Protein 6F2F (pdb70)

Secondary structure (DSSP, 8-state):
-EEEEE--TTB-HHHHHHHHHHHHHTT-EEEEEESSSEEEE-TTS-EEEE-EEGGG--GGG-SEEEE--BSHHHHHTT-HHHHHHHHHHHHTT--EEEETTTTHHHHHHT--TT-EE---GGGHHHHHHTT-EE--SS-EEETTEEEE-SGGGHHHHHHHHHHHT-/-EEEEE--TTB-HHHHHHHHHHHHHTT-EEEEEESSSEEEE-TTS-EEEE-EEGGG--GGG-SEEEE--BSHHHHHTT-HHHHHHHHHHHHTT--EEEETTTTHHHHHHT--TT-EE---GGGHHHHHHTT-EE--SS-EEETTEEEE-SGGGHHHHHHHHHHHT-/-EEEEE--TTB-HHHHHHHHHHHHHTT-EEEEEESSSEEEE-TTS-EEEE-EEGGG--GGG-SEEEE--BSHHHHHTT-HHHHHHHHHHHHTT--EEEETTTTHHHHHHT--TT-EE---GGGHHHHHHTT-EE--SS-EEETTEEEE-SGGGHHHHHHHHHHHH-

Foldseek 3Di:
DEEEEEWAAAFAVCQVVVVCVVVVVVVYHYAYEYQDFDWHAHVVGDIDGHRYYLVPDDLVVHQEYEFTHGCGLVVQLVDVSSLCSVLVCVVVQGAYFYEACRCVSVLSNLNAAPFEWEHAVVCQVVSVVSHYPYDDDQWDDTRRYIYGYDPVSSVVRVVVSVVRVD/DEEEEEWAAAFAVCQVVVVCVVVVVVVYHYAYEYQDFDWHAHVVGDIDGHRYYLVPDDLVVHQEYEFTHGCGLVVQLVDPSSLVSVLVCVVVQGAYFYEACRCVSVLSNLNAAPFEWEHAVVCQVVSVVSHYPYDQDQWDDTRRYIYGYDPVSSVVRVVVSVVRVD/DEEEEEWAAAFAVCQVVVVCVVVVVVVYHYAYEYQDFDWHAHVVGDIDGHRYYLVPDDLVVHQEYEFTHGCGLVVQLVDPSSLCSVLVCVVVQGAYFYEACRCVSVLSNLNAACWEWEHAVVCVVVSVVSHYNYDPDQWDDTRRYIYGYDPVSSVVRVVVSVVRVD

Structure (mmCIF, N/CA/C/O backbone):
data_6F2F
#
_entry.id   6F2F
#
_cell.length_a   124.588
_cell.length_b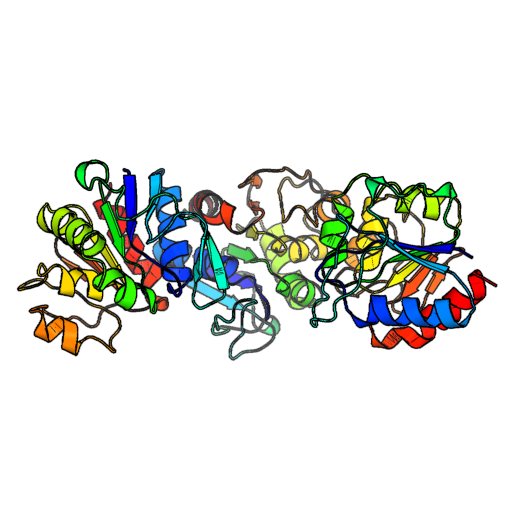   124.588
_cell.length_c   128.866
_cell.angle_alpha   90.00
_cell.angle_beta   90.00
_cell.angle_gamma   90.00
#
_symmetry.space_group_name_H-M   'P 41 21 2'
#
loop_
_entity.id
_entity.type
_entity.pdbx_description
1 polymer 'Deglycase PH1704'
2 non-polymer Tb-Xo4
3 non-polymer 'SULFATE ION'
4 non-polymer 'TERBIUM(III) ION'
5 non-polymer Dihydroxyacetone
6 water water
#
loop_
_atom_site.group_PDB
_atom_site.id
_atom_site.type_symbol
_atom_site.label_atom_id
_atom_site.label_alt_id
_atom_site.label_comp_id
_atom_site.label_asym_id
_atom_site.label_entity_id
_atom_site.label_seq_id
_atom_site.pdbx_PDB_ins_code
_atom_site.Cartn_x
_atom_site.Cartn_y
_atom_site.Cartn_z
_atom_site.occupancy
_atom_site.B_iso_or_equiv
_atom_site.auth_seq_id
_atom_site.auth_comp_id
_atom_site.auth_asym_id
_atom_site.auth_atom_id
_atom_site.pdbx_PDB_model_num
ATOM 1 N N . MET A 1 1 ? 37.827 23.307 -30.578 1.00 41.28 1 MET A N 1
ATOM 2 C CA . MET A 1 1 ? 36.772 23.491 -29.567 1.00 36.78 1 MET A CA 1
ATOM 3 C C . MET A 1 1 ? 36.701 24.947 -29.080 1.00 34.23 1 MET A C 1
ATOM 4 O O . MET A 1 1 ? 37.719 25.619 -28.999 1.00 32.67 1 MET A O 1
ATOM 17 N N . LYS A 1 2 ? 35.489 25.435 -28.771 1.00 27.00 2 LYS A N 1
ATOM 18 C CA . LYS A 1 2 ? 35.290 26.765 -28.212 1.00 25.36 2 LYS A CA 1
ATOM 19 C C . LYS A 1 2 ? 34.902 26.550 -26.761 1.00 25.65 2 LYS A C 1
ATOM 20 O O . LYS A 1 2 ? 33.894 25.908 -26.489 1.00 24.92 2 LYS A O 1
ATOM 40 N N . VAL A 1 3 ? 35.718 27.046 -25.837 1.00 22.35 3 VAL A N 1
ATOM 41 C CA . VAL A 1 3 ? 35.532 26.826 -24.413 1.00 21.05 3 VAL A CA 1
ATOM 42 C C . VAL A 1 3 ? 35.087 28.119 -23.762 1.00 23.55 3 VAL A C 1
ATOM 43 O O . VAL A 1 3 ? 35.760 29.137 -23.901 1.00 23.97 3 VAL A O 1
ATOM 56 N N . LEU A 1 4 ? 33.944 28.070 -23.065 1.00 20.99 4 LEU A N 1
ATOM 57 C CA . LEU A 1 4 ? 33.400 29.220 -22.376 1.00 18.53 4 LEU A CA 1
ATOM 58 C C . LEU A 1 4 ? 33.763 29.176 -20.922 1.00 21.53 4 LEU A C 1
ATOM 59 O O . LEU A 1 4 ? 33.708 28.107 -20.319 1.00 20.27 4 LEU A O 1
ATOM 75 N N . PHE A 1 5 ? 34.083 30.338 -20.347 1.00 19.06 5 PHE A N 1
ATOM 76 C CA . PHE A 1 5 ? 34.307 30.496 -18.923 1.00 18.84 5 PHE A CA 1
ATOM 77 C C . PHE A 1 5 ? 33.200 31.408 -18.393 1.00 20.55 5 PHE A C 1
ATOM 78 O O . PHE A 1 5 ? 32.951 32.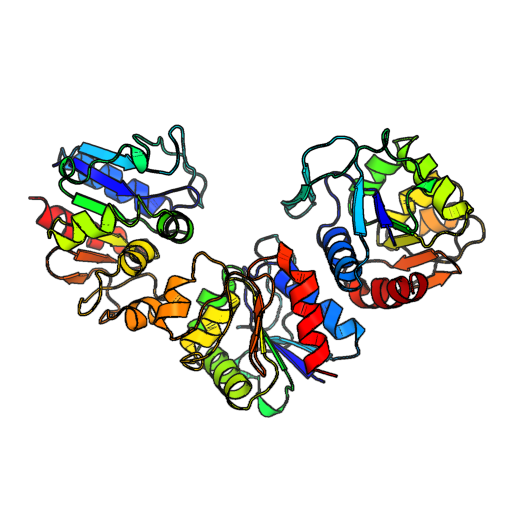468 -18.979 1.00 22.04 5 PHE A O 1
ATOM 95 N N . LEU A 1 6 ? 32.557 31.024 -17.282 1.00 19.23 6 LEU A N 1
ATOM 96 C CA . LEU A 1 6 ? 31.593 31.875 -16.631 1.00 18.65 6 LEU A CA 1
ATOM 97 C C . LEU A 1 6 ? 32.249 32.331 -15.342 1.00 19.10 6 LEU A C 1
ATOM 98 O O . LEU A 1 6 ? 32.591 31.498 -14.488 1.00 18.99 6 LEU A O 1
ATOM 114 N N . THR A 1 7 ? 32.450 33.653 -15.195 1.00 17.26 7 THR A N 1
ATOM 115 C CA . THR A 1 7 ? 33.193 34.179 -14.035 1.00 16.63 7 THR A CA 1
ATOM 116 C C . THR A 1 7 ? 32.819 35.651 -13.821 1.00 22.27 7 THR A C 1
ATOM 117 O O . THR A 1 7 ? 31.884 36.171 -14.441 1.00 21.51 7 THR A O 1
ATOM 128 N N . ALA A 1 8 ? 33.488 36.278 -12.892 1.00 19.08 8 ALA A N 1
ATOM 129 C CA . ALA A 1 8 ? 33.175 37.647 -12.459 1.00 19.13 8 ALA A CA 1
ATOM 130 C C . ALA A 1 8 ? 34.332 38.166 -11.624 1.00 20.94 8 ALA A C 1
ATOM 131 O O . ALA A 1 8 ? 35.358 37.490 -11.427 1.00 20.46 8 ALA A O 1
ATOM 138 N N . ASN A 1 9 ? 34.227 39.410 -11.171 1.00 21.13 9 ASN A N 1
ATOM 139 C CA . ASN A 1 9 ? 35.219 39.927 -10.248 1.00 20.85 9 ASN A CA 1
ATOM 140 C C . ASN A 1 9 ? 35.381 39.020 -9.031 1.00 21.19 9 ASN A C 1
ATOM 141 O O . ASN A 1 9 ? 34.457 38.338 -8.587 1.00 21.36 9 ASN A O 1
ATOM 152 N N . GLU A 1 10 ? 36.617 39.006 -8.486 1.00 20.18 10 GLU A N 1
ATOM 153 C CA . GLU A 1 10 ? 36.988 38.204 -7.315 1.00 19.05 10 GLU A CA 1
ATOM 154 C C . GLU A 1 10 ? 37.057 36.726 -7.642 1.00 19.80 10 GLU A C 1
ATOM 155 O O . GLU A 1 10 ? 36.999 35.880 -6.768 1.00 20.45 10 GLU A O 1
ATOM 167 N N . PHE A 1 11 ? 37.306 36.410 -8.913 1.00 18.12 11 PHE A N 1
ATOM 168 C CA . PHE A 1 11 ? 37.633 35.055 -9.280 1.00 17.37 11 PHE A CA 1
ATOM 169 C C . PHE A 1 11 ? 39.008 34.685 -8.661 1.00 20.17 11 PHE A C 1
ATOM 170 O O . PHE A 1 11 ? 39.810 35.562 -8.374 1.00 18.98 11 PHE A O 1
ATOM 188 N N A GLU A 1 12 ? 39.227 33.389 -8.391 0.50 16.80 12 GLU A N 1
ATOM 189 N N B GLU A 1 12 ? 39.222 33.395 -8.395 0.50 18.51 12 GLU A N 1
ATOM 190 C CA A GLU A 1 12 ? 40.518 32.929 -7.873 0.50 15.05 12 GLU A CA 1
ATOM 191 C CA B GLU A 1 12 ? 40.502 32.921 -7.872 0.50 17.78 12 GLU A CA 1
ATOM 192 C C A GLU A 1 12 ? 41.437 32.962 -9.096 0.50 18.31 12 GLU A C 1
ATOM 193 C C B GLU A 1 12 ? 41.414 32.981 -9.109 0.50 20.44 12 GLU A C 1
ATOM 194 O O A GLU A 1 12 ? 41.257 32.177 -10.036 0.50 16.26 12 GLU A O 1
ATOM 195 O O B GLU A 1 12 ? 41.182 32.265 -10.092 0.50 19.72 12 GLU A O 1
ATOM 218 N N . ASP A 1 13 ? 42.454 33.820 -9.055 1.00 18.36 13 ASP A N 1
ATOM 219 C CA . ASP A 1 13 ? 43.251 34.162 -10.240 1.00 18.19 13 ASP A CA 1
ATOM 220 C C . ASP A 1 13 ? 43.813 32.976 -11.007 1.00 21.41 13 ASP A C 1
ATOM 221 O O . ASP A 1 13 ? 43.562 32.852 -12.222 1.00 19.61 13 ASP A O 1
ATOM 231 N N . VAL A 1 14 ? 44.532 32.113 -10.321 1.00 19.64 14 VAL A N 1
ATOM 232 C CA . VAL A 1 14 ? 45.144 30.969 -11.005 1.00 19.96 14 VAL A CA 1
ATOM 233 C C . VAL A 1 14 ? 44.126 29.957 -11.497 1.00 20.30 14 VAL A C 1
ATOM 234 O O . VAL A 1 14 ? 44.370 29.261 -12.481 1.00 18.33 14 VAL A O 1
ATOM 247 N N . GLU A 1 15 ? 42.926 29.898 -10.880 1.00 18.54 15 GLU A N 1
ATOM 248 C CA . GLU A 1 15 ? 41.895 28.976 -11.334 1.00 17.72 15 GLU A CA 1
ATOM 249 C C . GLU A 1 15 ? 41.261 29.373 -12.659 1.00 19.93 15 GLU A C 1
ATOM 250 O O . GLU A 1 15 ? 40.621 28.552 -13.301 1.00 19.90 15 GLU A O 1
ATOM 262 N N . LEU A 1 16 ? 41.358 30.643 -13.041 1.00 17.89 16 LEU A N 1
ATOM 263 C CA . LEU A 1 16 ? 40.965 31.123 -14.357 1.00 17.64 16 LEU A CA 1
ATOM 264 C C . LEU A 1 16 ? 42.159 31.092 -15.305 1.00 20.09 16 LEU A C 1
ATOM 265 O O . LEU A 1 16 ? 42.061 30.553 -16.413 1.00 19.04 16 LEU A O 1
ATOM 281 N N . ILE A 1 17 ? 43.296 31.663 -14.873 1.00 16.70 17 ILE A N 1
ATOM 282 C CA . ILE A 1 17 ? 44.451 31.804 -15.765 1.00 17.64 17 ILE A CA 1
ATOM 283 C C . ILE A 1 17 ? 45.044 30.442 -16.183 1.00 19.58 17 ILE A C 1
ATOM 284 O O . ILE A 1 17 ? 45.397 30.271 -17.365 1.00 20.36 17 ILE A O 1
ATOM 300 N N . TYR A 1 18 ? 45.154 29.502 -15.261 1.00 17.72 18 TYR A N 1
ATOM 301 C CA . TYR A 1 18 ? 45.694 28.188 -15.567 1.00 18.51 18 TYR A CA 1
ATOM 302 C C . TYR A 1 18 ? 44.918 27.445 -16.650 1.00 20.44 18 TYR A C 1
ATOM 303 O O . TYR A 1 18 ? 45.488 27.145 -17.698 1.00 20.93 18 TYR A O 1
ATOM 321 N N . PRO A 1 19 ? 43.594 27.199 -16.509 1.00 17.90 19 PRO A N 1
ATOM 322 C CA . PRO A 1 19 ? 42.885 26.500 -17.590 1.00 16.67 19 PRO A CA 1
ATOM 323 C C . PRO A 1 19 ? 42.827 27.320 -18.872 1.00 18.55 19 PRO A C 1
ATOM 324 O O . PRO A 1 19 ? 42.821 26.753 -19.972 1.00 20.69 19 PRO A O 1
ATOM 335 N N . TYR A 1 20 ? 42.815 28.648 -18.765 1.00 17.83 20 TYR A N 1
ATOM 336 C CA . TYR A 1 20 ? 42.792 29.498 -19.962 1.00 18.29 20 TYR A CA 1
ATOM 337 C C . TYR A 1 20 ? 43.998 29.184 -20.831 1.00 21.09 20 TYR A C 1
ATOM 338 O O . TYR A 1 20 ? 43.857 28.877 -22.018 1.00 21.30 20 TYR A O 1
ATOM 356 N N . HIS A 1 21 ? 45.193 29.225 -20.246 1.00 19.26 21 HIS A N 1
ATOM 357 C CA . HIS A 1 21 ? 46.392 28.940 -21.012 1.00 17.80 21 HIS A CA 1
ATOM 358 C C . HIS A 1 21 ? 46.538 27.467 -21.359 1.00 20.80 21 HIS A C 1
ATOM 359 O O . HIS A 1 21 ? 46.980 27.129 -22.460 1.00 22.37 21 HIS A O 1
ATOM 372 N N . ARG A 1 22 ? 46.179 26.582 -20.443 1.00 20.09 22 ARG A N 1
ATOM 373 C CA . ARG A 1 22 ? 46.305 25.153 -20.717 1.00 20.65 22 ARG A CA 1
ATOM 374 C C . ARG A 1 22 ? 45.480 24.728 -21.915 1.00 22.19 22 ARG A C 1
ATOM 375 O O . ARG A 1 22 ? 45.923 23.896 -22.729 1.00 22.52 22 ARG A O 1
ATOM 396 N N . LEU A 1 23 ? 44.251 25.255 -22.013 1.00 20.57 23 LEU A N 1
ATOM 397 C CA . LEU A 1 23 ? 43.400 24.932 -23.142 1.00 21.31 23 LEU A CA 1
ATOM 398 C C . LEU A 1 23 ? 43.847 25.627 -24.414 1.00 22.78 23 LEU A C 1
ATOM 399 O O . LEU A 1 23 ? 43.799 24.998 -25.490 1.00 23.21 23 LEU A O 1
ATOM 415 N N . LYS A 1 24 ? 44.373 26.865 -24.336 1.00 22.94 24 LYS A N 1
ATOM 416 C CA . LYS A 1 24 ? 44.955 27.504 -25.530 1.00 23.85 24 LYS A CA 1
ATOM 417 C C . LYS A 1 24 ? 46.153 26.688 -26.068 1.00 27.58 24 LYS A C 1
ATOM 418 O O . LYS A 1 24 ? 46.363 26.644 -27.286 1.00 26.92 24 LYS A O 1
ATOM 437 N N . GLU A 1 25 ? 46.940 26.038 -25.184 1.00 24.55 25 GLU A N 1
ATOM 438 C CA . GLU A 1 25 ? 48.057 25.204 -25.627 1.00 25.15 25 GLU A CA 1
ATOM 439 C C . GLU A 1 25 ? 47.589 24.145 -26.628 1.00 28.18 25 GLU A C 1
ATOM 440 O O . GLU A 1 25 ? 48.285 23.853 -27.603 1.00 28.38 25 GLU A O 1
ATOM 452 N N . GLU A 1 26 ? 46.404 23.584 -26.375 1.00 24.55 26 GLU A N 1
ATOM 453 C CA . GLU A 1 26 ? 45.805 22.555 -27.256 1.00 26.72 26 GLU A CA 1
ATOM 454 C C . GLU A 1 26 ? 45.281 23.097 -28.577 1.00 30.55 26 GLU A C 1
ATOM 455 O O . GLU A 1 26 ? 44.928 22.302 -29.452 1.00 32.35 26 GLU A O 1
ATOM 467 N N . GLY A 1 27 ? 45.172 24.411 -28.705 1.00 26.94 27 GLY A N 1
ATOM 468 C CA . GLY A 1 27 ? 44.638 25.064 -29.893 1.00 27.76 27 GLY A CA 1
ATOM 469 C C . GLY A 1 27 ? 43.166 25.395 -29.736 1.00 30.22 27 GLY A C 1
ATOM 470 O O . GLY A 1 27 ? 42.539 25.865 -30.685 1.00 31.00 27 GLY A O 1
ATOM 474 N N . HIS A 1 28 ? 42.590 25.169 -28.550 1.00 24.76 28 HIS A N 1
ATOM 475 C CA . HIS A 1 28 ? 41.175 25.494 -28.326 1.00 23.10 28 HIS A CA 1
ATOM 476 C C . HIS A 1 28 ? 41.030 27.015 -28.226 1.00 27.74 28 HIS A C 1
ATOM 477 O O . HIS A 1 28 ? 41.961 27.699 -27.801 1.00 27.14 28 HIS A O 1
ATOM 490 N N . GLU A 1 29 ? 39.856 27.527 -28.613 1.00 26.07 29 GLU A N 1
ATOM 491 C CA . GLU A 1 29 ? 39.539 28.940 -28.455 1.00 25.35 29 GLU A CA 1
ATOM 492 C C . GLU A 1 29 ? 38.915 29.077 -27.086 1.00 27.27 29 GLU A C 1
ATOM 493 O O . GLU A 1 29 ? 38.112 28.239 -26.687 1.00 26.76 29 GLU A O 1
ATOM 505 N N . VAL A 1 30 ? 39.277 30.139 -26.368 1.00 24.47 30 VAL A N 1
ATOM 506 C CA . VAL A 1 30 ? 38.810 30.360 -24.999 1.00 21.87 30 VAL A CA 1
ATOM 507 C C . VAL A 1 30 ? 38.129 31.707 -24.914 1.00 24.76 30 VAL A C 1
ATOM 508 O O . VAL A 1 30 ? 38.607 32.684 -25.498 1.00 26.01 30 VAL A O 1
ATOM 521 N N . TYR A 1 31 ? 36.968 31.753 -24.237 1.00 22.05 31 TYR A N 1
ATOM 522 C CA . TYR A 1 31 ? 36.129 32.940 -24.149 1.00 22.54 31 TYR A CA 1
ATOM 523 C C . TYR A 1 31 ? 35.727 33.202 -22.716 1.00 25.02 31 TYR A C 1
ATOM 524 O O . TYR A 1 31 ? 35.228 32.302 -22.062 1.00 24.16 31 TYR A O 1
ATOM 542 N N . ILE A 1 32 ? 35.896 34.436 -22.250 1.00 21.84 32 ILE A N 1
ATOM 543 C CA . ILE A 1 32 ? 35.538 34.821 -20.889 1.00 20.96 32 ILE A CA 1
ATOM 544 C C . ILE A 1 32 ? 34.207 35.532 -20.959 1.00 24.85 32 ILE A C 1
ATOM 545 O O . ILE A 1 32 ? 34.109 36.590 -21.612 1.00 24.85 32 ILE A O 1
ATOM 561 N N . ALA A 1 33 ? 33.193 35.008 -20.259 1.00 21.59 33 ALA A N 1
ATOM 562 C CA . ALA A 1 33 ? 31.904 35.662 -20.165 1.00 21.16 33 ALA A CA 1
ATOM 563 C C . ALA A 1 33 ? 31.685 36.179 -18.730 1.00 22.12 33 ALA A C 1
ATOM 564 O O . ALA A 1 33 ? 31.991 35.492 -17.761 1.00 20.78 33 ALA A O 1
ATOM 571 N N . SER A 1 34 ? 31.172 37.390 -18.615 1.00 20.46 34 SER A N 1
ATOM 572 C CA . SER A 1 34 ? 30.860 37.959 -17.313 1.00 21.18 34 SER A CA 1
ATOM 573 C C . SER A 1 34 ? 29.685 38.940 -17.417 1.00 24.14 34 SER A C 1
ATOM 574 O O . SER A 1 34 ? 28.979 38.987 -18.435 1.00 23.46 34 SER A O 1
ATOM 582 N N . PHE A 1 35 ? 29.455 39.719 -16.371 1.00 22.70 35 PHE A N 1
ATOM 583 C CA . PHE A 1 35 ? 28.290 40.616 -16.338 1.00 23.09 35 PHE A CA 1
ATOM 584 C C . PHE A 1 35 ? 28.336 41.703 -17.401 1.00 28.84 35 PHE A C 1
ATOM 585 O O . PHE A 1 35 ? 27.288 42.064 -17.961 1.00 29.64 35 PHE A O 1
ATOM 602 N N . GLU A 1 36 ? 29.520 42.253 -17.628 1.00 27.05 36 GLU A N 1
ATOM 603 C CA . GLU A 1 36 ? 29.736 43.355 -18.558 1.00 28.03 36 GLU A CA 1
ATOM 604 C C . GLU A 1 36 ? 31.013 43.205 -19.297 1.00 31.14 36 GLU A C 1
ATOM 605 O O . GLU A 1 36 ? 31.981 42.636 -18.779 1.00 27.66 36 GLU A O 1
ATOM 617 N N . ARG A 1 37 ? 31.094 43.881 -20.456 1.00 31.47 37 ARG A N 1
ATOM 618 C CA . ARG A 1 37 ? 32.344 43.914 -21.191 1.00 32.42 37 ARG A CA 1
ATOM 619 C C . ARG A 1 37 ? 33.305 44.870 -20.459 1.00 34.74 37 ARG A C 1
ATOM 620 O O . ARG A 1 37 ? 32.898 45.616 -19.568 1.00 34.49 37 ARG A O 1
ATOM 641 N N . GLY A 1 38 ? 34.559 44.792 -20.821 1.00 31.72 38 GLY A N 1
ATOM 642 C CA . GLY A 1 38 ? 35.629 45.514 -20.157 1.00 30.85 38 GLY A CA 1
ATOM 643 C C . GLY A 1 38 ? 36.546 44.494 -19.512 1.00 34.36 38 GLY A C 1
ATOM 644 O O . GLY A 1 38 ? 36.901 43.507 -20.151 1.00 33.48 38 GLY A O 1
ATOM 648 N N . THR A 1 39 ? 36.910 44.702 -18.246 1.00 29.48 39 THR A N 1
ATOM 649 C CA . THR A 1 39 ? 37.807 43.806 -17.540 1.00 27.36 39 THR A CA 1
ATOM 650 C C . THR A 1 39 ? 37.170 43.383 -16.227 1.00 29.74 39 THR A C 1
ATOM 651 O O . THR A 1 39 ? 36.233 44.016 -15.736 1.00 29.73 39 THR A O 1
ATOM 662 N N . ILE A 1 40 ? 37.659 42.261 -15.716 1.00 24.19 40 ILE A N 1
ATOM 663 C CA . ILE A 1 40 ? 37.357 41.744 -14.400 1.00 21.56 40 ILE A CA 1
ATOM 664 C C . ILE A 1 40 ? 38.704 41.548 -13.707 1.00 23.56 40 ILE A C 1
ATOM 665 O O . ILE A 1 40 ? 39.719 41.348 -14.373 1.00 24.52 40 ILE A O 1
ATOM 681 N N . THR A 1 41 ? 38.698 41.600 -12.370 1.00 21.97 41 THR A N 1
ATOM 682 C CA . THR A 1 41 ? 39.914 41.535 -11.564 1.00 21.50 41 THR A CA 1
ATOM 683 C C . THR A 1 41 ? 39.777 40.434 -10.543 1.00 22.47 41 THR A C 1
ATOM 684 O O . THR A 1 41 ? 38.765 40.349 -9.850 1.00 22.04 41 THR A O 1
ATOM 695 N N . GLY A 1 42 ? 40.815 39.616 -10.419 1.00 20.63 42 GLY A N 1
ATOM 696 C CA . GLY A 1 42 ? 40.818 38.496 -9.483 1.00 18.79 42 GLY A CA 1
ATOM 697 C C . GLY A 1 42 ? 41.041 38.927 -8.059 1.00 20.11 42 GLY A C 1
ATOM 698 O O . GLY A 1 42 ? 41.396 40.072 -7.790 1.00 22.31 42 GLY A O 1
ATOM 702 N N . LYS A 1 43 ? 40.879 37.980 -7.138 1.00 19.65 43 LYS A N 1
ATOM 703 C CA . LYS A 1 43 ? 41.137 38.178 -5.714 1.00 20.04 43 LYS A CA 1
ATOM 704 C C . LYS A 1 43 ? 42.544 38.720 -5.478 1.00 24.88 43 LYS A C 1
ATOM 705 O O . LYS A 1 43 ? 42.768 39.556 -4.586 1.00 24.39 43 LYS A O 1
ATOM 724 N N . HIS A 1 44 ? 43.495 38.245 -6.279 1.00 20.54 44 HIS A N 1
ATOM 725 C CA . HIS A 1 44 ? 44.911 38.625 -6.164 1.00 20.94 44 HIS A CA 1
ATOM 726 C C . HIS A 1 44 ? 45.352 39.747 -7.107 1.00 25.03 44 HIS A C 1
ATOM 727 O O . HIS A 1 44 ? 46.537 40.062 -7.165 1.00 25.04 44 HIS A O 1
ATOM 740 N N . GLY A 1 45 ? 44.417 40.378 -7.800 1.00 21.76 45 GLY A N 1
ATOM 741 C CA . GLY A 1 45 ? 44.696 41.556 -8.594 1.00 22.64 45 GLY A CA 1
ATOM 742 C C . GLY A 1 45 ? 45.031 41.362 -10.054 1.00 24.22 45 GLY A C 1
ATOM 743 O O . GLY A 1 45 ? 45.275 42.348 -10.742 1.00 26.34 45 GLY A O 1
ATOM 747 N N . TYR A 1 46 ? 45.028 40.127 -10.575 1.00 21.42 46 TYR A N 1
ATOM 748 C CA . TYR A 1 46 ? 45.243 39.959 -12.012 1.00 20.94 46 TYR A CA 1
ATOM 749 C C . TYR A 1 46 ? 43.984 40.419 -12.739 1.00 24.29 46 TYR A C 1
ATOM 750 O O . TYR A 1 46 ? 42.883 40.096 -12.307 1.00 25.33 46 TYR A O 1
ATOM 768 N N . SER A 1 47 ? 44.147 41.150 -13.850 1.00 24.51 47 SER A N 1
ATOM 769 C CA . SER A 1 47 ? 43.008 41.620 -14.639 1.00 25.37 47 SER A CA 1
ATOM 770 C C . SER A 1 47 ? 42.923 40.848 -15.926 1.00 26.60 47 SER A C 1
ATOM 771 O O . SER A 1 47 ? 43.950 40.566 -16.564 1.00 26.80 47 SER A O 1
ATOM 779 N N . VAL A 1 48 ? 41.704 40.520 -16.342 1.00 24.68 48 VAL A N 1
ATOM 780 C CA . VAL A 1 48 ? 41.482 39.817 -17.604 1.00 25.56 48 VAL A CA 1
ATOM 781 C C . VAL A 1 48 ? 40.363 40.499 -18.340 1.00 28.43 48 VAL A C 1
ATOM 782 O O . VAL A 1 48 ? 39.444 41.033 -17.725 1.00 25.99 48 VAL A O 1
ATOM 795 N N . LYS A 1 49 ? 40.433 40.441 -19.656 1.00 26.44 49 LYS A N 1
ATOM 796 C CA . LYS A 1 49 ? 39.433 41.028 -20.532 1.00 26.32 49 LYS A CA 1
ATOM 797 C C . LYS A 1 49 ? 38.221 40.111 -20.630 1.00 28.84 49 LYS A C 1
ATOM 798 O O . LYS A 1 49 ? 38.360 38.893 -20.785 1.00 28.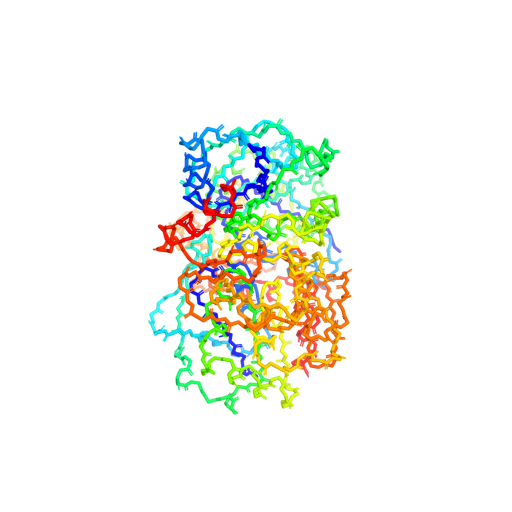07 49 LYS A O 1
ATOM 817 N N . VAL A 1 50 ? 37.028 40.694 -20.563 1.00 26.05 50 VAL A N 1
ATOM 818 C CA . VAL A 1 50 ? 35.775 39.986 -20.762 1.00 24.86 50 VAL A CA 1
ATOM 819 C C . VAL A 1 50 ? 35.501 39.978 -22.275 1.00 27.38 50 VAL A C 1
ATOM 820 O O . VAL A 1 50 ? 35.478 41.042 -22.901 1.00 27.43 50 VAL A O 1
ATOM 833 N N . ASP A 1 51 ? 35.257 38.806 -22.851 1.00 22.90 51 ASP A N 1
ATOM 834 C CA . ASP A 1 51 ? 34.973 38.682 -24.282 1.00 24.16 51 ASP A CA 1
ATOM 835 C C . ASP A 1 51 ? 33.521 38.952 -24.614 1.00 27.37 51 ASP A C 1
ATOM 836 O O . ASP A 1 51 ? 33.245 39.551 -25.658 1.00 28.09 51 ASP A O 1
ATOM 845 N N . LEU A 1 52 ? 32.603 38.504 -23.759 1.00 25.30 52 LEU A N 1
ATOM 846 C CA . LEU A 1 52 ? 31.175 38.708 -23.982 1.00 25.84 52 LEU A CA 1
ATOM 847 C C . LEU A 1 52 ? 30.400 38.689 -22.708 1.00 27.99 52 LEU A C 1
ATOM 848 O O . LEU A 1 52 ? 30.890 38.197 -21.692 1.00 25.47 52 LEU A O 1
ATOM 864 N N . THR A 1 53 ? 29.216 39.278 -22.719 1.00 25.49 53 THR A N 1
ATOM 865 C CA . THR A 1 53 ? 28.385 39.293 -21.514 1.00 24.99 53 THR A CA 1
ATOM 866 C C . THR A 1 53 ? 27.553 38.017 -21.435 1.00 26.72 53 THR A C 1
ATOM 867 O O . THR A 1 53 ? 27.295 37.382 -22.457 1.00 25.03 53 THR A O 1
ATOM 878 N N . PHE A 1 54 ? 27.044 37.688 -20.247 1.00 24.61 54 PHE A N 1
ATOM 879 C CA . PHE A 1 54 ? 26.161 36.525 -20.114 1.00 23.02 54 PHE A CA 1
ATOM 880 C C . PHE A 1 54 ? 24.956 36.627 -21.070 1.00 26.37 54 PHE A C 1
ATOM 881 O O . PHE A 1 54 ? 24.568 35.630 -21.691 1.00 23.84 54 PHE A O 1
ATOM 898 N N A ASP A 1 55 ? 24.391 37.838 -21.212 0.50 24.75 55 ASP A N 1
ATOM 899 N N B ASP A 1 55 ? 24.392 37.840 -21.210 0.50 23.97 55 ASP A N 1
ATOM 900 C CA A ASP A 1 55 ? 23.228 38.071 -22.078 0.50 26.42 55 ASP A CA 1
ATOM 901 C CA B ASP A 1 55 ? 23.222 38.082 -22.064 0.50 25.30 55 ASP A CA 1
ATOM 902 C C A ASP A 1 55 ? 23.506 37.700 -23.523 0.50 29.90 55 ASP A C 1
ATOM 903 C C B ASP A 1 55 ? 23.488 37.776 -23.529 0.50 29.38 55 ASP A C 1
ATOM 904 O O A ASP A 1 55 ? 22.612 37.175 -24.183 0.50 30.60 55 ASP A O 1
ATOM 905 O O B ASP A 1 55 ? 22.553 37.385 -24.220 0.50 30.16 55 ASP A O 1
ATOM 922 N N . LYS A 1 56 ? 24.748 37.924 -23.991 1.00 26.80 56 LYS A N 1
ATOM 923 C CA . LYS A 1 56 ? 25.146 37.650 -25.379 1.00 27.92 56 LYS A CA 1
ATOM 924 C C . LYS A 1 56 ? 25.560 36.220 -25.623 1.00 30.41 56 LYS A C 1
ATOM 925 O O . LYS A 1 56 ? 25.712 35.844 -26.772 1.00 32.85 56 LYS A O 1
ATOM 944 N N . VAL A 1 57 ? 25.689 35.391 -24.585 1.00 26.02 57 VAL A N 1
ATOM 945 C CA . VAL A 1 57 ? 26.067 33.990 -24.791 1.00 24.66 57 VAL A CA 1
ATOM 946 C C . VAL A 1 57 ? 24.913 33.164 -25.359 1.00 28.61 57 VAL A C 1
ATOM 947 O O . VAL A 1 57 ? 23.839 33.110 -24.754 1.00 28.65 57 VAL A O 1
ATOM 960 N N . ASN A 1 58 ? 25.158 32.461 -26.471 1.00 26.49 58 ASN A N 1
ATOM 961 C CA . ASN A 1 58 ? 24.268 31.445 -27.004 1.00 27.62 58 ASN A CA 1
ATOM 962 C C . ASN A 1 58 ? 24.988 30.137 -26.676 1.00 28.76 58 ASN A C 1
ATOM 963 O O . ASN A 1 58 ? 26.039 29.872 -27.279 1.00 27.58 58 ASN A O 1
ATOM 974 N N . PRO A 1 59 ? 24.506 29.340 -25.701 1.00 27.54 59 PRO A N 1
ATOM 975 C CA . PRO A 1 59 ? 25.226 28.104 -25.332 1.00 27.11 59 PRO A CA 1
ATOM 976 C C . PRO A 1 59 ? 25.505 27.124 -26.471 1.00 30.01 59 PRO A C 1
ATOM 977 O O . PRO A 1 59 ? 26.503 26.412 -26.431 1.00 28.54 59 PRO A O 1
ATOM 988 N N . GLU A 1 60 ? 24.679 27.130 -27.508 1.00 29.52 60 GLU A N 1
ATOM 989 C CA . GLU A 1 60 ? 24.906 26.251 -28.652 1.00 31.01 60 GLU A CA 1
ATOM 990 C C . GLU A 1 60 ? 26.181 26.567 -29.423 1.00 33.59 60 GLU A C 1
ATOM 991 O O . GLU A 1 60 ? 26.622 25.714 -30.188 1.00 34.03 60 GLU A O 1
ATOM 1003 N N . GLU A 1 61 ? 26.742 27.793 -29.276 1.00 27.58 61 GLU A N 1
ATOM 1004 C CA . GLU A 1 61 ? 27.969 28.182 -29.942 1.00 27.59 61 GLU A CA 1
ATOM 1005 C C . GLU A 1 61 ? 29.224 27.705 -29.220 1.00 28.82 61 GLU A C 1
ATOM 1006 O O . GLU A 1 61 ? 30.321 27.918 -29.747 1.00 30.87 61 GLU A O 1
ATOM 1018 N N . PHE A 1 62 ? 29.103 27.112 -28.003 1.00 25.48 62 PHE A N 1
ATOM 1019 C CA . PHE A 1 62 ? 30.285 26.692 -27.218 1.00 23.99 62 PHE A CA 1
ATOM 1020 C C . PHE A 1 62 ? 30.266 25.182 -26.996 1.00 27.53 62 PHE A C 1
ATOM 1021 O O . PHE A 1 62 ? 29.204 24.592 -26.842 1.00 27.25 62 PHE A O 1
ATOM 1038 N N . ASP A 1 63 ? 31.442 24.575 -26.966 1.00 23.40 63 ASP A N 1
ATOM 1039 C CA . ASP A 1 63 ? 31.595 23.128 -26.874 1.00 23.22 63 ASP A CA 1
ATOM 1040 C C . ASP A 1 63 ? 31.847 22.651 -25.468 1.00 23.62 63 ASP A C 1
ATOM 1041 O O . ASP A 1 63 ? 31.661 21.467 -25.213 1.00 24.90 63 ASP A O 1
ATOM 1050 N N . ALA A 1 64 ? 32.326 23.511 -24.588 1.00 22.54 64 ALA A N 1
ATOM 1051 C CA . ALA A 1 64 ? 32.765 23.103 -23.249 1.00 20.57 64 ALA A CA 1
ATOM 1052 C C . ALA A 1 64 ? 32.714 24.302 -22.337 1.00 20.66 64 ALA A C 1
ATOM 1053 O O . ALA A 1 64 ? 32.701 25.443 -22.810 1.00 20.99 64 ALA A O 1
ATOM 1060 N N . LEU A 1 65 ? 32.664 24.056 -21.041 1.00 18.91 65 LEU A N 1
ATOM 1061 C CA . LEU A 1 65 ? 32.507 25.097 -20.050 1.00 16.85 65 LEU A CA 1
ATOM 1062 C C . LEU A 1 65 ? 33.487 24.945 -18.916 1.00 19.55 65 LEU A C 1
ATOM 1063 O O . LEU A 1 65 ? 33.689 23.827 -18.450 1.00 19.21 65 LEU A O 1
ATOM 1079 N N . VAL A 1 66 ? 34.037 26.054 -18.436 1.00 18.27 66 VAL A N 1
ATOM 1080 C CA . VAL A 1 66 ? 34.942 26.054 -17.279 1.00 17.11 66 VAL A CA 1
ATOM 1081 C C . VAL A 1 66 ? 34.377 27.006 -16.257 1.00 19.11 66 VAL A C 1
ATOM 1082 O O . VAL A 1 66 ? 34.064 28.169 -16.559 1.00 17.91 66 VAL A O 1
ATOM 1095 N N . LEU A 1 67 ? 34.379 26.551 -14.994 1.00 18.25 67 LEU A N 1
ATOM 1096 C CA . LEU A 1 67 ? 33.890 27.279 -13.859 1.00 17.39 67 LEU A CA 1
ATOM 1097 C C . LEU A 1 67 ? 35.005 27.419 -12.827 1.00 19.38 67 LEU A C 1
ATOM 1098 O O . LEU A 1 67 ? 35.151 26.580 -11.947 1.00 17.79 67 LEU A O 1
ATOM 1114 N N . PRO A 1 68 ? 35.764 28.518 -12.906 1.00 17.08 68 PRO A N 1
ATOM 1115 C CA . PRO A 1 68 ? 36.790 28.794 -11.881 1.00 17.02 68 PRO A CA 1
ATOM 1116 C C . PRO A 1 68 ? 36.112 29.123 -10.554 1.00 17.44 68 PRO A C 1
ATOM 1117 O O . PRO A 1 68 ? 34.900 29.411 -10.491 1.00 18.25 68 PRO A O 1
ATOM 1128 N N . GLY A 1 69 ? 36.909 29.151 -9.512 1.00 16.57 69 GLY A N 1
ATOM 1129 C CA . GLY A 1 69 ? 36.422 29.482 -8.186 1.00 15.81 69 GLY A CA 1
ATOM 1130 C C . GLY A 1 69 ? 36.649 30.908 -7.755 1.00 19.50 69 GLY A C 1
ATOM 1131 O O . GLY A 1 69 ? 36.617 31.823 -8.565 1.00 18.86 69 GLY A O 1
ATOM 1135 N N . GLY A 1 70 ? 36.920 31.067 -6.464 1.00 18.41 70 GLY A N 1
ATOM 1136 C CA . GLY A 1 70 ? 37.024 32.356 -5.784 1.00 19.12 70 GLY A CA 1
ATOM 1137 C C . GLY A 1 70 ? 35.673 32.758 -5.218 1.00 20.77 70 GLY A C 1
ATOM 1138 O O . GLY A 1 70 ? 34.822 31.890 -4.973 1.00 20.72 70 GLY A O 1
ATOM 1142 N N . ARG A 1 71 ? 35.442 34.097 -5.055 1.00 18.88 71 ARG A N 1
ATOM 1143 C CA . ARG A 1 71 ? 34.143 34.593 -4.610 1.00 20.42 71 ARG A CA 1
ATOM 1144 C C . ARG A 1 71 ? 33.214 34.855 -5.789 1.00 20.75 71 ARG A C 1
ATOM 1145 O O . ARG A 1 71 ? 32.027 35.082 -5.581 1.00 22.28 71 ARG A O 1
ATOM 1166 N N . ALA A 1 72 ? 33.734 34.826 -7.024 1.00 18.99 72 ALA A N 1
ATOM 1167 C CA . ALA A 1 72 ? 32.945 35.097 -8.225 1.00 19.70 72 ALA A CA 1
ATOM 1168 C C . ALA A 1 72 ? 31.735 34.177 -8.369 1.00 19.33 72 ALA A C 1
ATOM 1169 O O . ALA A 1 72 ? 30.658 34.648 -8.735 1.00 19.43 72 ALA A O 1
ATOM 1176 N N . PRO A 1 73 ? 31.819 32.850 -8.081 1.00 17.35 73 PRO A N 1
ATOM 1177 C CA . PRO A 1 73 ? 30.633 32.017 -8.281 1.00 16.59 73 PRO A CA 1
ATOM 1178 C C . PRO A 1 73 ? 29.414 32.425 -7.479 1.00 17.66 73 PRO A C 1
ATOM 1179 O O . PRO A 1 73 ? 28.297 32.226 -7.957 1.00 17.48 73 PRO A O 1
ATOM 1190 N N . GLU A 1 74 ? 29.589 32.994 -6.277 1.00 17.46 74 GLU A N 1
ATOM 1191 C CA . GLU A 1 74 ? 28.415 33.439 -5.519 1.00 18.39 74 GLU A CA 1
ATOM 1192 C C . GLU A 1 74 ? 27.742 34.648 -6.179 1.00 22.53 74 GLU A C 1
ATOM 1193 O O . GLU A 1 74 ? 26.554 34.857 -5.958 1.00 23.53 74 GLU A O 1
ATOM 1205 N N . ARG A 1 75 ? 28.442 35.388 -7.020 1.00 19.80 75 ARG A N 1
ATOM 1206 C CA . ARG A 1 75 ? 27.847 36.469 -7.812 1.00 21.67 75 ARG A CA 1
ATOM 1207 C C . ARG A 1 75 ? 27.188 35.861 -9.079 1.00 22.98 75 ARG A C 1
ATOM 1208 O O . ARG A 1 75 ? 26.027 36.143 -9.410 1.00 21.30 75 ARG A O 1
ATOM 1229 N N . VAL A 1 76 ? 27.948 35.022 -9.786 1.00 19.56 76 VAL A N 1
ATOM 1230 C CA . VAL A 1 76 ? 27.489 34.402 -11.033 1.00 18.56 76 VAL A CA 1
ATOM 1231 C C . VAL A 1 76 ? 26.192 33.615 -10.801 1.00 18.95 76 VAL A C 1
ATOM 1232 O O . VAL A 1 76 ? 25.279 33.649 -11.630 1.00 18.80 76 VAL A O 1
ATOM 1245 N N . ARG A 1 77 ? 26.112 32.860 -9.679 1.00 16.74 77 ARG A N 1
ATOM 1246 C CA . ARG A 1 77 ? 24.962 31.998 -9.428 1.00 17.52 77 ARG A CA 1
ATOM 1247 C C . ARG A 1 77 ? 23.667 32.742 -9.152 1.00 20.41 77 ARG A C 1
ATOM 1248 O O . ARG A 1 77 ? 22.592 32.121 -9.110 1.00 18.93 77 ARG A O 1
ATOM 1269 N N . LEU A 1 78 ? 23.725 34.086 -8.962 1.00 19.33 78 LEU A N 1
ATOM 1270 C CA . LEU A 1 78 ? 22.511 34.878 -8.818 1.00 20.82 78 LEU A CA 1
ATOM 1271 C C . LEU A 1 78 ? 22.066 35.491 -10.154 1.00 24.05 78 LEU A C 1
ATOM 1272 O O . LEU A 1 78 ? 21.014 36.118 -10.207 1.00 24.50 78 LEU A O 1
ATOM 1288 N N . ASN A 1 79 ? 22.837 35.281 -11.230 1.00 19.33 79 ASN A N 1
ATOM 1289 C CA . ASN A 1 79 ? 22.473 35.760 -12.563 1.00 18.56 79 ASN A CA 1
ATOM 1290 C C . ASN A 1 79 ? 21.760 34.630 -13.248 1.00 20.38 79 ASN A C 1
ATOM 1291 O O . ASN A 1 79 ? 22.349 33.596 -13.568 1.00 19.56 79 ASN A O 1
ATOM 1302 N N . GLU A 1 80 ? 20.452 34.791 -13.460 1.00 19.40 80 GLU A N 1
ATOM 1303 C CA A GLU A 1 80 ? 19.728 33.664 -14.011 0.50 19.30 80 GLU A CA 1
ATOM 1304 C CA B GLU A 1 80 ? 19.652 33.744 -14.032 0.50 19.91 80 GLU A CA 1
ATOM 1305 C C . GLU A 1 80 ? 20.158 33.310 -15.396 1.00 21.25 80 GLU A C 1
ATOM 1306 O O . GLU A 1 80 ? 20.111 32.128 -15.718 1.00 20.94 80 GLU A O 1
ATOM 1329 N N . LYS A 1 81 ? 20.596 34.260 -16.209 1.00 20.28 81 LYS A N 1
ATOM 1330 C CA . LYS A 1 81 ? 21.089 33.882 -17.541 1.00 21.11 81 LYS A CA 1
ATOM 1331 C C . LYS A 1 81 ? 22.369 33.008 -17.416 1.00 22.27 81 LYS A C 1
ATOM 1332 O O . LYS A 1 81 ? 22.444 31.942 -18.043 1.00 21.33 81 LYS A O 1
ATOM 1351 N N . ALA A 1 82 ? 23.343 33.409 -16.574 1.00 21.03 82 ALA A N 1
ATOM 1352 C CA . ALA A 1 82 ? 24.570 32.615 -16.397 1.00 18.70 82 ALA A CA 1
ATOM 1353 C C . ALA A 1 82 ? 24.230 31.202 -15.914 1.00 20.09 82 ALA A C 1
ATOM 1354 O O . ALA A 1 82 ? 24.751 30.218 -16.413 1.00 18.84 82 ALA A O 1
ATOM 1361 N N . VAL A 1 83 ? 23.310 31.104 -14.938 1.00 18.59 83 VAL A N 1
ATOM 1362 C CA . VAL A 1 83 ? 22.899 29.785 -14.423 1.00 18.03 83 VAL A CA 1
ATOM 1363 C C . VAL A 1 83 ? 22.259 28.951 -15.527 1.00 19.93 83 VAL A C 1
ATOM 1364 O O . VAL A 1 83 ? 22.514 27.736 -15.595 1.00 19.31 83 VAL A O 1
ATOM 1377 N N . SER A 1 84 ? 21.436 29.576 -16.382 1.00 20.67 84 SER A N 1
ATOM 1378 C CA . SER A 1 84 ? 20.779 28.861 -17.474 1.00 22.77 84 SER A CA 1
ATOM 1379 C C . SER A 1 84 ? 21.784 28.373 -18.501 1.00 24.16 84 SER A C 1
ATOM 1380 O O . SER A 1 84 ? 21.585 27.282 -19.036 1.00 23.18 84 SER A O 1
ATOM 1388 N N . ILE A 1 85 ? 22.895 29.119 -18.726 1.00 21.25 85 ILE A N 1
ATOM 1389 C CA . ILE A 1 85 ? 23.972 28.670 -19.658 1.00 20.19 85 ILE A CA 1
ATOM 1390 C C . ILE A 1 85 ? 24.575 27.392 -19.090 1.00 20.08 85 ILE A C 1
ATOM 1391 O O . ILE A 1 85 ? 24.713 26.411 -19.801 1.00 20.70 85 ILE A O 1
ATOM 1407 N N . ALA A 1 86 ? 24.938 27.411 -17.813 1.00 18.72 86 ALA A N 1
ATOM 1408 C CA . ALA A 1 86 ? 25.542 26.253 -17.158 1.00 18.48 86 ALA A CA 1
ATOM 1409 C C . ALA A 1 86 ? 24.598 25.073 -17.164 1.00 21.12 86 ALA A C 1
ATOM 1410 O O . ALA A 1 86 ? 25.015 23.950 -17.452 1.00 21.51 86 ALA A O 1
ATOM 1417 N N . ARG A 1 87 ? 23.313 25.315 -16.877 1.00 19.55 87 ARG A N 1
ATOM 1418 C CA . ARG A 1 87 ? 22.324 24.229 -16.876 1.00 18.25 87 ARG A CA 1
ATOM 1419 C C . ARG A 1 87 ? 22.261 23.606 -18.236 1.00 21.07 87 ARG A C 1
ATOM 1420 O O . ARG A 1 87 ? 22.285 22.380 -18.348 1.00 21.05 87 ARG A O 1
ATOM 1441 N N . LYS A 1 88 ? 22.170 24.419 -19.278 1.00 19.61 88 LYS A N 1
ATOM 1442 C CA . LYS A 1 88 ? 22.020 23.917 -20.632 1.00 21.24 88 LYS A CA 1
ATOM 1443 C C . LYS A 1 88 ? 23.240 23.119 -21.075 1.00 23.90 88 LYS A C 1
ATOM 1444 O O . LYS A 1 88 ? 23.122 21.954 -21.508 1.00 23.71 88 LYS A O 1
ATOM 1463 N N . MET A 1 89 ? 24.421 23.689 -20.915 1.00 21.39 89 MET A N 1
ATOM 1464 C CA . MET A 1 89 ? 25.635 23.016 -21.345 1.00 19.26 89 MET A CA 1
ATOM 1465 C C . MET A 1 89 ? 25.887 21.712 -20.569 1.00 22.37 89 MET A C 1
ATOM 1466 O O . MET A 1 89 ? 26.208 20.681 -21.172 1.00 22.37 89 MET A O 1
ATOM 1480 N N . PHE A 1 90 ? 25.728 21.745 -19.266 1.00 20.08 90 PHE A N 1
ATOM 1481 C CA . PHE A 1 90 ? 25.952 20.570 -18.445 1.00 19.74 90 PHE A CA 1
ATOM 1482 C C . PHE A 1 90 ? 24.947 19.490 -18.758 1.00 22.17 90 PHE A C 1
ATOM 1483 O O . PHE A 1 90 ? 25.328 18.336 -18.923 1.00 22.89 90 PHE A O 1
ATOM 1500 N N . SER A 1 91 ? 23.655 19.839 -18.831 1.00 21.41 91 SER A N 1
ATOM 1501 C CA . SER A 1 91 ? 22.616 18.837 -19.076 1.00 20.83 91 SER A CA 1
ATOM 1502 C C . SER A 1 91 ? 22.644 18.238 -20.473 1.00 25.01 91 SER A C 1
ATOM 1503 O O . SER A 1 91 ? 22.193 17.110 -20.668 1.00 26.18 91 SER A O 1
ATOM 1511 N N . GLU A 1 92 ? 23.205 18.958 -21.449 1.00 22.54 92 GLU A N 1
ATOM 1512 C CA . GLU A 1 92 ? 23.429 18.430 -22.775 1.00 23.74 92 GLU A CA 1
ATOM 1513 C C . GLU A 1 92 ? 24.659 17.493 -22.875 1.00 27.31 92 GLU A C 1
ATOM 1514 O O . GLU A 1 92 ? 24.893 16.928 -23.930 1.00 27.81 92 GLU A O 1
ATOM 1526 N N . GLY A 1 93 ? 25.400 17.321 -21.797 1.00 24.11 93 GLY A N 1
ATOM 1527 C CA . GLY A 1 93 ? 26.545 16.430 -21.757 1.00 23.48 93 GLY A CA 1
ATOM 1528 C C . GLY A 1 93 ? 27.833 17.028 -22.278 1.00 24.86 93 GLY A C 1
ATOM 1529 O O . GLY A 1 93 ? 28.785 16.299 -22.548 1.00 25.20 93 GLY A O 1
ATOM 1533 N N . LYS A 1 94 ? 27.900 18.373 -22.428 1.00 22.41 94 LYS A N 1
ATOM 1534 C CA . LYS A 1 94 ? 29.122 18.992 -22.883 1.00 21.92 94 LYS A CA 1
ATOM 1535 C C . LYS A 1 94 ? 30.148 18.929 -21.743 1.00 21.78 94 LYS A C 1
ATOM 1536 O O . LYS A 1 94 ? 29.766 19.008 -20.579 1.00 21.20 94 LYS A O 1
ATOM 1555 N N . PRO A 1 95 ? 31.445 18.842 -22.036 1.00 21.25 95 PRO A N 1
ATOM 1556 C CA . PRO A 1 95 ? 32.417 18.846 -20.945 1.00 19.14 95 PRO A CA 1
ATOM 1557 C C . PRO A 1 95 ? 32.319 20.095 -20.079 1.00 20.75 95 PRO A C 1
ATOM 1558 O O . PRO A 1 95 ? 32.296 21.207 -20.588 1.00 21.18 95 PRO A O 1
ATOM 1569 N N . VAL A 1 96 ? 32.286 19.898 -18.754 1.00 18.32 96 VAL A N 1
ATOM 1570 C CA . VAL A 1 96 ? 32.238 20.986 -17.793 1.00 17.10 96 VAL A CA 1
ATOM 1571 C C . VAL A 1 96 ? 33.301 20.745 -16.740 1.00 21.12 96 VAL A C 1
ATOM 1572 O O . VAL A 1 96 ? 33.294 19.694 -16.108 1.00 20.52 96 VAL A O 1
ATOM 1585 N N . ALA A 1 97 ? 34.214 21.707 -16.559 1.00 18.56 97 ALA A N 1
ATOM 1586 C CA . ALA A 1 97 ? 35.251 21.631 -15.540 1.00 17.24 97 ALA A CA 1
ATOM 1587 C C . ALA A 1 97 ? 34.917 22.625 -14.452 1.00 18.30 97 ALA A C 1
ATOM 1588 O O . ALA A 1 97 ? 34.698 23.810 -14.730 1.00 18.65 97 ALA A O 1
ATOM 1595 N N . SER A 1 98 ? 34.916 22.173 -13.199 1.00 16.52 98 SER A N 1
ATOM 1596 C CA . SER A 1 98 ? 34.736 23.069 -12.063 1.00 15.48 98 SER A CA 1
ATOM 1597 C C . SER A 1 98 ? 35.854 22.905 -11.059 1.00 17.23 98 SER A C 1
ATOM 1598 O O . SER A 1 98 ? 36.354 21.820 -10.860 1.00 18.51 98 SER A O 1
ATOM 1606 N N . ILE A 1 99 ? 36.148 23.967 -10.341 1.00 16.04 99 ILE A N 1
ATOM 1607 C CA . ILE A 1 99 ? 37.120 23.909 -9.255 1.00 15.46 99 ILE A CA 1
ATOM 1608 C C . ILE A 1 99 ? 36.700 24.798 -8.123 1.00 19.16 99 ILE A C 1
ATOM 1609 O O . ILE A 1 99 ? 36.149 25.875 -8.339 1.00 18.52 99 ILE A O 1
ATOM 1625 N N . CYS A 1 100 ? 36.992 24.360 -6.901 1.00 17.73 100 CYS A N 1
ATOM 1626 C CA . CYS A 1 100 ? 36.851 25.169 -5.708 1.00 16.51 100 CYS A CA 1
ATOM 1627 C C . CYS A 1 100 ? 35.401 25.630 -5.506 1.00 18.85 100 CYS A C 1
ATOM 1628 O O . CYS A 1 100 ? 34.581 24.754 -5.287 1.00 17.36 100 CYS A O 1
ATOM 1636 N N . HIS A 1 101 ? 35.059 26.942 -5.558 1.00 14.92 101 HIS A N 1
ATOM 1637 C CA . HIS A 1 101 ? 33.641 27.358 -5.442 1.00 14.37 101 HIS A CA 1
ATOM 1638 C C . HIS A 1 101 ? 32.904 27.305 -6.758 1.00 16.23 101 HIS A C 1
ATOM 1639 O O . HIS A 1 101 ? 31.667 27.468 -6.795 1.00 16.29 101 HIS A O 1
ATOM 1652 N N . GLY A 1 102 ? 33.609 27.035 -7.861 1.00 17.07 102 GLY A N 1
ATOM 1653 C CA . GLY A 1 102 ? 32.991 26.950 -9.184 1.00 17.19 102 GLY A CA 1
ATOM 1654 C C . GLY A 1 102 ? 31.666 26.193 -9.243 1.00 17.65 102 GLY A C 1
ATOM 1655 O O . GLY A 1 102 ? 30.707 26.635 -9.893 1.00 18.00 102 GLY A O 1
ATOM 1659 N N . PRO A 1 103 ? 31.550 24.968 -8.614 1.00 16.77 103 PRO A N 1
ATOM 1660 C CA . PRO A 1 103 ? 30.303 24.223 -8.744 1.00 16.09 103 PRO A CA 1
ATOM 1661 C C . PRO A 1 103 ? 29.103 24.782 -7.999 1.00 17.49 103 PRO A C 1
ATOM 1662 O O . PRO A 1 103 ? 27.996 24.256 -8.189 1.00 16.98 103 PRO A O 1
ATOM 1673 N N . GLN A 1 104 ? 29.257 25.930 -7.277 1.00 15.93 104 GLN A N 1
ATOM 1674 C CA . GLN A 1 104 ? 28.078 26.597 -6.739 1.00 15.97 104 GLN A CA 1
ATOM 1675 C C . GLN A 1 104 ? 27.142 26.969 -7.888 1.00 16.23 104 GLN A C 1
ATOM 1676 O O . GLN A 1 104 ? 25.914 26.990 -7.727 1.00 16.65 104 GLN A O 1
ATOM 1690 N N . ILE A 1 105 ? 27.703 27.286 -9.057 1.00 16.43 105 ILE A N 1
ATOM 1691 C CA . ILE A 1 105 ? 26.895 27.634 -10.227 1.00 17.27 105 ILE A CA 1
ATOM 1692 C C . ILE A 1 105 ? 26.085 26.412 -10.700 1.00 18.27 105 ILE A C 1
ATOM 1693 O O . ILE A 1 105 ? 24.905 26.547 -11.074 1.00 17.53 105 ILE A O 1
ATOM 1709 N N . LEU A 1 106 ? 26.682 25.232 -10.633 1.00 17.26 106 LEU A N 1
ATOM 1710 C CA . LEU A 1 106 ? 26.022 23.977 -10.997 1.00 18.23 106 LEU A CA 1
ATOM 1711 C C . LEU A 1 106 ? 24.958 23.589 -9.963 1.00 17.63 106 LEU A C 1
ATOM 1712 O O . LEU A 1 106 ? 23.869 23.106 -10.329 1.00 19.44 106 LEU A O 1
ATOM 1728 N N . ILE A 1 107 ? 25.229 23.855 -8.682 1.00 15.83 107 ILE A N 1
ATOM 1729 C CA . ILE A 1 107 ? 24.185 23.668 -7.675 1.00 17.35 107 ILE A CA 1
ATOM 1730 C C . ILE A 1 107 ? 22.949 24.474 -8.079 1.00 19.75 107 ILE A C 1
ATOM 1731 O O . ILE A 1 107 ? 21.818 23.943 -8.106 1.00 19.05 107 ILE A O 1
ATOM 1747 N N . SER A 1 108 ? 23.143 25.781 -8.372 1.00 17.27 108 SER A N 1
ATOM 1748 C CA . SER A 1 108 ? 22.042 26.654 -8.697 1.00 17.59 108 SER A CA 1
ATOM 1749 C C . SER A 1 108 ? 21.334 26.271 -10.006 1.00 19.44 108 SER A C 1
ATOM 1750 O O . SER A 1 108 ? 20.121 26.499 -10.178 1.00 19.27 108 SER A O 1
ATOM 1758 N N . ALA A 1 109 ? 22.070 25.660 -10.897 1.00 17.82 109 ALA A N 1
ATOM 1759 C CA . ALA A 1 109 ? 21.525 25.147 -12.168 1.00 19.15 109 ALA A CA 1
ATOM 1760 C C . ALA A 1 109 ? 20.626 23.925 -11.987 1.00 22.00 109 ALA A C 1
ATOM 1761 O O . ALA A 1 109 ? 19.875 23.589 -12.923 1.00 21.17 109 ALA A O 1
ATOM 1768 N N . GLY A 1 110 ? 20.702 23.267 -10.835 1.00 21.24 110 GLY A N 1
ATOM 1769 C CA . GLY A 1 110 ? 19.869 22.127 -10.487 1.00 21.05 110 GLY A CA 1
ATOM 1770 C C . GLY A 1 110 ? 20.208 20.849 -11.211 1.00 24.99 110 GLY A C 1
ATOM 1771 O O . GLY A 1 110 ? 19.343 19.991 -11.376 1.00 26.42 110 GLY A O 1
ATOM 1775 N N . VAL A 1 111 ? 21.480 20.689 -11.607 1.00 19.85 111 VAL A N 1
ATOM 1776 C CA . VAL A 1 111 ? 21.920 19.569 -12.437 1.00 19.10 111 VAL A CA 1
ATOM 1777 C C . VAL A 1 111 ? 22.788 18.545 -11.734 1.00 22.02 111 VAL A C 1
ATOM 1778 O O . VAL A 1 111 ? 23.237 17.600 -12.389 1.00 22.61 111 VAL A O 1
ATOM 1791 N N . LEU A 1 112 ? 23.040 18.696 -10.429 1.00 21.20 112 LEU A N 1
ATOM 1792 C CA . LEU A 1 112 ? 23.989 17.795 -9.763 1.00 20.76 112 LEU A CA 1
ATOM 1793 C C . LEU A 1 112 ? 23.390 16.638 -9.007 1.00 24.17 112 LEU A C 1
ATOM 1794 O O . LEU A 1 112 ? 24.136 15.847 -8.464 1.00 20.30 112 LEU A O 1
ATOM 1810 N N . ARG A 1 113 ? 22.053 16.461 -8.999 1.00 21.37 113 ARG A N 1
ATOM 1811 C CA . ARG A 1 113 ? 21.482 15.373 -8.207 1.00 19.74 113 ARG A CA 1
ATOM 1812 C C . ARG A 1 113 ? 21.895 14.034 -8.765 1.00 24.20 113 ARG A C 1
ATOM 1813 O O . ARG A 1 113 ? 21.626 13.739 -9.937 1.00 25.43 113 ARG A O 1
ATOM 1834 N N . GLY A 1 114 ? 22.498 13.200 -7.932 1.00 22.37 114 GLY A N 1
ATOM 1835 C CA . GLY A 1 114 ? 22.921 11.879 -8.347 1.00 22.91 114 GLY A CA 1
ATOM 1836 C C . GLY A 1 114 ? 24.291 11.858 -9.010 1.00 24.13 114 GLY A C 1
ATOM 1837 O O . GLY A 1 114 ? 24.699 10.819 -9.523 1.00 25.54 114 GLY A O 1
ATOM 1841 N N . ARG A 1 115 ? 24.975 12.999 -9.097 1.00 19.20 115 ARG A N 1
ATOM 1842 C CA . ARG A 1 115 ? 26.295 13.088 -9.712 1.00 18.46 115 ARG A CA 1
ATOM 1843 C C . ARG A 1 115 ? 27.383 12.960 -8.666 1.00 22.55 115 ARG A C 1
ATOM 1844 O O . ARG A 1 115 ? 27.113 13.001 -7.481 1.00 24.50 115 ARG A O 1
ATOM 1865 N N . LYS A 1 116 ? 28.580 12.742 -9.123 1.00 20.43 116 LYS A N 1
ATOM 1866 C CA . LYS A 1 116 ? 29.745 12.491 -8.267 1.00 19.50 116 LYS A CA 1
ATOM 1867 C C . LYS A 1 116 ? 30.846 13.475 -8.581 1.00 22.60 116 LYS A C 1
ATOM 1868 O O . LYS A 1 116 ? 31.208 13.673 -9.737 1.00 21.06 116 LYS A O 1
ATOM 1887 N N . GLY A 1 117 ? 31.378 14.132 -7.550 1.00 20.20 117 GLY A N 1
ATOM 1888 C CA . GLY A 1 117 ? 32.412 15.131 -7.771 1.00 18.94 117 GLY A CA 1
ATOM 1889 C C . GLY A 1 117 ? 32.929 15.744 -6.487 1.00 20.86 117 GLY A C 1
ATOM 1890 O O . GLY A 1 117 ? 32.680 15.208 -5.404 1.00 19.19 117 GLY A O 1
ATOM 1894 N N . THR A 1 118 ? 33.651 16.862 -6.622 1.00 19.05 118 THR A N 1
ATOM 1895 C CA . THR A 1 118 ? 34.262 17.512 -5.489 1.00 17.28 118 THR A CA 1
ATOM 1896 C C . THR A 1 118 ? 34.173 19.012 -5.655 1.00 18.09 118 THR A C 1
ATOM 1897 O O . THR A 1 118 ? 33.591 19.529 -6.609 1.00 17.99 118 THR A O 1
ATOM 1908 N N . SER A 1 119 ? 34.717 19.701 -4.671 1.00 17.19 119 SER A N 1
ATOM 1909 C CA . SER A 1 119 ? 34.673 21.162 -4.582 1.00 14.91 119 SER A CA 1
ATOM 1910 C C . SER A 1 119 ? 35.639 21.604 -3.503 1.00 18.14 119 SER A C 1
ATOM 1911 O O . SER A 1 119 ? 36.226 20.789 -2.802 1.00 18.78 119 SER A O 1
ATOM 1919 N N . TYR A 1 120 ? 35.699 22.905 -3.274 1.00 16.45 120 TYR A N 1
ATOM 1920 C CA . TYR A 1 120 ? 36.375 23.432 -2.105 1.00 16.41 120 TYR A CA 1
ATOM 1921 C C . TYR A 1 120 ? 35.731 22.712 -0.908 1.00 18.58 120 TYR A C 1
ATOM 1922 O O . TYR A 1 120 ? 34.489 22.639 -0.819 1.00 16.46 120 TYR A O 1
ATOM 1940 N N . PRO A 1 121 ? 36.502 22.173 0.041 1.00 17.71 121 PRO A N 1
ATOM 1941 C CA . PRO A 1 121 ? 35.880 21.431 1.153 1.00 18.18 121 PRO A CA 1
ATOM 1942 C C . PRO A 1 121 ? 34.930 22.262 1.994 1.00 19.03 121 PRO A C 1
ATOM 1943 O O . PRO A 1 121 ? 33.979 21.715 2.549 1.00 18.25 121 PRO A O 1
ATOM 1954 N N . GLY A 1 122 ? 35.137 23.583 2.061 1.00 17.17 122 GLY A N 1
ATOM 1955 C CA . GLY A 1 122 ? 34.268 24.443 2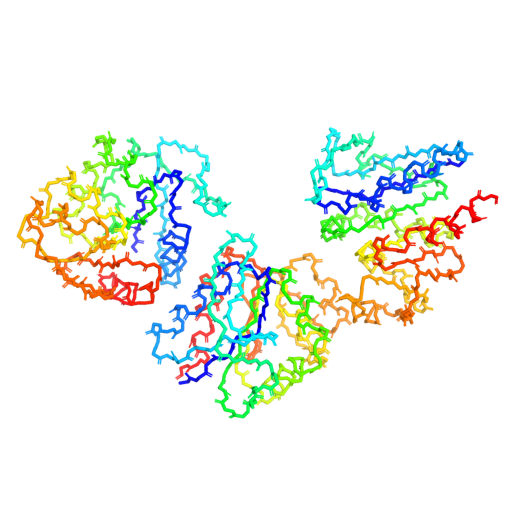.838 1.00 17.06 122 GLY A CA 1
ATOM 1956 C C . GLY A 1 122 ? 32.834 24.433 2.373 1.00 18.87 122 GLY A C 1
ATOM 1957 O O . GLY A 1 122 ? 31.967 24.837 3.116 1.00 21.33 122 GLY A O 1
ATOM 1961 N N . ILE A 1 123 ? 32.561 24.047 1.115 1.00 14.67 123 ILE A N 1
ATOM 1962 C CA . ILE A 1 123 ? 31.165 23.950 0.642 1.00 13.65 123 ILE A CA 1
ATOM 1963 C C . ILE A 1 123 ? 30.754 22.493 0.378 1.00 15.57 123 ILE A C 1
ATOM 1964 O O . ILE A 1 123 ? 29.697 22.266 -0.241 1.00 16.73 123 ILE A O 1
ATOM 1980 N N . LYS A 1 124 ? 31.477 21.534 0.925 1.00 17.09 124 LYS A N 1
ATOM 1981 C CA . LYS A 1 124 ? 31.091 20.128 0.740 1.00 16.76 124 LYS A CA 1
ATOM 1982 C C . LYS A 1 124 ? 29.644 19.881 1.163 1.00 16.49 124 LYS A C 1
ATOM 1983 O O . LYS A 1 124 ? 28.910 19.133 0.501 1.00 17.44 124 LYS A O 1
ATOM 2002 N N . ASP A 1 125 ? 29.235 20.442 2.307 1.00 16.96 125 ASP A N 1
ATOM 2003 C CA . ASP A 1 125 ? 27.878 20.200 2.795 1.00 16.31 125 ASP A CA 1
ATOM 2004 C C . ASP A 1 125 ? 26.819 20.671 1.839 1.00 17.13 125 ASP A C 1
ATOM 2005 O O . ASP A 1 125 ? 25.732 20.114 1.765 1.00 18.30 125 ASP A O 1
ATOM 2014 N N . ASP A 1 126 ? 27.107 21.801 1.144 1.00 16.32 126 ASP A N 1
ATOM 2015 C CA . ASP A 1 126 ? 26.176 22.355 0.180 1.00 16.37 126 ASP A CA 1
ATOM 2016 C C . ASP A 1 126 ? 26.116 21.490 -1.076 1.00 15.83 126 ASP A C 1
ATOM 2017 O O . ASP A 1 126 ? 25.052 21.301 -1.641 1.00 16.37 126 ASP A O 1
ATOM 2026 N N . MET A 1 127 ? 27.257 20.938 -1.479 1.00 15.06 127 MET A N 1
ATOM 2027 C CA . MET A 1 127 ? 27.289 19.974 -2.588 1.00 15.43 127 MET A CA 1
ATOM 2028 C C . MET A 1 127 ? 26.476 18.709 -2.220 1.00 20.03 127 MET A C 1
ATOM 2029 O O . MET A 1 127 ? 25.633 18.259 -3.002 1.00 18.20 127 MET A O 1
ATOM 2043 N N . ILE A 1 128 ? 26.657 18.200 -0.997 1.00 17.59 128 ILE A N 1
ATOM 2044 C CA . ILE A 1 128 ? 25.939 17.021 -0.521 1.00 17.46 128 ILE A CA 1
ATOM 2045 C C . ILE A 1 128 ? 24.440 17.293 -0.509 1.00 20.06 128 ILE A C 1
ATOM 2046 O O . ILE A 1 128 ? 23.653 16.461 -0.967 1.00 20.88 128 ILE A O 1
ATOM 2062 N N . ASN A 1 129 ? 24.038 18.483 -0.010 1.00 17.70 129 ASN A N 1
ATOM 2063 C CA . ASN A 1 129 ? 22.608 18.823 0.053 1.00 18.40 129 ASN A CA 1
ATOM 2064 C C . ASN A 1 129 ? 21.995 19.039 -1.320 1.00 20.93 129 ASN A C 1
ATOM 2065 O O . ASN A 1 129 ? 20.778 18.914 -1.444 1.00 21.39 129 ASN A O 1
ATOM 2076 N N . ALA A 1 130 ? 22.808 19.283 -2.344 1.00 17.74 130 ALA A N 1
ATOM 2077 C CA . ALA A 1 130 ? 22.372 19.375 -3.734 1.00 18.49 130 ALA A CA 1
ATOM 2078 C C . ALA A 1 130 ? 22.307 17.996 -4.393 1.00 21.72 130 ALA A C 1
ATOM 2079 O O . ALA A 1 130 ? 21.946 17.914 -5.552 1.00 23.61 130 ALA A O 1
ATOM 2086 N N . GLY A 1 131 ? 22.614 16.942 -3.663 1.00 18.74 131 GLY A N 1
ATOM 2087 C CA . GLY A 1 131 ? 22.567 15.577 -4.185 1.00 19.68 131 GLY A CA 1
ATOM 2088 C C . GLY A 1 131 ? 23.837 15.016 -4.778 1.00 21.98 131 GLY A C 1
ATOM 2089 O O . GLY A 1 131 ? 23.796 13.945 -5.410 1.00 23.21 131 GLY A O 1
ATOM 2093 N N . VAL A 1 132 ? 24.961 15.651 -4.524 1.00 19.46 132 VAL A N 1
ATOM 2094 C CA . VAL A 1 132 ? 26.261 15.179 -5.016 1.00 18.86 132 VAL A CA 1
ATOM 2095 C C . VAL A 1 132 ? 26.817 14.092 -4.103 1.00 22.42 132 VAL A C 1
ATOM 2096 O O . VAL A 1 132 ? 26.732 14.227 -2.883 1.00 21.69 132 VAL A O 1
ATOM 2109 N N . GLU A 1 133 ? 27.432 13.043 -4.700 1.00 21.66 133 GLU A N 1
ATOM 2110 C CA . GLU A 1 133 ? 28.244 12.106 -3.965 1.00 20.43 133 GLU A CA 1
ATOM 2111 C C . GLU A 1 133 ? 29.614 12.781 -3.894 1.00 23.24 133 GLU A C 1
ATOM 2112 O O . GLU A 1 133 ? 30.339 12.811 -4.887 1.00 20.70 133 GLU A O 1
ATOM 2124 N N . TRP A 1 134 ? 29.941 13.424 -2.747 1.00 22.56 134 TRP A N 1
ATOM 2125 C CA . TRP A 1 134 ? 31.135 14.253 -2.607 1.00 22.36 134 TRP A CA 1
ATOM 2126 C C . TRP A 1 134 ? 32.347 13.435 -2.262 1.00 25.40 134 TRP A C 1
ATOM 2127 O O . TRP A 1 134 ? 32.296 12.601 -1.353 1.00 24.15 134 TRP A O 1
ATOM 2148 N N . VAL A 1 135 ? 33.420 13.614 -3.014 1.00 22.20 135 VAL A N 1
ATOM 2149 C CA . VAL A 1 135 ? 34.665 12.839 -2.888 1.00 25.07 135 VAL A CA 1
ATOM 2150 C C . VAL A 1 135 ? 35.794 13.787 -2.538 1.00 28.58 135 VAL A C 1
ATOM 2151 O O . VAL A 1 135 ? 35.936 14.841 -3.154 1.00 24.78 135 VAL A O 1
ATOM 2164 N N . ASP A 1 136 ? 36.616 13.417 -1.567 1.00 25.09 136 ASP A N 1
ATOM 2165 C CA . ASP A 1 136 ? 37.770 14.235 -1.207 1.00 24.70 136 ASP A CA 1
ATOM 2166 C C . ASP A 1 136 ? 38.966 13.766 -2.031 1.00 27.22 136 ASP A C 1
ATOM 2167 O O . ASP A 1 136 ? 39.742 12.927 -1.593 1.00 28.83 136 ASP A O 1
ATOM 2176 N N . ALA A 1 137 ? 39.044 14.251 -3.269 1.00 23.52 137 ALA A N 1
ATOM 2177 C CA . ALA A 1 137 ? 40.115 13.887 -4.194 1.00 23.13 137 ALA A CA 1
ATOM 2178 C C . ALA A 1 137 ? 40.525 15.082 -5.019 1.00 23.03 137 ALA A C 1
ATOM 2179 O O . ALA A 1 137 ? 39.721 15.961 -5.266 1.00 21.69 137 ALA A O 1
ATOM 2186 N N . GLU A 1 138 ? 41.788 15.078 -5.482 1.00 21.48 138 GLU A N 1
ATOM 2187 C CA . GLU A 1 138 ? 42.310 16.193 -6.291 1.00 20.33 138 GLU A CA 1
ATOM 2188 C C . GLU A 1 138 ? 41.570 16.382 -7.606 1.00 22.61 138 GLU A C 1
ATOM 2189 O O . GLU A 1 138 ? 41.484 17.501 -8.098 1.00 21.25 138 GLU A O 1
ATOM 2201 N N . VAL A 1 139 ? 41.073 15.310 -8.183 1.00 20.28 139 VAL A N 1
ATOM 2202 C CA . VAL A 1 139 ? 40.216 15.390 -9.362 1.00 19.65 139 VAL A CA 1
ATOM 2203 C C . VAL A 1 139 ? 39.258 14.237 -9.365 1.00 21.59 139 VAL A C 1
ATOM 2204 O O . VAL A 1 139 ? 39.610 13.099 -8.982 1.00 21.71 139 VAL A O 1
ATOM 2217 N N . VAL A 1 140 ? 38.018 14.512 -9.807 1.00 21.29 140 VAL A N 1
ATOM 2218 C CA . VAL A 1 140 ? 36.997 13.513 -9.983 1.00 20.45 140 VAL A CA 1
ATOM 2219 C C . VAL A 1 140 ? 36.466 13.665 -11.406 1.00 21.68 140 VAL A C 1
ATOM 2220 O O . VAL A 1 140 ? 36.281 14.789 -11.876 1.00 21.08 140 VAL A O 1
ATOM 2233 N N . VAL A 1 141 ? 36.250 12.551 -12.085 1.00 20.96 141 VAL A N 1
ATOM 2234 C CA . VAL A 1 141 ? 35.714 12.529 -13.443 1.00 21.90 141 VAL A CA 1
ATOM 2235 C C . VAL A 1 141 ? 34.412 11.756 -13.385 1.00 23.91 141 VAL A C 1
ATOM 2236 O O . VAL A 1 141 ? 34.441 10.551 -13.092 1.00 24.76 141 VAL A O 1
ATOM 2249 N N . ASP A 1 142 ? 33.305 12.403 -13.668 1.00 21.25 142 ASP A N 1
ATOM 2250 C CA . ASP A 1 142 ? 31.999 11.772 -13.677 1.00 21.11 142 ASP A CA 1
ATOM 2251 C C . ASP A 1 142 ? 31.361 12.096 -15.014 1.00 23.26 142 ASP A C 1
ATOM 2252 O O . ASP A 1 142 ? 30.698 13.102 -15.129 1.00 22.65 142 ASP A O 1
ATOM 2261 N N . GLY A 1 143 ? 31.643 11.271 -16.017 1.00 23.01 143 GLY A N 1
ATOM 2262 C CA . GLY A 1 143 ? 31.174 11.514 -17.366 1.00 22.65 143 GLY A CA 1
ATOM 2263 C C . GLY A 1 143 ? 31.730 12.826 -17.894 1.00 25.38 143 GLY A C 1
ATOM 2264 O O . GLY A 1 143 ? 32.942 13.012 -17.967 1.00 24.67 143 GLY A O 1
ATOM 2268 N N . ASN A 1 144 ? 30.847 13.774 -18.170 1.00 22.48 144 ASN A N 1
ATOM 2269 C CA . ASN A 1 144 ? 31.234 15.084 -18.700 1.00 21.62 144 ASN A CA 1
ATOM 2270 C C . ASN A 1 144 ? 31.757 16.061 -17.631 1.00 24.19 144 ASN A C 1
ATOM 2271 O O . ASN A 1 144 ? 32.230 17.130 -17.990 1.00 22.73 144 ASN A O 1
ATOM 2282 N N . TRP A 1 145 ? 31.630 15.722 -16.347 1.00 19.42 145 TRP A N 1
ATOM 2283 C CA . TRP A 1 145 ? 31.938 16.640 -15.270 1.00 17.88 145 TRP A CA 1
ATOM 2284 C C . TRP A 1 145 ? 33.270 16.317 -14.614 1.00 21.22 145 TRP A C 1
ATOM 2285 O O . TRP A 1 145 ? 33.425 15.259 -13.985 1.00 22.05 145 TRP A O 1
ATOM 2306 N N . VAL A 1 146 ? 34.211 17.223 -14.778 1.00 19.09 146 VAL A N 1
ATOM 2307 C CA . VAL A 1 146 ? 35.561 17.108 -14.193 1.00 17.04 146 VAL A CA 1
ATOM 2308 C C . VAL A 1 146 ? 35.685 18.116 -13.092 1.00 17.69 146 VAL A C 1
ATOM 2309 O O . VAL A 1 146 ? 35.608 19.330 -13.341 1.00 18.23 146 VAL A O 1
ATOM 2322 N N . SER A 1 147 ? 35.849 17.662 -11.851 1.00 17.75 147 SER A N 1
ATOM 2323 C CA . SER A 1 147 ? 35.854 18.562 -10.724 1.00 15.83 147 SER A CA 1
ATOM 2324 C C . SER A 1 147 ? 37.098 18.437 -9.857 1.00 18.24 147 SER A C 1
ATOM 2325 O O . SER A 1 147 ? 37.601 17.341 -9.648 1.00 18.51 147 SER A O 1
ATOM 2333 N N . SER A 1 148 ? 37.547 19.570 -9.306 1.00 17.69 148 SER A N 1
ATOM 2334 C CA . SER A 1 148 ? 38.691 19.642 -8.403 1.00 17.39 148 SER A CA 1
ATOM 2335 C C . SER A 1 148 ? 38.390 20.601 -7.235 1.00 18.73 148 SER A C 1
ATOM 2336 O O . SER A 1 148 ? 37.359 21.267 -7.219 1.00 18.97 148 SER A O 1
ATOM 2344 N N . ARG A 1 149 ? 39.273 20.632 -6.237 1.00 17.18 149 ARG A N 1
ATOM 2345 C CA . ARG A 1 149 ? 39.014 21.325 -4.984 1.00 17.27 149 ARG A CA 1
ATOM 2346 C C . ARG A 1 149 ? 39.654 22.679 -4.811 1.00 21.14 149 ARG A C 1
ATOM 2347 O O . ARG A 1 149 ? 38.999 23.609 -4.376 1.00 19.55 149 ARG A O 1
ATOM 2368 N N . VAL A 1 150 ? 40.980 22.753 -5.000 1.00 18.58 150 VAL A N 1
ATOM 2369 C CA . VAL A 1 150 ? 41.783 23.912 -4.640 1.00 18.76 150 VAL A CA 1
ATOM 2370 C C . VAL A 1 150 ? 42.904 24.141 -5.656 1.00 20.50 150 VAL A C 1
ATOM 2371 O O . VAL A 1 150 ? 43.170 23.269 -6.473 1.00 19.48 150 VAL A O 1
ATOM 2384 N N . PRO A 1 151 ? 43.576 25.295 -5.612 1.00 19.18 151 PRO A N 1
ATOM 2385 C CA . PRO A 1 151 ? 44.689 25.538 -6.561 1.00 20.17 151 PRO A CA 1
ATOM 2386 C C . PRO A 1 151 ? 45.772 24.462 -6.600 1.00 22.32 151 PRO A C 1
ATOM 2387 O O . PRO A 1 151 ? 46.327 24.205 -7.666 1.00 21.26 151 PRO A O 1
ATOM 2398 N N . ALA A 1 152 ? 46.060 23.777 -5.478 1.00 20.63 152 ALA A N 1
ATOM 2399 C CA . ALA A 1 152 ? 47.026 22.685 -5.491 1.00 21.75 152 ALA A CA 1
ATOM 2400 C C . ALA A 1 152 ? 46.658 21.544 -6.451 1.00 20.65 152 ALA A C 1
ATOM 2401 O O . ALA A 1 152 ? 47.512 20.758 -6.835 1.00 22.06 152 ALA A O 1
ATOM 2408 N N . ASP A 1 153 ? 45.369 21.463 -6.839 1.00 18.68 153 ASP A N 1
ATOM 2409 C CA . ASP A 1 153 ? 44.845 20.414 -7.721 1.00 17.57 153 ASP A CA 1
ATOM 2410 C C . ASP A 1 153 ? 44.911 20.766 -9.195 1.00 20.35 153 ASP A C 1
ATOM 2411 O O . ASP A 1 153 ? 44.536 19.929 -10.003 1.00 19.92 153 ASP A O 1
ATOM 2420 N N . LEU A 1 154 ? 45.336 21.984 -9.563 1.00 19.08 154 LEU A N 1
ATOM 2421 C CA . LEU A 1 154 ? 45.306 22.398 -10.968 1.00 18.68 154 LEU A CA 1
ATOM 2422 C C . LEU A 1 154 ? 45.874 21.390 -11.933 1.00 21.15 154 LEU A C 1
ATOM 2423 O O . LEU A 1 154 ? 45.273 21.142 -12.975 1.00 20.17 154 LEU A O 1
ATOM 2439 N N . TYR A 1 155 ? 47.063 20.866 -11.646 1.00 20.14 155 TYR A N 1
ATOM 2440 C CA . TYR A 1 155 ? 47.712 19.921 -12.570 1.00 20.69 155 TYR A CA 1
ATOM 2441 C C . TYR A 1 155 ? 46.802 18.760 -12.936 1.00 23.22 155 TYR A C 1
ATOM 2442 O O . TYR A 1 155 ? 46.689 18.394 -14.109 1.00 22.00 155 TYR A O 1
ATOM 2460 N N . ALA A 1 156 ? 46.140 18.188 -11.939 1.00 21.16 156 ALA A N 1
ATOM 2461 C CA . ALA A 1 156 ? 45.291 16.995 -12.149 1.00 21.29 156 ALA A CA 1
ATOM 2462 C C . ALA A 1 156 ? 43.955 17.355 -12.788 1.00 21.06 156 ALA A C 1
ATOM 2463 O O . ALA A 1 156 ? 43.434 16.609 -13.616 1.00 21.55 156 ALA A O 1
ATOM 2470 N N . TRP A 1 157 ? 43.431 18.547 -12.430 1.00 20.03 157 TRP A N 1
ATOM 2471 C CA . TRP A 1 157 ? 42.155 19.054 -12.946 1.00 19.43 157 TRP A CA 1
ATOM 2472 C C . TRP A 1 157 ? 42.205 19.137 -14.479 1.00 21.94 157 TRP A C 1
ATOM 2473 O O . TRP A 1 157 ? 41.378 18.533 -15.159 1.00 21.25 157 TRP A O 1
ATOM 2494 N N . MET A 1 158 ? 43.202 19.856 -15.022 1.00 19.76 158 MET A N 1
ATOM 2495 C CA . MET A 1 158 ? 43.277 19.980 -16.480 1.00 18.87 158 MET A CA 1
ATOM 2496 C C . MET A 1 158 ? 43.862 18.752 -17.141 1.00 23.72 158 MET A C 1
ATOM 2497 O O . MET A 1 158 ? 43.558 18.508 -18.311 1.00 22.63 158 MET A O 1
ATOM 2511 N N . ARG A 1 159 ? 44.667 17.949 -16.440 1.00 20.73 159 ARG A N 1
ATOM 2512 C CA . ARG A 1 159 ? 45.124 16.670 -17.027 1.00 22.01 159 ARG A CA 1
ATOM 2513 C C . ARG A 1 159 ? 43.906 15.869 -17.476 1.00 24.63 159 ARG A C 1
ATOM 2514 O O . ARG A 1 159 ? 43.867 15.356 -18.580 1.00 24.82 159 ARG A O 1
ATOM 2535 N N . GLU A 1 160 ? 42.900 15.782 -16.621 1.00 22.43 160 GLU A N 1
ATOM 2536 C CA . GLU A 1 160 ? 41.681 15.062 -16.946 1.00 22.43 160 GLU A CA 1
ATOM 2537 C C . GLU A 1 160 ? 40.778 15.806 -17.889 1.00 24.69 160 GLU A C 1
ATOM 2538 O O . GLU A 1 160 ? 40.191 15.187 -18.772 1.00 24.78 160 GLU A O 1
ATOM 2550 N N .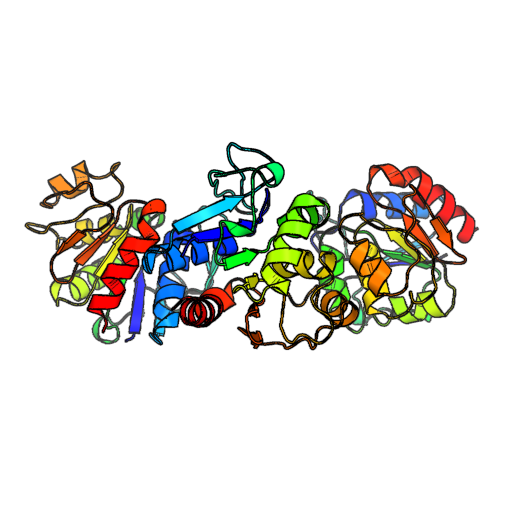 PHE A 1 161 ? 40.650 17.126 -17.748 1.00 20.97 161 PHE A N 1
ATOM 2551 C CA . PHE A 1 161 ? 39.738 17.856 -18.637 1.00 20.42 161 PHE A CA 1
ATOM 2552 C C . PHE A 1 161 ? 40.203 17.853 -20.080 1.00 22.10 161 PHE A C 1
ATOM 2553 O O . PHE A 1 161 ? 39.377 17.694 -20.981 1.00 22.67 161 PHE A O 1
ATOM 2570 N N . VAL A 1 162 ? 41.507 18.009 -20.309 1.00 21.69 162 VAL A N 1
ATOM 2571 C CA . VAL A 1 162 ? 42.041 17.991 -21.666 1.00 21.95 162 VAL A CA 1
ATOM 2572 C C . VAL A 1 162 ? 41.675 16.706 -22.386 1.00 26.90 162 VAL A C 1
ATOM 2573 O O . VAL A 1 162 ? 41.371 16.761 -23.578 1.00 27.31 162 VAL A O 1
ATOM 2586 N N . LYS A 1 163 ? 41.657 15.584 -21.674 1.00 26.37 163 LYS A N 1
ATOM 2587 C CA . LYS A 1 163 ? 41.266 14.287 -22.281 1.00 29.32 163 LYS A CA 1
ATOM 2588 C C . LYS A 1 163 ? 39.849 14.283 -22.836 1.00 33.07 163 LYS A C 1
ATOM 2589 O O . LYS A 1 163 ? 39.597 13.613 -23.828 1.00 33.74 163 LYS A O 1
ATOM 2608 N N . LEU A 1 164 ? 38.904 14.994 -22.195 1.00 30.10 164 LEU A N 1
ATOM 2609 C CA . LEU A 1 164 ? 37.514 15.046 -22.658 1.00 30.12 164 LEU A CA 1
ATOM 2610 C C . LEU A 1 164 ? 37.341 15.832 -23.902 1.00 35.12 164 LEU A C 1
ATOM 2611 O O . LEU A 1 164 ? 36.345 15.665 -24.597 1.00 36.14 164 LEU A O 1
ATOM 2627 N N . LEU A 1 165 ? 38.213 16.780 -24.147 1.00 31.64 165 LEU A N 1
ATOM 2628 C CA . LEU A 1 165 ? 38.069 17.635 -25.305 1.00 31.11 165 LEU A CA 1
ATOM 2629 C C . LEU A 1 165 ? 38.734 17.065 -26.533 1.00 40.00 165 LEU A C 1
ATOM 2630 O O . LEU A 1 165 ? 38.621 17.672 -27.585 1.00 41.69 165 LEU A O 1
ATOM 2646 N N . LYS A 1 166 ? 39.514 15.980 -26.400 1.00 38.55 166 LYS A N 1
ATOM 2647 C CA . LYS A 1 166 ? 40.209 15.373 -27.543 1.00 43.40 166 LYS A CA 1
ATOM 2648 C C . LYS A 1 166 ? 39.335 14.318 -28.152 1.00 47.46 166 LYS A C 1
ATOM 2649 O O . LYS A 1 166 ? 39.703 13.854 -29.252 1.00 55.26 166 LYS A O 1
ATOM 2669 N N . MET B 1 1 ? 61.445 12.943 -14.776 1.00 40.09 1 MET B N 1
ATOM 2670 C CA . MET B 1 1 ? 62.299 14.139 -14.739 1.00 36.55 1 MET B CA 1
ATOM 2671 C C . MET B 1 1 ? 62.083 14.951 -13.467 1.00 35.23 1 MET B C 1
ATOM 2672 O O . MET B 1 1 ? 60.945 15.061 -12.983 1.00 33.59 1 MET B O 1
ATOM 2685 N N . LYS B 1 2 ? 63.174 15.497 -12.928 1.00 29.75 2 LYS B N 1
ATOM 2686 C CA . LYS B 1 2 ? 63.154 16.345 -11.752 1.00 27.46 2 LYS B CA 1
ATOM 2687 C C . LYS B 1 2 ? 63.444 17.754 -12.250 1.00 28.90 2 LYS B C 1
ATOM 2688 O O . LYS B 1 2 ? 64.512 18.004 -12.807 1.00 28.21 2 LYS B O 1
ATOM 2708 N N . VAL B 1 3 ? 62.500 18.654 -12.061 1.00 23.40 3 VAL B N 1
ATOM 2709 C CA . VAL B 1 3 ? 62.589 20.023 -12.561 1.00 21.13 3 VAL B CA 1
ATOM 2710 C C . VAL B 1 3 ? 62.805 20.965 -11.406 1.00 22.92 3 VAL B C 1
ATOM 2711 O O . VAL B 1 3 ? 62.034 20.955 -10.451 1.00 24.07 3 VAL B O 1
ATOM 2724 N N . LEU B 1 4 ? 63.863 21.783 -11.483 1.00 21.25 4 LEU B N 1
ATOM 2725 C CA . LEU B 1 4 ? 64.194 22.748 -10.460 1.00 19.87 4 LEU B CA 1
ATOM 2726 C C . LEU B 1 4 ? 63.722 24.122 -10.863 1.00 23.95 4 LEU B C 1
ATOM 2727 O O . LEU B 1 4 ? 63.878 24.503 -12.013 1.00 22.06 4 LEU B O 1
ATOM 2743 N N . PHE B 1 5 ? 63.237 24.888 -9.897 1.00 20.51 5 PHE B N 1
ATOM 2744 C CA . PHE B 1 5 ? 62.864 26.304 -10.095 1.00 19.31 5 PHE B CA 1
ATOM 2745 C C . PHE B 1 5 ? 63.752 27.143 -9.221 1.00 24.16 5 PHE B C 1
ATOM 2746 O O . PHE B 1 5 ? 63.891 26.822 -8.059 1.00 24.63 5 PHE B O 1
ATOM 2763 N N . LEU B 1 6 ? 64.363 28.211 -9.760 1.00 22.83 6 LEU B N 1
ATOM 2764 C CA . LEU B 1 6 ? 65.194 29.141 -8.971 1.00 21.16 6 LEU B CA 1
ATOM 2765 C C . LEU B 1 6 ? 64.374 30.414 -8.889 1.00 23.32 6 LEU B C 1
ATOM 2766 O O . LEU B 1 6 ? 64.037 31.013 -9.915 1.00 22.10 6 LEU B O 1
ATOM 2782 N N . THR B 1 7 ? 63.968 30.791 -7.679 1.00 21.37 7 THR B N 1
ATOM 2783 C CA . THR B 1 7 ? 63.116 31.943 -7.495 1.00 20.19 7 THR B CA 1
ATOM 2784 C C . THR B 1 7 ? 63.266 32.498 -6.079 1.00 23.19 7 THR B C 1
ATOM 2785 O O . THR B 1 7 ? 64.171 32.109 -5.333 1.00 23.02 7 THR B O 1
ATOM 2796 N N . ALA B 1 8 ? 62.445 33.474 -5.748 1.00 20.46 8 ALA B N 1
ATOM 2797 C CA . ALA B 1 8 ? 62.540 34.190 -4.488 1.00 20.91 8 ALA B CA 1
ATOM 2798 C C . ALA B 1 8 ? 61.299 35.025 -4.281 1.00 22.58 8 ALA B C 1
ATOM 2799 O O . ALA B 1 8 ? 60.386 34.993 -5.100 1.00 20.81 8 ALA B O 1
ATOM 2806 N N . ASN B 1 9 ? 61.213 35.741 -3.164 1.00 21.29 9 ASN B N 1
ATOM 2807 C CA . ASN B 1 9 ? 60.079 36.630 -2.954 1.00 21.10 9 ASN B CA 1
ATOM 2808 C C . ASN B 1 9 ? 59.930 37.607 -4.124 1.00 22.14 9 ASN B C 1
ATOM 2809 O O . ASN B 1 9 ? 60.911 37.960 -4.794 1.00 21.44 9 ASN B O 1
ATOM 2820 N N . GLU B 1 10 ? 58.669 37.982 -4.404 1.00 21.38 10 GLU B N 1
ATOM 2821 C CA . GLU B 1 10 ? 58.303 38.901 -5.475 1.00 20.45 10 GLU B CA 1
ATOM 2822 C C . GLU B 1 10 ? 58.446 38.260 -6.844 1.00 21.75 10 GLU B C 1
ATOM 2823 O O . GLU B 1 10 ? 58.531 38.937 -7.859 1.00 22.81 10 GLU B O 1
ATOM 2835 N N . PHE B 1 11 ? 58.355 36.924 -6.897 1.00 19.75 11 PHE B N 1
ATOM 2836 C CA . PHE B 1 11 ? 58.223 36.262 -8.170 1.00 18.06 11 PHE B CA 1
ATOM 2837 C C . PHE B 1 11 ? 56.870 36.642 -8.802 1.00 19.60 11 PHE B C 1
ATOM 2838 O O . PHE B 1 11 ? 55.927 36.987 -8.092 1.00 20.25 11 PHE B O 1
ATOM 2855 N N . GLU B 1 12 ? 56.788 36.592 -10.124 1.00 18.10 12 GLU B N 1
ATOM 2856 C CA A GLU B 1 12 ? 55.524 36.844 -10.823 0.50 17.39 12 GLU B CA 1
ATOM 2857 C CA B GLU B 1 12 ? 55.536 36.847 -10.834 0.50 17.90 12 GLU B CA 1
ATOM 2858 C C . GLU B 1 12 ? 54.719 35.560 -10.606 1.00 20.56 12 GLU B C 1
ATOM 2859 O O . GLU B 1 12 ? 55.113 34.479 -11.059 1.00 19.36 12 GLU B O 1
ATOM 2882 N N . ASP B 1 13 ? 53.606 35.654 -9.886 1.00 20.28 13 ASP B N 1
ATOM 2883 C CA . ASP B 1 13 ? 52.894 34.483 -9.401 1.00 18.78 13 ASP B CA 1
ATOM 2884 C C . ASP B 1 13 ? 52.563 33.433 -10.434 1.00 20.45 13 ASP B C 1
ATOM 2885 O O . ASP B 1 13 ? 52.909 32.257 -10.259 1.00 19.54 13 ASP B O 1
ATOM 2894 N N . VAL B 1 14 ? 51.878 33.836 -11.505 1.00 19.29 14 VAL B N 1
ATOM 2895 C CA . VAL B 1 14 ? 51.475 32.864 -12.518 1.00 19.46 14 VAL B CA 1
ATOM 2896 C C . VAL B 1 14 ? 52.659 32.298 -13.288 1.00 21.79 14 VAL B C 1
ATOM 2897 O O . VAL B 1 14 ? 52.591 31.154 -13.767 1.00 19.87 14 VAL B O 1
ATOM 2910 N N . GLU B 1 15 ? 53.772 33.032 -13.370 1.00 19.92 15 GLU B N 1
ATOM 2911 C CA . GLU B 1 15 ? 54.961 32.521 -14.058 1.00 19.56 15 GLU B CA 1
ATOM 2912 C C . GLU B 1 15 ? 55.649 31.390 -13.311 1.00 21.44 15 GLU B C 1
ATOM 2913 O O . GLU B 1 15 ? 56.439 30.678 -13.899 1.00 22.30 15 GLU B O 1
ATOM 2925 N N . LEU B 1 16 ? 55.411 31.280 -11.992 1.00 18.62 16 LEU B N 1
ATOM 2926 C CA . LEU B 1 16 ? 55.873 30.151 -11.199 1.00 19.09 16 LEU B CA 1
ATOM 2927 C C . LEU B 1 16 ? 54.791 29.077 -11.178 1.00 21.40 16 LEU B C 1
ATOM 2928 O O . LEU B 1 16 ? 55.061 27.892 -11.452 1.00 21.08 16 LEU B O 1
ATOM 2944 N N . ILE B 1 17 ? 53.551 29.456 -10.808 1.00 20.18 17 ILE B N 1
ATOM 2945 C CA . ILE B 1 17 ? 52.481 28.483 -10.599 1.00 19.04 17 ILE B CA 1
ATOM 2946 C C . ILE B 1 17 ? 52.068 27.737 -11.879 1.00 19.63 17 ILE B C 1
ATOM 2947 O O . ILE B 1 17 ? 51.863 26.505 -11.834 1.00 20.95 17 ILE B O 1
ATOM 2963 N N . TYR B 1 18 ? 52.027 28.427 -13.000 1.00 18.22 18 TYR B N 1
ATOM 2964 C CA . TYR B 1 18 ? 51.655 27.773 -14.262 1.00 18.38 18 TYR B CA 1
ATOM 2965 C C . TYR B 1 18 ? 52.597 26.659 -14.676 1.00 20.76 18 TYR B C 1
ATOM 2966 O O . TYR B 1 18 ? 52.169 25.507 -14.807 1.00 20.08 18 TYR B O 1
ATOM 2984 N N . PRO B 1 19 ? 53.936 26.894 -14.805 1.00 18.82 19 PRO B N 1
ATOM 2985 C CA . PRO B 1 19 ? 54.811 25.786 -15.172 1.00 19.60 19 PRO B CA 1
ATOM 2986 C C . PRO B 1 19 ? 54.868 24.710 -14.104 1.00 20.86 19 PRO B C 1
ATOM 2987 O O . PRO B 1 19 ? 55.047 23.531 -14.431 1.00 20.61 19 PRO B O 1
ATOM 2998 N N . TYR B 1 20 ? 54.731 25.087 -12.828 1.00 19.97 20 TYR B N 1
ATOM 2999 C CA . TYR B 1 20 ? 54.749 24.110 -11.753 1.00 21.35 20 TYR B CA 1
ATOM 3000 C C . TYR B 1 20 ? 53.703 23.057 -11.996 1.00 22.77 20 TYR B C 1
ATOM 3001 O O . TYR B 1 20 ? 53.987 21.851 -12.007 1.00 21.81 20 TYR B O 1
ATOM 3019 N N . HIS B 1 21 ? 52.450 23.497 -12.195 1.00 21.04 21 HIS B N 1
ATOM 3020 C CA . HIS B 1 21 ? 51.380 22.555 -12.429 1.00 19.65 21 HIS B CA 1
ATOM 3021 C C . HIS B 1 21 ? 51.446 21.891 -13.802 1.00 22.42 21 HIS B C 1
ATOM 3022 O O . HIS B 1 21 ? 51.149 20.696 -13.933 1.00 24.04 21 HIS B O 1
ATOM 3035 N N . ARG B 1 22 ? 51.825 22.641 -14.824 1.00 20.80 22 ARG B N 1
ATOM 3036 C CA . ARG B 1 22 ? 51.873 22.070 -16.163 1.00 21.72 22 ARG B CA 1
ATOM 3037 C C . ARG B 1 22 ? 52.848 20.906 -16.236 1.00 25.02 22 ARG B C 1
ATOM 3038 O O . ARG B 1 22 ? 52.582 19.895 -16.916 1.00 24.31 22 ARG B O 1
ATOM 3059 N N . LEU B 1 23 ? 54.003 21.052 -15.562 1.00 22.65 23 LEU B N 1
ATOM 3060 C CA . LEU B 1 23 ? 54.988 19.985 -15.552 1.00 22.44 23 LEU B CA 1
ATOM 3061 C C . LEU B 1 23 ? 54.581 18.838 -14.636 1.00 24.17 23 LEU B C 1
ATOM 3062 O O . LEU B 1 23 ? 54.813 17.677 -15.005 1.00 24.92 23 LEU B O 1
ATOM 3078 N N . LYS B 1 24 ? 53.876 19.110 -13.509 1.00 23.61 24 LYS B N 1
ATOM 3079 C CA . LYS B 1 24 ? 53.335 18.020 -12.692 1.00 24.66 24 LYS B CA 1
ATOM 3080 C C . LYS B 1 24 ? 52.318 17.194 -13.495 1.00 26.71 24 LYS B C 1
ATOM 3081 O O . LYS B 1 24 ? 52.211 15.976 -13.294 1.00 26.61 24 LYS B O 1
ATOM 3100 N N . GLU B 1 25 ? 51.564 17.829 -14.401 1.00 23.23 25 GLU B N 1
ATOM 3101 C CA . GLU B 1 25 ? 50.595 17.103 -15.239 1.00 24.23 25 GLU B CA 1
ATOM 3102 C C . GLU B 1 25 ? 51.274 15.966 -15.990 1.00 28.80 25 GLU B C 1
ATOM 3103 O O . GLU B 1 25 ? 50.721 14.880 -16.124 1.00 28.95 25 GLU B O 1
ATOM 3115 N N . GLU B 1 26 ? 52.497 16.229 -16.476 1.00 27.66 26 GLU B N 1
ATOM 3116 C CA . GLU B 1 26 ? 53.282 15.228 -17.216 1.00 29.24 26 GLU B CA 1
ATOM 3117 C C . GLU B 1 26 ? 53.841 14.103 -16.354 1.00 33.98 26 GLU B C 1
ATOM 3118 O O . GLU B 1 26 ? 54.363 13.127 -16.908 1.00 35.36 26 GLU B O 1
ATOM 3130 N N . GLY B 1 27 ? 53.788 14.258 -15.034 1.00 29.46 27 GLY B N 1
ATOM 3131 C CA . GLY B 1 27 ? 54.338 13.302 -14.091 1.00 29.25 27 GLY B CA 1
ATOM 3132 C C . GLY B 1 27 ? 55.742 13.675 -13.651 1.00 31.09 27 GLY B C 1
ATOM 3133 O O . GLY B 1 27 ? 56.351 12.943 -12.879 1.00 30.53 27 GLY B O 1
ATOM 3137 N N . HIS B 1 28 ? 56.234 14.855 -14.048 1.00 27.50 28 HIS B N 1
ATOM 3138 C CA . HIS B 1 28 ? 57.558 15.296 -13.613 1.00 27.30 28 HIS B CA 1
ATOM 3139 C C . HIS B 1 28 ? 57.486 15.746 -12.148 1.00 28.38 28 HIS B C 1
ATOM 3140 O O . HIS B 1 28 ? 56.439 16.167 -11.684 1.00 28.10 28 HIS B O 1
ATOM 3153 N N . GLU B 1 29 ? 58.593 15.604 -11.422 1.00 26.51 29 GLU B N 1
ATOM 3154 C CA . GLU B 1 29 ? 58.703 16.091 -10.062 1.00 26.67 29 GLU B CA 1
ATOM 3155 C C . GLU B 1 29 ? 59.183 17.528 -10.168 1.00 28.90 29 GLU B C 1
ATOM 3156 O O . GLU B 1 29 ? 60.064 17.818 -10.972 1.00 29.53 29 GLU B O 1
ATOM 3168 N N . VAL B 1 30 ? 58.646 18.404 -9.335 1.00 23.99 30 VAL B N 1
ATOM 3169 C CA . VAL B 1 30 ? 58.947 19.837 -9.363 1.00 23.64 30 VAL B CA 1
ATOM 3170 C C . VAL B 1 30 ? 59.443 20.276 -7.994 1.00 26.43 30 VAL B C 1
ATOM 3171 O O . VAL B 1 30 ? 58.894 19.856 -6.977 1.00 26.20 30 VAL B O 1
ATOM 3184 N N . TYR B 1 31 ? 60.525 21.072 -7.971 1.00 24.47 31 TYR B N 1
ATOM 3185 C CA . TYR B 1 31 ? 61.189 21.515 -6.744 1.00 24.30 31 TYR B CA 1
ATOM 3186 C C . TYR B 1 31 ? 61.424 23.013 -6.769 1.00 25.13 31 TYR B C 1
ATOM 3187 O O . TYR B 1 31 ? 61.981 23.525 -7.739 1.00 24.65 31 TYR B O 1
ATOM 3205 N N . ILE B 1 32 ? 61.067 23.696 -5.696 1.00 23.47 32 ILE B N 1
ATOM 3206 C CA . ILE B 1 32 ? 61.268 25.148 -5.580 1.00 22.37 32 ILE B CA 1
ATOM 3207 C C . ILE B 1 32 ? 62.495 25.378 -4.731 1.00 25.36 32 ILE B C 1
ATOM 3208 O O . ILE B 1 32 ? 62.500 24.981 -3.558 1.00 25.29 32 ILE B O 1
ATOM 3224 N N . ALA B 1 33 ? 63.513 26.063 -5.296 1.00 23.56 33 ALA B N 1
ATOM 3225 C CA . ALA B 1 33 ? 64.693 26.447 -4.552 1.00 22.62 33 ALA B CA 1
ATOM 3226 C C . ALA B 1 33 ? 64.719 27.965 -4.355 1.00 25.54 33 ALA B C 1
ATOM 3227 O O . ALA B 1 33 ? 64.399 28.726 -5.268 1.00 23.84 33 ALA B O 1
ATOM 3234 N N . SER B 1 34 ? 65.093 28.397 -3.160 1.00 22.76 34 SER B N 1
ATOM 3235 C CA . SER B 1 34 ? 65.232 29.824 -2.870 1.00 22.02 34 SER B CA 1
ATOM 3236 C C . SER B 1 34 ? 66.279 30.056 -1.783 1.00 24.78 34 SER B C 1
ATOM 3237 O O . SER B 1 34 ? 67.020 29.149 -1.438 1.00 25.56 34 SER B O 1
ATOM 3245 N N . PHE B 1 35 ? 66.348 31.274 -1.240 1.00 23.75 35 PHE B N 1
ATOM 3246 C CA . PHE B 1 35 ? 67.382 31.617 -0.256 1.00 23.44 35 PHE B CA 1
ATOM 3247 C C . PHE B 1 35 ? 67.278 30.801 1.025 1.00 26.89 35 PHE B C 1
ATOM 3248 O O . PHE B 1 35 ? 68.295 30.425 1.593 1.00 28.23 35 PHE B O 1
ATOM 3265 N N . GLU B 1 36 ? 66.070 30.583 1.496 1.00 26.32 36 GLU B N 1
ATOM 3266 C CA . GLU B 1 36 ? 65.805 29.886 2.743 1.00 29.05 36 GLU B CA 1
ATOM 3267 C C . GLU B 1 36 ? 64.602 29.001 2.637 1.00 33.29 36 GLU B C 1
ATOM 3268 O O . GLU B 1 36 ? 63.689 29.267 1.869 1.00 30.79 36 GLU B O 1
ATOM 3280 N N . ARG B 1 37 ? 64.547 28.001 3.516 1.00 32.12 37 ARG B N 1
ATOM 3281 C CA . ARG B 1 37 ? 63.372 27.148 3.635 1.00 33.50 37 ARG B CA 1
ATOM 3282 C C . ARG B 1 37 ? 62.229 27.974 4.236 1.00 35.05 37 ARG B C 1
ATOM 3283 O O . ARG B 1 37 ? 62.455 29.068 4.743 1.00 34.94 37 ARG B O 1
ATOM 3304 N N . GLY B 1 38 ? 61.030 27.449 4.170 1.00 32.93 38 GLY B N 1
ATOM 3305 C CA . GLY B 1 38 ? 59.832 28.137 4.622 1.00 31.92 38 GLY B CA 1
ATOM 3306 C C . GLY B 1 38 ? 58.992 28.447 3.402 1.00 32.84 38 GLY B C 1
ATOM 3307 O O . GLY B 1 38 ? 58.830 27.582 2.546 1.00 32.57 38 GLY B O 1
ATOM 3311 N N . THR B 1 39 ? 58.504 29.688 3.280 1.00 29.00 39 THR B N 1
ATOM 3312 C CA . THR B 1 39 ? 57.652 30.084 2.156 1.00 26.30 39 THR B CA 1
ATOM 3313 C C . THR B 1 39 ? 58.219 31.349 1.522 1.00 30.33 39 THR B C 1
ATOM 3314 O O . THR B 1 39 ? 59.035 32.063 2.123 1.00 29.31 39 THR B O 1
ATOM 3325 N N . ILE B 1 40 ? 57.839 31.559 0.270 1.00 23.57 40 ILE B N 1
ATOM 3326 C CA . ILE B 1 40 ? 58.089 32.778 -0.480 1.00 21.42 40 ILE B CA 1
ATOM 3327 C C . ILE B 1 40 ? 56.738 33.249 -0.972 1.00 24.60 40 ILE B C 1
ATOM 3328 O O . ILE B 1 40 ? 55.832 32.439 -1.117 1.00 25.66 40 ILE B O 1
ATOM 3344 N N . THR B 1 41 ? 56.607 34.568 -1.222 1.00 22.14 41 THR B N 1
ATOM 3345 C CA . THR B 1 41 ? 55.342 35.184 -1.612 1.00 20.82 41 THR B CA 1
ATOM 3346 C C . THR B 1 41 ? 55.527 35.947 -2.893 1.00 22.95 41 THR B C 1
ATOM 3347 O O . THR B 1 41 ? 56.488 36.706 -3.039 1.00 23.70 41 THR B O 1
ATOM 3358 N N . GLY B 1 42 ? 54.589 35.774 -3.821 1.00 20.65 42 GLY B N 1
ATOM 3359 C CA . GLY B 1 42 ? 54.658 36.427 -5.113 1.00 20.06 42 GLY B CA 1
ATOM 3360 C C . GLY B 1 42 ? 54.268 37.883 -5.035 1.00 20.37 42 GLY B C 1
ATOM 3361 O O . GLY B 1 42 ? 53.701 38.343 -4.032 1.00 22.10 42 GLY B O 1
ATOM 3365 N N . LYS B 1 43 ? 54.472 38.588 -6.137 1.00 19.57 43 LYS B N 1
ATOM 3366 C CA . LYS B 1 43 ? 54.060 39.985 -6.294 1.00 20.39 43 LYS B CA 1
ATOM 3367 C C . LYS B 1 43 ? 52.572 40.165 -5.960 1.00 24.58 43 LYS B C 1
ATOM 3368 O O . LYS B 1 43 ? 52.167 41.185 -5.381 1.00 25.07 43 LYS B O 1
ATOM 3387 N N . HIS B 1 44 ? 51.761 39.181 -6.357 1.00 20.79 44 HIS B N 1
ATOM 3388 C CA . HIS B 1 44 ? 50.304 39.195 -6.161 1.00 20.55 44 HIS B CA 1
ATOM 3389 C C . HIS B 1 44 ? 49.814 38.466 -4.929 1.00 23.59 44 HIS B C 1
ATOM 3390 O O . HIS B 1 44 ? 48.603 38.341 -4.728 1.00 25.62 44 HIS B O 1
ATOM 3403 N N . GLY B 1 45 ? 50.710 38.050 -4.058 1.00 21.81 45 GLY B N 1
ATOM 3404 C CA . GLY B 1 45 ? 50.333 37.498 -2.766 1.00 21.63 45 GLY B CA 1
ATOM 3405 C C . GLY B 1 45 ? 50.160 36.000 -2.662 1.00 23.74 45 GLY B C 1
ATOM 3406 O O . GLY B 1 45 ? 49.830 35.522 -1.585 1.00 25.27 45 GLY B O 1
ATOM 3410 N N . TYR B 1 46 ? 50.370 35.240 -3.725 1.00 19.15 46 TYR B N 1
ATOM 3411 C CA . TYR B 1 46 ? 50.317 33.778 -3.584 1.00 18.19 46 TYR B CA 1
ATOM 3412 C C . TYR B 1 46 ? 51.572 33.322 -2.835 1.00 25.28 46 TYR B C 1
ATOM 3413 O O . TYR B 1 46 ? 52.661 33.792 -3.140 1.00 25.46 46 TYR B O 1
ATOM 3431 N N . SER B 1 47 ? 51.404 32.392 -1.876 1.00 23.19 47 SER B N 1
ATOM 3432 C CA A SER B 1 47 ? 52.531 31.852 -1.107 0.50 23.93 47 SER B CA 1
ATOM 3433 C CA B SER B 1 47 ? 52.529 31.858 -1.122 0.50 23.57 47 SER B CA 1
ATOM 3434 C C . SER B 1 47 ? 52.831 30.444 -1.575 1.00 28.10 47 SER B C 1
ATOM 3435 O O . SER B 1 47 ? 51.911 29.670 -1.812 1.00 26.20 47 SER B O 1
ATOM 3450 N N . VAL B 1 48 ? 54.111 30.116 -1.705 1.00 25.70 48 VAL B N 1
ATOM 3451 C CA . VAL B 1 48 ? 54.530 28.770 -2.086 1.00 26.09 48 VAL B CA 1
ATOM 3452 C C . VAL B 1 48 ? 55.614 28.326 -1.137 1.00 28.28 48 VAL B C 1
ATOM 3453 O O . VAL B 1 48 ? 56.398 29.133 -0.636 1.00 26.17 48 VAL B O 1
ATOM 3466 N N . LYS B 1 49 ? 55.659 27.023 -0.904 1.00 26.78 49 LYS B N 1
ATOM 3467 C CA . LYS B 1 49 ? 56.635 26.418 -0.029 1.00 27.51 49 LYS B CA 1
ATOM 3468 C C . LYS B 1 49 ? 57.960 26.261 -0.774 1.00 28.57 49 LYS B C 1
ATOM 3469 O O . LYS B 1 49 ? 57.990 25.840 -1.923 1.00 28.30 49 LYS B O 1
ATOM 3488 N N . VAL B 1 50 ? 59.059 26.573 -0.095 1.00 26.45 50 VAL B N 1
ATOM 3489 C CA . VAL B 1 50 ? 60.396 26.361 -0.618 1.00 25.42 50 VAL B CA 1
ATOM 3490 C C . VAL B 1 50 ? 60.789 24.910 -0.264 1.00 30.22 50 VAL B C 1
ATOM 3491 O O . VAL B 1 50 ? 60.739 24.521 0.900 1.00 30.90 50 VAL B O 1
ATOM 3504 N N . ASP B 1 51 ? 61.227 24.134 -1.248 1.00 25.83 51 ASP B N 1
ATOM 3505 C CA . ASP B 1 51 ? 61.645 22.744 -1.026 1.00 25.73 51 ASP B CA 1
ATOM 3506 C C . ASP B 1 51 ? 63.069 22.640 -0.534 1.00 31.20 51 ASP B C 1
ATOM 3507 O O . ASP B 1 51 ? 63.373 21.795 0.314 1.00 31.22 51 ASP B O 1
ATOM 3516 N N . LEU B 1 52 ? 63.959 23.472 -1.079 1.00 27.28 52 LEU B N 1
ATOM 3517 C CA . LEU B 1 52 ? 65.359 23.458 -0.674 1.00 28.61 52 LEU B CA 1
ATOM 3518 C C . LEU B 1 52 ? 66.019 24.785 -0.906 1.00 28.91 52 LEU B C 1
ATOM 3519 O O . LEU B 1 52 ? 65.514 25.608 -1.663 1.00 25.42 52 LEU B O 1
ATOM 3535 N N . THR B 1 53 ? 67.132 25.025 -0.220 1.00 26.98 53 THR B N 1
ATOM 3536 C CA . THR B 1 53 ? 67.845 26.279 -0.384 1.00 27.42 53 THR B CA 1
ATOM 3537 C C . THR B 1 53 ? 68.820 26.173 -1.547 1.00 28.63 53 THR B C 1
ATOM 3538 O O . THR B 1 53 ? 69.236 25.069 -1.897 1.00 28.76 53 THR B O 1
ATOM 3549 N N . PHE B 1 54 ? 69.265 27.313 -2.087 1.00 24.38 54 PHE B N 1
ATOM 3550 C CA . PHE B 1 54 ? 70.276 27.291 -3.152 1.00 24.20 54 PHE B CA 1
ATOM 3551 C C . PHE B 1 54 ? 71.514 26.512 -2.704 1.00 29.41 54 PHE B C 1
ATOM 3552 O O . PHE B 1 54 ? 72.092 25.746 -3.479 1.00 28.75 54 PHE B O 1
ATOM 3569 N N . ASP B 1 55 ? 71.926 26.712 -1.443 1.00 29.13 55 ASP B N 1
ATOM 3570 C CA . ASP B 1 55 ? 73.125 26.054 -0.901 1.00 30.27 55 ASP B CA 1
ATOM 3571 C C . ASP B 1 55 ? 73.022 24.521 -0.931 1.00 33.74 55 ASP B C 1
ATOM 3572 O O . ASP B 1 55 ? 74.022 23.873 -1.187 1.00 34.79 55 ASP B O 1
ATOM 3581 N N . LYS B 1 56 ? 71.828 23.965 -0.719 1.00 31.14 56 LYS B N 1
ATOM 3582 C CA . LYS B 1 56 ? 71.599 22.511 -0.736 1.00 32.21 56 LYS B CA 1
ATOM 3583 C C . LYS B 1 56 ? 71.393 21.914 -2.135 1.00 35.51 56 LYS B C 1
ATOM 3584 O O . LYS B 1 56 ? 71.456 20.692 -2.276 1.00 36.05 56 LYS B O 1
ATOM 3603 N N . VAL B 1 57 ? 71.238 22.738 -3.177 1.00 28.85 57 VAL B N 1
ATOM 3604 C CA . VAL B 1 57 ? 71.037 22.199 -4.523 1.00 27.25 57 VAL B CA 1
ATOM 3605 C C . VAL B 1 57 ? 72.329 21.601 -5.072 1.00 31.05 57 VAL B C 1
ATOM 3606 O O . VAL B 1 57 ? 73.336 22.284 -5.117 1.00 32.15 57 VAL B O 1
ATOM 3619 N N . ASN B 1 58 ? 72.266 20.344 -5.546 1.00 30.06 58 ASN B N 1
ATOM 3620 C CA . ASN B 1 58 ? 73.326 19.719 -6.318 1.00 31.55 58 ASN B CA 1
ATOM 3621 C C . ASN B 1 58 ? 72.736 19.685 -7.730 1.00 33.16 58 ASN B C 1
ATOM 3622 O O . ASN B 1 58 ? 71.791 18.920 -7.957 1.00 31.55 58 ASN B O 1
ATOM 3633 N N . PRO B 1 59 ? 73.231 20.521 -8.671 1.00 31.24 59 PRO B N 1
ATOM 3634 C CA . PRO B 1 59 ? 72.639 20.541 -10.028 1.00 29.87 59 PRO B CA 1
ATOM 3635 C C . PRO B 1 59 ? 72.607 19.205 -10.762 1.00 32.08 59 PRO B C 1
ATOM 3636 O O . PRO B 1 59 ? 71.709 18.971 -11.570 1.00 30.58 59 PRO B O 1
ATOM 3647 N N . GLU B 1 60 ? 73.513 18.306 -10.413 1.00 32.16 60 GLU B N 1
ATOM 3648 C CA . GLU B 1 60 ? 73.550 16.966 -11.018 1.00 34.20 60 GLU B CA 1
ATOM 3649 C C . GLU B 1 60 ? 72.303 16.140 -10.703 1.00 37.93 60 GLU B C 1
ATOM 3650 O O . GLU B 1 60 ? 72.025 15.183 -11.417 1.00 38.94 60 GLU B O 1
ATOM 3662 N N . GLU B 1 61 ? 71.568 16.476 -9.627 1.00 33.83 61 GLU B N 1
ATOM 3663 C CA . GLU B 1 61 ? 70.350 15.764 -9.234 1.00 33.73 61 GLU B CA 1
ATOM 3664 C C . GLU B 1 61 ? 69.110 16.217 -9.995 1.00 35.94 61 GLU B C 1
ATOM 3665 O O . GLU B 1 61 ? 68.034 15.632 -9.787 1.00 35.35 61 GLU B O 1
ATOM 3677 N N . PHE B 1 62 ? 69.207 17.279 -10.829 1.00 30.28 62 PHE B N 1
ATOM 3678 C CA . PHE B 1 62 ? 68.029 17.833 -11.517 1.00 26.62 62 PHE B CA 1
ATOM 3679 C C . PHE B 1 62 ? 68.215 17.737 -13.022 1.00 30.19 62 PHE B C 1
ATOM 3680 O O . PHE B 1 62 ? 69.331 17.862 -13.531 1.00 29.64 62 PHE B O 1
ATOM 3697 N N . ASP B 1 63 ? 67.112 17.487 -13.722 1.00 26.58 63 ASP B N 1
ATOM 3698 C CA . ASP B 1 63 ? 67.103 17.289 -15.167 1.00 27.77 63 ASP B CA 1
ATOM 3699 C C . ASP B 1 63 ? 66.802 18.546 -15.965 1.00 29.49 63 ASP B C 1
ATOM 3700 O O . ASP B 1 63 ? 67.136 18.592 -17.154 1.00 28.15 63 ASP B O 1
ATOM 3709 N N . ALA B 1 64 ? 66.110 19.512 -15.366 1.00 26.65 64 ALA B N 1
ATOM 3710 C CA . ALA B 1 64 ? 65.684 20.702 -16.087 1.00 23.46 64 ALA B CA 1
ATOM 3711 C C . ALA B 1 64 ? 65.492 21.830 -15.120 1.00 25.80 64 ALA B C 1
ATOM 3712 O O . ALA B 1 64 ? 65.385 21.608 -13.905 1.00 23.73 64 ALA B O 1
ATOM 3719 N N . LEU B 1 65 ? 65.453 23.047 -15.667 1.00 22.93 65 LEU B N 1
ATOM 3720 C CA . LEU B 1 65 ? 65.427 24.275 -14.881 1.00 22.37 65 LEU B CA 1
ATOM 3721 C C . LEU B 1 65 ? 64.400 25.237 -15.398 1.00 23.87 65 LEU B C 1
ATOM 3722 O O . LEU B 1 65 ? 64.296 25.415 -16.614 1.00 22.40 65 LEU B O 1
ATOM 3738 N N . VAL B 1 66 ? 63.648 25.876 -14.476 1.00 21.10 66 VAL B N 1
ATOM 3739 C CA . VAL B 1 66 ? 62.670 26.881 -14.828 1.00 19.71 66 VAL B CA 1
ATOM 3740 C C . VAL B 1 66 ? 63.028 28.153 -14.077 1.00 20.51 66 VAL B C 1
ATOM 3741 O O . VAL B 1 66 ? 63.234 28.133 -12.851 1.00 20.31 66 VAL B O 1
ATOM 3754 N N . LEU B 1 67 ? 62.968 29.265 -14.786 1.00 18.64 67 LEU B N 1
ATOM 3755 C CA . LEU B 1 67 ? 63.277 30.585 -14.279 1.00 18.91 67 LEU B CA 1
ATOM 3756 C C . LEU B 1 67 ? 62.097 31.512 -14.489 1.00 19.93 67 LEU B C 1
ATOM 3757 O O . LEU B 1 67 ? 61.991 32.189 -15.511 1.00 19.04 67 LEU B O 1
ATOM 3773 N N . PRO B 1 68 ? 61.201 31.582 -13.488 1.00 17.82 68 PRO B N 1
ATOM 3774 C CA . PRO B 1 68 ? 60.076 32.517 -13.562 1.00 18.94 68 PRO B CA 1
ATOM 3775 C C . PRO B 1 68 ? 60.597 33.959 -13.475 1.00 20.22 68 PRO B C 1
ATOM 3776 O O . PRO B 1 68 ? 61.745 34.221 -13.057 1.00 19.79 68 PRO B O 1
ATOM 3787 N N . GLY B 1 69 ? 59.730 34.877 -13.798 1.00 18.70 69 GLY B N 1
ATOM 3788 C CA . GLY B 1 69 ? 60.011 36.304 -13.695 1.00 17.97 69 GLY B CA 1
ATOM 3789 C C . GLY B 1 69 ? 59.563 36.988 -12.426 1.00 21.29 69 GLY B C 1
ATOM 3790 O O . GLY B 1 69 ? 59.559 36.393 -11.349 1.00 19.88 69 GLY B O 1
ATOM 3794 N N . GLY B 1 70 ? 59.185 38.258 -12.574 1.00 21.13 70 GLY B N 1
ATOM 3795 C CA . GLY B 1 70 ? 58.876 39.173 -11.493 1.00 22.60 70 GLY B CA 1
ATOM 3796 C C . GLY B 1 70 ? 60.120 39.946 -11.091 1.00 23.73 70 GLY B C 1
ATOM 3797 O O . GLY B 1 70 ? 61.058 40.113 -11.884 1.00 23.27 70 GLY B O 1
ATOM 3801 N N . ARG B 1 71 ? 60.149 40.418 -9.843 1.00 22.27 71 ARG B N 1
ATOM 3802 C CA . ARG B 1 71 ? 61.319 41.096 -9.267 1.00 22.34 71 ARG B CA 1
ATOM 3803 C C . ARG B 1 71 ? 62.317 40.131 -8.626 1.00 23.63 71 ARG B C 1
ATOM 3804 O O . ARG B 1 71 ? 63.469 40.507 -8.364 1.00 24.16 71 ARG B O 1
ATOM 3825 N N . ALA B 1 72 ? 61.928 38.843 -8.460 1.00 21.18 72 ALA B N 1
ATOM 3826 C CA . ALA B 1 72 ? 62.792 37.841 -7.857 1.00 20.72 72 ALA B CA 1
ATOM 3827 C C . ALA B 1 72 ? 64.120 37.652 -8.595 1.00 20.03 72 ALA B C 1
ATOM 3828 O O . ALA B 1 72 ? 65.156 37.545 -7.943 1.00 20.55 72 ALA B O 1
ATOM 3835 N N . PRO B 1 73 ? 64.172 37.642 -9.942 1.00 18.75 73 PRO B N 1
ATOM 3836 C CA . PRO B 1 73 ? 65.470 37.409 -10.596 1.00 18.66 73 PRO B CA 1
ATOM 3837 C C . PRO B 1 73 ? 66.556 38.412 -10.250 1.00 20.74 73 PRO B C 1
ATOM 3838 O O . PRO B 1 73 ? 67.731 38.051 -10.224 1.00 20.56 73 PRO B O 1
ATOM 3849 N N . GLU B 1 74 ? 66.205 39.682 -9.981 1.00 20.18 74 GLU B N 1
ATOM 3850 C CA . GLU B 1 74 ? 67.238 40.646 -9.609 1.00 20.96 74 GLU B CA 1
ATOM 3851 C C . GLU B 1 74 ? 67.855 40.328 -8.229 1.00 22.70 74 GLU B C 1
ATOM 3852 O O . GLU B 1 74 ? 68.980 40.732 -7.965 1.00 24.52 74 GLU B O 1
ATOM 3864 N N . ARG B 1 75 ? 67.139 39.589 -7.376 1.00 21.78 75 ARG B N 1
ATOM 3865 C CA . ARG B 1 75 ? 67.679 39.107 -6.103 1.00 22.63 75 ARG B CA 1
ATOM 3866 C C . ARG B 1 75 ? 68.511 37.826 -6.350 1.00 21.72 75 ARG B C 1
ATOM 3867 O O . ARG B 1 75 ? 69.670 37.705 -5.878 1.00 22.96 75 ARG B O 1
ATOM 3888 N N . VAL B 1 76 ? 67.927 36.878 -7.082 1.00 20.65 76 VAL B N 1
ATOM 3889 C CA . VAL B 1 76 ? 68.544 35.578 -7.360 1.00 20.26 76 VAL B CA 1
ATOM 3890 C C . VAL B 1 76 ? 69.889 35.759 -8.071 1.00 20.31 76 VAL B C 1
ATOM 3891 O O . VAL B 1 76 ? 70.869 35.065 -7.763 1.00 21.17 76 VAL B O 1
ATOM 3904 N N . ARG B 1 77 ? 69.952 36.708 -9.039 1.00 18.77 77 ARG B N 1
ATOM 3905 C CA . ARG B 1 77 ? 71.157 36.875 -9.833 1.00 18.69 77 ARG B CA 1
ATOM 3906 C C . ARG B 1 77 ? 72.346 37.428 -9.062 1.00 22.63 77 ARG B C 1
ATOM 3907 O O . ARG B 1 77 ? 73.458 37.449 -9.620 1.00 23.40 77 ARG B O 1
ATOM 3928 N N . LEU B 1 78 ? 72.147 37.897 -7.820 1.00 20.63 78 LEU B N 1
ATOM 3929 C CA . LEU B 1 78 ? 73.267 38.322 -6.977 1.00 21.55 78 LEU B CA 1
ATOM 3930 C C . LEU B 1 78 ? 73.765 37.191 -6.077 1.00 25.80 78 LEU B C 1
ATOM 3931 O O . LEU B 1 78 ? 74.758 37.386 -5.373 1.00 27.01 78 LEU B O 1
ATOM 3947 N N . ASN B 1 79 ? 73.111 36.016 -6.102 1.00 22.65 79 ASN B N 1
ATOM 3948 C CA . ASN B 1 79 ? 73.492 34.880 -5.264 1.00 22.92 79 ASN B CA 1
ATOM 3949 C C . ASN B 1 79 ? 74.412 34.004 -6.095 1.00 24.85 79 ASN B C 1
ATOM 3950 O O . ASN B 1 79 ? 73.992 33.425 -7.088 1.00 24.82 79 ASN B O 1
ATOM 3961 N N . GLU B 1 80 ? 75.688 33.912 -5.701 1.00 22.02 80 GLU B N 1
ATOM 3962 C CA . GLU B 1 80 ? 76.675 33.138 -6.474 1.00 22.78 80 GLU B CA 1
ATOM 3963 C C . GLU B 1 80 ? 76.248 31.691 -6.646 1.00 25.29 80 GLU B C 1
ATOM 3964 O O . GLU B 1 80 ? 76.426 31.122 -7.716 1.00 24.60 80 GLU B O 1
ATOM 3976 N N . LYS B 1 81 ? 75.694 31.086 -5.600 1.00 23.54 81 LYS B N 1
ATOM 3977 C CA . LYS B 1 81 ? 75.273 29.689 -5.707 1.00 22.47 81 LYS B CA 1
ATOM 3978 C C . LYS B 1 81 ? 74.128 29.516 -6.710 1.00 23.77 81 LYS B C 1
ATOM 3979 O O . LYS B 1 81 ? 74.176 28.604 -7.536 1.00 24.83 81 LYS B O 1
ATOM 3998 N N . ALA B 1 82 ? 73.127 30.352 -6.645 1.00 22.55 82 ALA B N 1
ATOM 3999 C CA . ALA B 1 82 ? 72.004 30.251 -7.594 1.00 20.59 82 ALA B CA 1
ATOM 4000 C C . ALA B 1 82 ? 72.470 30.446 -9.029 1.00 23.56 82 ALA B C 1
ATOM 4001 O O . ALA B 1 82 ? 72.068 29.701 -9.917 1.00 22.17 82 ALA B O 1
ATOM 4008 N N . VAL B 1 83 ? 73.321 31.445 -9.256 1.00 22.32 83 VAL B N 1
ATOM 4009 C CA . VAL B 1 83 ? 73.879 31.708 -10.596 1.00 22.32 83 VAL B CA 1
ATOM 4010 C C . VAL B 1 83 ? 74.699 30.522 -11.087 1.00 23.65 83 VAL B C 1
ATOM 4011 O O . VAL B 1 83 ? 74.611 30.165 -12.263 1.00 22.55 83 VAL B O 1
ATOM 4024 N N . SER B 1 84 ? 75.474 29.887 -10.191 1.00 23.36 84 SER B N 1
ATOM 4025 C CA . SER B 1 84 ? 76.290 28.721 -10.529 1.00 24.25 84 SER B CA 1
ATOM 4026 C C . SER B 1 84 ? 75.414 27.534 -10.927 1.00 24.00 84 SER B C 1
ATOM 4027 O O . SER B 1 84 ? 75.729 26.827 -11.879 1.00 23.32 84 SER B O 1
ATOM 4035 N N . ILE B 1 85 ? 74.249 27.363 -10.254 1.00 23.07 85 ILE B N 1
ATOM 4036 C CA . ILE B 1 85 ? 73.321 26.283 -10.617 1.00 21.22 85 ILE B CA 1
ATOM 4037 C C . ILE B 1 85 ? 72.822 26.505 -12.046 1.00 21.92 85 ILE B C 1
ATOM 4038 O O . ILE B 1 85 ? 72.840 25.590 -12.851 1.00 23.73 85 ILE B O 1
ATOM 4054 N N . ALA B 1 86 ? 72.394 27.722 -12.352 1.00 20.84 86 ALA B N 1
ATOM 4055 C CA . ALA B 1 86 ? 71.900 28.064 -13.680 1.00 20.71 86 ALA B CA 1
ATOM 4056 C C . ALA B 1 86 ? 73.024 27.908 -14.718 1.00 24.05 86 ALA B C 1
ATOM 4057 O O . ALA B 1 86 ? 72.808 27.352 -15.793 1.00 23.88 86 ALA B O 1
ATOM 4064 N N . ARG B 1 87 ? 74.226 28.371 -14.370 1.00 20.94 87 ARG B N 1
ATOM 4065 C CA . ARG B 1 87 ? 75.382 28.255 -15.295 1.00 21.29 87 ARG B CA 1
ATOM 4066 C C . ARG B 1 87 ? 75.627 26.783 -15.666 1.00 24.91 87 ARG B C 1
ATOM 4067 O O . ARG B 1 87 ? 75.777 26.432 -16.840 1.00 25.12 87 ARG B O 1
ATOM 4088 N N . LYS B 1 88 ? 75.714 25.942 -14.655 1.00 23.23 88 LYS B N 1
ATOM 4089 C CA . LYS B 1 88 ? 75.960 24.510 -14.850 1.00 24.09 88 LYS B CA 1
ATOM 4090 C C . LYS B 1 88 ? 74.888 23.833 -15.649 1.00 26.85 88 LYS B C 1
ATOM 4091 O O . LYS B 1 88 ? 75.167 23.208 -16.670 1.00 29.16 88 LYS B O 1
ATOM 4110 N N . MET B 1 89 ? 73.627 23.979 -15.227 1.00 24.74 89 MET B N 1
ATOM 4111 C CA . MET B 1 89 ? 72.557 23.307 -15.926 1.00 23.86 89 MET B CA 1
ATOM 4112 C C . MET B 1 89 ? 72.415 23.766 -17.379 1.00 26.30 89 MET B C 1
ATOM 4113 O O . MET B 1 89 ? 72.269 22.942 -18.273 1.00 26.61 89 MET B O 1
ATOM 4127 N N . PHE B 1 90 ? 72.485 25.070 -17.618 1.00 23.83 90 PHE B N 1
ATOM 4128 C CA . PHE B 1 90 ? 72.355 25.590 -18.973 1.00 22.83 90 PHE B CA 1
ATOM 4129 C C . PHE B 1 90 ? 73.516 25.164 -19.841 1.00 28.08 90 PHE B C 1
ATOM 4130 O O . PHE B 1 90 ? 73.309 24.722 -20.979 1.00 28.22 90 PHE B O 1
ATOM 4147 N N . SER B 1 91 ? 74.728 25.294 -19.339 1.00 26.15 91 SER B N 1
ATOM 4148 C CA . SER B 1 91 ? 75.909 24.973 -20.149 1.00 27.32 91 SER B CA 1
ATOM 4149 C C . SER B 1 91 ? 76.050 23.463 -20.445 1.00 31.19 91 SER B C 1
ATOM 4150 O O . SER B 1 91 ? 76.622 23.095 -21.468 1.00 32.47 91 SER B O 1
ATOM 4158 N N . GLU B 1 92 ? 75.481 22.612 -19.596 1.00 28.04 92 GLU B N 1
ATOM 4159 C CA . GLU B 1 92 ? 75.432 21.173 -19.821 1.00 29.56 92 GLU B CA 1
ATOM 4160 C C . GLU B 1 92 ? 74.354 20.756 -20.843 1.00 32.84 92 GLU B C 1
ATOM 4161 O O . GLU B 1 92 ? 74.251 19.570 -21.154 1.00 33.32 92 GLU B O 1
ATOM 4173 N N . GLY B 1 93 ? 73.545 21.697 -21.313 1.00 29.66 93 GLY B N 1
ATOM 4174 C CA . GLY B 1 93 ? 72.515 21.426 -22.300 1.00 27.34 93 GLY B CA 1
ATOM 4175 C C . GLY B 1 93 ? 71.216 20.909 -21.732 1.00 30.77 93 GLY B C 1
ATOM 4176 O O . GLY B 1 93 ? 70.382 20.400 -22.476 1.00 29.43 93 GLY B O 1
ATOM 4180 N N . LYS B 1 94 ? 71.016 21.028 -20.408 1.00 26.22 94 LYS B N 1
ATOM 4181 C CA . LYS B 1 94 ? 69.753 20.594 -19.829 1.00 25.03 94 LYS B CA 1
ATOM 4182 C C . LYS B 1 94 ? 68.668 21.577 -20.249 1.00 26.59 94 LYS B C 1
ATOM 4183 O O . LYS B 1 94 ? 68.942 22.772 -20.385 1.00 25.55 94 LYS B O 1
ATOM 4202 N N . PRO B 1 95 ? 67.413 21.131 -20.392 1.00 25.38 95 PRO B N 1
ATOM 4203 C CA . PRO B 1 95 ? 66.350 22.087 -20.728 1.00 24.02 95 PRO B CA 1
ATOM 4204 C C . PRO B 1 95 ? 66.223 23.207 -19.697 1.00 25.88 95 PRO B C 1
ATOM 4205 O O . PRO B 1 95 ? 66.165 22.948 -18.487 1.00 23.46 95 PRO B O 1
ATOM 4216 N N . VAL B 1 96 ? 66.182 24.438 -20.179 1.00 23.30 96 VAL B N 1
ATOM 4217 C CA . VAL B 1 96 ? 66.022 25.624 -19.335 1.00 21.73 96 VAL B CA 1
ATOM 4218 C C . VAL B 1 96 ? 64.901 26.473 -19.920 1.00 24.43 96 VAL B C 1
ATOM 4219 O O . VAL B 1 96 ? 64.985 26.860 -21.097 1.00 23.38 96 VAL B O 1
ATOM 4232 N N . ALA B 1 97 ? 63.867 26.749 -19.133 1.00 22.00 97 ALA B N 1
ATOM 4233 C CA . ALA B 1 97 ? 62.780 27.606 -19.536 1.00 20.64 97 ALA B CA 1
ATOM 4234 C C . ALA B 1 97 ? 62.901 28.922 -18.777 1.00 21.44 97 ALA B C 1
ATOM 4235 O O . ALA B 1 97 ? 62.999 28.928 -17.549 1.00 20.26 97 ALA B O 1
ATOM 4242 N N . SER B 1 98 ? 62.831 30.034 -19.489 1.00 19.10 98 SER B N 1
ATOM 4243 C CA . SER B 1 98 ? 62.818 31.355 -18.850 1.00 18.77 98 SER B CA 1
ATOM 4244 C C . SER B 1 98 ? 61.644 32.181 -19.357 1.00 21.68 98 SER B C 1
ATOM 4245 O O . SER B 1 98 ? 61.219 32.063 -20.502 1.00 19.99 98 SER B O 1
ATOM 4253 N N . ILE B 1 99 ? 61.147 33.068 -18.501 1.00 19.67 99 ILE B N 1
ATOM 4254 C CA . ILE B 1 99 ? 60.109 33.992 -18.905 1.00 18.40 99 ILE B CA 1
ATOM 4255 C C . ILE B 1 99 ? 60.328 35.348 -18.256 1.00 19.96 99 ILE B C 1
ATOM 4256 O O . ILE B 1 99 ? 60.775 35.421 -17.114 1.00 20.71 99 ILE B O 1
ATOM 4272 N N . CYS B 1 100 ? 59.980 36.404 -18.980 1.00 18.45 100 CYS B N 1
ATOM 4273 C CA . CYS B 1 100 ? 59.934 37.754 -18.460 1.00 18.62 100 CYS B CA 1
ATOM 4274 C C . CYS B 1 100 ? 61.290 38.212 -17.906 1.00 20.00 100 CYS B C 1
ATOM 4275 O O . CYS B 1 100 ? 62.205 38.334 -18.718 1.00 19.60 100 CYS B O 1
ATOM 4283 N N . HIS B 1 101 ? 61.469 38.477 -16.603 1.00 18.08 101 HIS B N 1
ATOM 4284 C CA . HIS B 1 101 ? 62.809 38.831 -16.076 1.00 17.76 101 HIS B CA 1
ATOM 4285 C C . HIS B 1 101 ? 63.658 37.625 -15.740 1.00 19.46 101 HIS B C 1
ATOM 4286 O O . HIS B 1 101 ? 64.869 37.771 -15.437 1.00 19.56 101 HIS B O 1
ATOM 4299 N N . GLY B 1 102 ? 63.085 36.417 -15.829 1.00 17.59 102 GLY B N 1
ATOM 4300 C CA . GLY B 1 102 ? 63.819 35.182 -15.542 1.00 18.77 102 GLY B CA 1
ATOM 4301 C C . GLY B 1 102 ? 65.222 35.093 -16.142 1.00 19.09 102 GLY B C 1
ATOM 4302 O O . GLY B 1 102 ? 66.169 34.670 -15.464 1.00 20.21 102 GLY B O 1
ATOM 4306 N N . PRO B 1 103 ? 65.422 35.458 -17.434 1.00 17.96 103 PRO B N 1
ATOM 4307 C CA . PRO B 1 103 ? 66.765 35.309 -18.006 1.00 17.84 103 PRO B CA 1
ATOM 4308 C C . PRO B 1 103 ? 67.826 36.269 -17.499 1.00 17.42 103 PRO B C 1
ATOM 4309 O O . PRO B 1 103 ? 68.997 36.098 -17.856 1.00 18.75 103 PRO B O 1
ATOM 4320 N N . GLN B 1 104 ? 67.477 37.210 -16.585 1.00 18.85 104 GLN B N 1
ATOM 4321 C CA . GLN B 1 104 ? 68.513 38.001 -15.933 1.00 18.46 104 GLN B CA 1
ATOM 4322 C C . GLN B 1 104 ? 69.473 37.083 -15.201 1.00 21.84 104 GLN B C 1
ATOM 4323 O O . GLN B 1 104 ? 70.665 37.366 -15.100 1.00 19.10 104 GLN B O 1
ATOM 4337 N N . ILE B 1 105 ? 68.977 35.933 -14.697 1.00 18.58 105 ILE B N 1
ATOM 4338 C CA . ILE B 1 105 ? 69.830 34.953 -14.015 1.00 19.19 105 ILE B CA 1
ATOM 4339 C C . ILE B 1 105 ? 70.836 34.333 -15.004 1.00 22.65 105 ILE B C 1
ATOM 4340 O O . ILE B 1 105 ? 72.010 34.149 -14.666 1.00 19.94 105 ILE B O 1
ATOM 4356 N N . LEU B 1 106 ? 70.383 34.069 -16.226 1.00 20.08 106 LEU B N 1
ATOM 4357 C CA . LEU B 1 106 ? 71.235 33.531 -17.288 1.00 20.74 106 LEU B CA 1
ATOM 4358 C C . LEU B 1 106 ? 72.231 34.571 -17.776 1.00 21.07 106 LEU B C 1
ATOM 4359 O O . LEU B 1 106 ? 73.408 34.250 -18.029 1.00 20.67 106 LEU B O 1
ATOM 4375 N N . ILE B 1 107 ? 71.822 35.856 -17.833 1.00 19.08 107 ILE B N 1
ATOM 4376 C CA . ILE B 1 107 ? 72.790 36.901 -18.151 1.00 19.03 107 ILE B CA 1
ATOM 4377 C C . ILE B 1 107 ? 73.937 36.835 -17.150 1.00 21.23 107 ILE B C 1
ATOM 4378 O O . ILE B 1 107 ? 75.113 36.821 -17.529 1.00 20.94 107 ILE B O 1
ATOM 4394 N N . SER B 1 108 ? 73.610 36.821 -15.860 1.00 19.91 108 SER B N 1
ATOM 4395 C CA . SER B 1 108 ? 74.615 36.816 -14.821 1.00 19.96 108 SER B CA 1
ATOM 4396 C C . SER B 1 108 ? 75.489 35.555 -14.799 1.00 21.37 108 SER B C 1
ATOM 4397 O O . SER B 1 108 ? 76.671 35.621 -14.406 1.00 21.67 108 SER B O 1
ATOM 4405 N N . ALA B 1 109 ? 74.931 34.446 -15.264 1.00 19.98 109 ALA B N 1
ATOM 4406 C CA . ALA B 1 109 ? 75.650 33.182 -15.416 1.00 20.94 109 ALA B CA 1
ATOM 4407 C C . ALA B 1 109 ? 76.688 33.234 -16.542 1.00 24.03 109 ALA B C 1
ATOM 4408 O O . ALA B 1 109 ? 77.600 32.420 -16.554 1.00 24.36 109 ALA B O 1
ATOM 4415 N N . GLY B 1 110 ? 76.544 34.191 -17.456 1.00 21.62 110 GLY B N 1
ATOM 4416 C CA . GLY B 1 110 ? 77.475 34.397 -18.551 1.00 23.19 110 GLY B CA 1
ATOM 4417 C C . GLY B 1 110 ? 77.374 33.392 -19.665 1.00 26.30 110 GLY B C 1
ATOM 4418 O O . GLY B 1 110 ? 78.342 33.249 -20.412 1.00 24.98 110 GLY B O 1
ATOM 4422 N N . VAL B 1 111 ? 76.202 32.796 -19.852 1.00 21.46 111 VAL B N 1
ATOM 4423 C CA . VAL B 1 111 ? 75.979 31.699 -20.799 1.00 22.25 111 VAL B CA 1
ATOM 4424 C C . VAL B 1 111 ? 75.199 32.069 -22.054 1.00 25.21 111 VAL B C 1
ATOM 4425 O O . VAL B 1 111 ? 74.979 31.192 -22.890 1.00 27.10 111 VAL B O 1
ATOM 4438 N N . LEU B 1 112 ? 74.786 33.320 -22.216 1.00 22.56 112 LEU B N 1
ATOM 4439 C CA . LEU B 1 112 ? 73.887 33.648 -23.337 1.00 23.55 112 LEU B CA 1
ATOM 4440 C C . LEU B 1 112 ? 74.529 34.196 -24.584 1.00 24.39 112 LEU B C 1
ATOM 4441 O O . LEU B 1 112 ? 73.798 34.423 -25.538 1.00 22.70 112 LEU B O 1
ATOM 4457 N N . ARG B 1 113 ? 75.853 34.379 -24.653 1.00 22.17 113 ARG B N 1
ATOM 4458 C CA . ARG B 1 113 ? 76.398 34.991 -25.858 1.00 22.18 113 ARG B CA 1
ATOM 4459 C C . ARG B 1 113 ? 76.155 34.088 -27.088 1.00 27.64 113 ARG B C 1
ATOM 4460 O O . ARG B 1 113 ? 76.400 32.871 -27.036 1.00 27.15 113 ARG B O 1
ATOM 4481 N N . GLY B 1 114 ? 75.581 34.683 -28.129 1.00 25.29 114 GLY B N 1
ATOM 4482 C CA . GLY B 1 114 ? 75.245 34.001 -29.376 1.00 25.16 114 GLY B CA 1
ATOM 4483 C C . GLY B 1 114 ? 73.968 33.201 -29.363 1.00 28.24 114 GLY B C 1
ATOM 4484 O O . GLY B 1 114 ? 73.606 32.558 -30.348 1.00 28.76 114 GLY B O 1
ATOM 4488 N N . ARG B 1 115 ? 73.292 33.201 -28.230 1.00 23.22 115 ARG B N 1
ATOM 4489 C CA . ARG B 1 115 ? 72.082 32.451 -28.133 1.00 24.35 115 ARG B CA 1
ATOM 4490 C C . ARG B 1 115 ? 70.923 33.311 -28.607 1.00 27.24 115 ARG B C 1
ATOM 4491 O O . ARG B 1 115 ? 71.044 34.522 -28.762 1.00 29.15 115 ARG B O 1
ATOM 4512 N N . LYS B 1 116 ? 69.802 32.628 -28.958 1.00 25.41 116 LYS B N 1
ATOM 4513 C CA . LYS B 1 116 ? 68.609 33.254 -29.526 1.00 23.89 116 LYS B CA 1
ATOM 4514 C C . LYS B 1 116 ? 67.418 33.090 -28.601 1.00 24.13 116 LYS B C 1
ATOM 4515 O O . LYS B 1 116 ? 67.136 31.970 -28.175 1.00 22.87 116 LYS B O 1
ATOM 4534 N N . GLY B 1 117 ? 66.816 34.189 -28.193 1.00 22.91 117 GLY B N 1
ATOM 4535 C CA . GLY B 1 117 ? 65.680 34.100 -27.272 1.00 21.79 117 GLY B CA 1
ATOM 4536 C C . GLY B 1 117 ? 64.998 35.407 -27.031 1.00 23.76 117 GLY B C 1
ATOM 4537 O O . GLY B 1 117 ? 65.203 36.379 -27.764 1.00 22.86 117 GLY B O 1
ATOM 4541 N N . THR B 1 118 ? 64.168 35.437 -25.982 1.00 21.79 118 THR B N 1
ATOM 4542 C CA . THR B 1 118 ? 63.391 36.603 -25.673 1.00 21.78 118 THR B CA 1
ATOM 4543 C C . THR B 1 118 ? 63.307 36.786 -24.169 1.00 22.31 118 THR B C 1
ATOM 4544 O O . THR B 1 118 ? 63.907 36.037 -23.380 1.00 21.38 118 THR B O 1
ATOM 4555 N N . SER B 1 119 ? 62.596 37.823 -23.787 1.00 20.80 119 SER B N 1
ATOM 4556 C CA . SER B 1 119 ? 62.464 38.218 -22.385 1.00 19.32 119 SER B CA 1
ATOM 4557 C C . SER B 1 119 ? 61.368 39.264 -22.297 1.00 22.66 119 SER B C 1
ATOM 4558 O O . SER B 1 119 ? 60.811 39.710 -23.300 1.00 21.82 119 SER B O 1
ATOM 4566 N N . TYR B 1 120 ? 61.137 39.760 -21.091 1.00 20.39 120 TYR B N 1
ATOM 4567 C CA . TYR B 1 120 ? 60.319 40.927 -20.918 1.00 20.42 120 TYR B CA 1
ATOM 4568 C C . TYR B 1 120 ? 60.955 42.021 -21.816 1.00 22.54 120 TYR B C 1
ATOM 4569 O O . TYR B 1 120 ? 62.176 42.210 -21.784 1.00 20.31 120 TYR B O 1
ATOM 4587 N N . PRO B 1 121 ? 60.180 42.736 -22.643 1.00 22.46 121 PRO B N 1
ATOM 4588 C CA . PRO B 1 121 ? 60.798 43.717 -23.553 1.00 22.75 121 PRO B CA 1
ATOM 4589 C C . PRO B 1 121 ? 61.573 44.828 -22.866 1.00 22.70 121 PRO B C 1
ATOM 4590 O O . PRO B 1 121 ? 62.550 45.317 -23.426 1.00 22.05 121 PRO B O 1
ATOM 4601 N N . GLY B 1 122 ? 61.209 45.160 -21.639 1.00 21.01 122 GLY B N 1
ATOM 4602 C CA . GLY B 1 122 ? 61.917 46.176 -20.871 1.00 21.43 122 GLY B CA 1
ATOM 4603 C C . GLY B 1 122 ? 63.389 45.869 -20.659 1.00 24.60 122 GLY B C 1
ATOM 4604 O O . GLY B 1 122 ? 64.157 46.784 -20.389 1.00 25.01 122 GLY B O 1
ATOM 4608 N N . ILE B 1 123 ? 63.803 44.587 -20.739 1.00 19.18 123 ILE B N 1
ATOM 4609 C CA . ILE B 1 123 ? 65.228 44.249 -20.579 1.00 18.61 123 ILE B CA 1
ATOM 4610 C C . ILE B 1 123 ? 65.829 43.732 -21.872 1.00 20.98 123 ILE B C 1
ATOM 4611 O O . ILE B 1 123 ? 66.948 43.195 -21.864 1.00 20.96 123 ILE B O 1
ATOM 4627 N N . LYS B 1 124 ? 65.177 43.983 -23.006 1.00 20.47 124 LYS B N 1
ATOM 4628 C CA . LYS B 1 124 ? 65.763 43.532 -24.281 1.00 21.67 124 LYS B CA 1
ATOM 4629 C C . LYS B 1 124 ? 67.174 44.038 -24.482 1.00 23.16 124 LYS B C 1
ATOM 4630 O O . LYS B 1 124 ? 68.034 43.319 -24.973 1.00 22.17 124 LYS B O 1
ATOM 4649 N N . ASP B 1 125 ? 67.428 45.328 -24.150 1.00 20.82 125 ASP B N 1
ATOM 4650 C CA . ASP B 1 125 ? 68.776 45.867 -24.370 1.00 20.37 125 ASP B CA 1
ATOM 4651 C C . ASP B 1 125 ? 69.825 45.168 -23.559 1.00 22.14 125 ASP B C 1
ATOM 4652 O O . ASP B 1 125 ? 70.985 45.078 -23.985 1.00 20.97 125 ASP B O 1
ATOM 4661 N N . ASP B 1 126 ? 69.444 44.702 -22.367 1.00 19.01 126 ASP B N 1
ATOM 4662 C CA . ASP B 1 126 ? 70.367 43.994 -21.484 1.00 18.67 126 ASP B CA 1
ATOM 4663 C C . ASP B 1 126 ? 70.637 42.576 -22.018 1.00 20.97 126 ASP B C 1
ATOM 4664 O O . ASP B 1 126 ? 71.766 42.101 -21.980 1.00 19.36 126 ASP B O 1
ATOM 4673 N N . MET B 1 127 ? 69.634 41.973 -22.604 1.00 18.66 127 MET B N 1
ATOM 4674 C CA . MET B 1 127 ? 69.793 40.667 -23.280 1.00 18.91 127 MET B CA 1
ATOM 4675 C C . MET B 1 127 ? 70.730 40.829 -24.495 1.00 21.38 127 MET B C 1
ATOM 4676 O O . MET B 1 127 ? 71.695 40.064 -24.651 1.00 21.44 127 MET B O 1
ATOM 4690 N N . ILE B 1 128 ? 70.526 41.888 -25.297 1.00 19.61 128 ILE B N 1
ATOM 4691 C CA . ILE B 1 128 ? 71.350 42.167 -26.466 1.00 19.75 128 ILE B CA 1
ATOM 4692 C C . ILE B 1 128 ? 72.804 42.399 -26.027 1.00 22.26 128 ILE B C 1
ATOM 4693 O O . ILE B 1 128 ? 73.730 41.872 -26.638 1.00 22.11 128 ILE B O 1
ATOM 4709 N N . ASN B 1 129 ? 73.003 43.191 -24.951 1.00 18.95 129 ASN B N 1
ATOM 4710 C CA . ASN B 1 129 ? 74.362 43.463 -24.472 1.00 19.15 129 ASN B CA 1
ATOM 4711 C C . ASN B 1 129 ? 75.069 42.223 -23.902 1.00 22.57 129 ASN B C 1
ATOM 4712 O O . ASN B 1 129 ? 76.305 42.207 -23.852 1.00 21.81 129 ASN B O 1
ATOM 4723 N N . ALA B 1 130 ? 74.301 41.203 -23.496 1.00 21.30 130 ALA B N 1
ATOM 4724 C CA . ALA B 1 130 ? 74.831 39.929 -23.046 1.00 22.31 130 ALA B CA 1
ATOM 4725 C C . ALA B 1 130 ? 75.111 39.003 -24.246 1.00 25.96 130 ALA B C 1
ATOM 4726 O O . ALA B 1 130 ? 75.583 37.893 -24.069 1.00 24.37 130 ALA B O 1
ATOM 4733 N N . GLY B 1 131 ? 74.793 39.458 -25.454 1.00 22.70 131 GLY B N 1
ATOM 4734 C CA . GLY B 1 131 ? 75.066 38.711 -26.675 1.00 21.58 131 GLY B CA 1
ATOM 4735 C C . GLY B 1 131 ? 73.913 37.896 -27.239 1.00 23.79 131 GLY B C 1
ATOM 4736 O O . GLY B 1 131 ? 74.118 37.067 -28.143 1.00 24.39 131 GLY B O 1
ATOM 4740 N N . VAL B 1 132 ? 72.685 38.142 -26.779 1.00 22.22 132 VAL B N 1
ATOM 4741 C CA . VAL B 1 132 ? 71.513 37.442 -27.271 1.00 22.01 132 VAL B CA 1
ATOM 4742 C C . VAL B 1 132 ? 71.058 38.037 -28.581 1.00 25.04 132 VAL B C 1
ATOM 4743 O O . VAL B 1 132 ? 71.001 39.268 -28.714 1.00 24.97 132 VAL B O 1
ATOM 4756 N N . GLU B 1 133 ? 70.632 37.170 -29.510 1.00 25.68 133 GLU B N 1
ATOM 4757 C CA . GLU B 1 133 ? 69.880 37.577 -30.688 1.00 26.08 133 GLU B CA 1
ATOM 4758 C C . GLU B 1 133 ? 68.423 37.644 -30.186 1.00 26.38 133 GLU B C 1
ATOM 4759 O O . GLU B 1 133 ? 67.793 36.599 -30.026 1.00 26.32 133 GLU B O 1
ATOM 4771 N N . TRP B 1 134 ? 67.935 38.847 -29.835 1.00 25.58 134 TRP B N 1
ATOM 4772 C CA . TRP B 1 134 ? 66.644 39.037 -29.176 1.00 24.23 134 TRP B CA 1
ATOM 4773 C C . TRP B 1 134 ? 65.525 39.064 -30.170 1.00 28.40 134 TRP B C 1
ATOM 4774 O O . TRP B 1 134 ? 65.614 39.786 -31.175 1.00 29.17 134 TRP B O 1
ATOM 4795 N N . VAL B 1 135 ? 64.485 38.254 -29.938 1.00 26.64 135 VAL B N 1
ATOM 4796 C CA . VAL B 1 135 ? 63.351 38.077 -30.847 1.00 27.06 135 VAL B CA 1
ATOM 4797 C C . VAL B 1 135 ? 62.084 38.504 -30.108 1.00 28.63 135 VAL B C 1
ATOM 4798 O O . VAL B 1 135 ? 61.886 38.128 -28.960 1.00 28.02 135 VAL B O 1
ATOM 4811 N N . ASP B 1 136 ? 61.222 39.272 -30.767 1.00 26.70 136 ASP B N 1
ATOM 4812 C CA . ASP B 1 136 ? 59.954 39.676 -30.159 1.00 27.18 136 ASP B CA 1
ATOM 4813 C C . ASP B 1 136 ? 58.893 38.641 -30.552 1.00 29.98 136 ASP B C 1
ATOM 4814 O O . ASP B 1 136 ? 58.189 38.795 -31.556 1.00 31.36 136 ASP B O 1
ATOM 4823 N N . ALA B 1 137 ? 58.861 37.531 -29.810 1.00 25.90 137 ALA B N 1
ATOM 4824 C CA . ALA B 1 137 ? 57.935 36.437 -30.062 1.00 27.34 137 ALA B CA 1
ATOM 4825 C C . ALA B 1 137 ? 57.452 35.844 -28.766 1.00 26.06 137 ALA B C 1
ATOM 4826 O O . ALA B 1 137 ? 58.168 35.875 -27.768 1.00 24.54 137 ALA B O 1
ATOM 4833 N N . GLU B 1 138 ? 56.240 35.257 -28.792 1.00 23.94 138 GLU B N 1
ATOM 4834 C CA . GLU B 1 138 ? 55.652 34.652 -27.585 1.00 22.22 138 GLU B CA 1
ATOM 4835 C C . GLU B 1 138 ? 56.470 33.501 -27.035 1.00 25.35 138 GLU B C 1
ATOM 4836 O O . GLU B 1 138 ? 56.475 33.271 -25.827 1.00 23.87 138 GLU B O 1
ATOM 4848 N N . VAL B 1 139 ? 57.143 32.764 -27.899 1.00 23.80 139 VAL B N 1
ATOM 4849 C CA . VAL B 1 139 ? 58.077 31.729 -27.461 1.00 22.58 139 VAL B CA 1
ATOM 4850 C C . VAL B 1 139 ? 59.179 31.591 -28.488 1.00 25.66 139 VAL B C 1
ATOM 4851 O O . VAL B 1 139 ? 58.932 31.684 -29.706 1.00 25.55 139 VAL B O 1
ATOM 4864 N N . VAL B 1 140 ? 60.385 31.357 -27.992 1.00 23.34 140 VAL B N 1
ATOM 4865 C CA . VAL B 1 140 ? 61.558 31.091 -28.813 1.00 23.46 140 VAL B CA 1
ATOM 4866 C C . VAL B 1 140 ? 62.175 29.792 -28.292 1.00 25.52 140 VAL B C 1
ATOM 4867 O O . VAL B 1 140 ? 62.267 29.598 -27.081 1.00 23.74 140 VAL B O 1
ATOM 4880 N N . VAL B 1 141 ? 62.570 28.914 -29.205 1.00 25.01 141 VAL B N 1
ATOM 4881 C CA . VAL B 1 141 ? 63.229 27.653 -28.862 1.00 25.33 141 VAL B CA 1
ATOM 4882 C C . VAL B 1 141 ? 64.608 27.697 -29.488 1.00 26.47 141 VAL B C 1
ATOM 4883 O O . VAL B 1 141 ? 64.705 27.728 -30.708 1.00 26.79 141 VAL B O 1
ATOM 4896 N N . ASP B 1 142 ? 65.646 27.688 -28.680 1.00 25.14 142 ASP B N 1
ATOM 4897 C CA . ASP B 1 142 ? 67.031 27.693 -29.154 1.00 24.92 142 ASP B CA 1
ATOM 4898 C C . ASP B 1 142 ? 67.726 26.547 -28.484 1.00 26.70 142 ASP B C 1
ATOM 4899 O O . ASP B 1 142 ? 68.253 26.711 -27.405 1.00 25.48 142 ASP B O 1
ATOM 4908 N N . GLY B 1 143 ? 67.625 25.366 -29.085 1.00 27.66 143 GLY B N 1
ATOM 4909 C CA . GLY B 1 143 ? 68.193 24.160 -28.512 1.00 28.92 143 GLY B CA 1
ATOM 4910 C C . GLY B 1 143 ? 67.535 23.846 -27.184 1.00 29.34 143 GLY B C 1
ATOM 4911 O O . GLY B 1 143 ? 66.327 23.674 -27.123 1.00 29.75 143 GLY B O 1
ATOM 4915 N N . ASN B 1 144 ? 68.313 23.881 -26.103 1.00 25.82 144 ASN B N 1
ATOM 4916 C CA . ASN B 1 144 ? 67.794 23.597 -24.758 1.00 25.32 144 ASN B CA 1
ATOM 4917 C C . ASN B 1 144 ? 67.070 24.784 -24.106 1.00 26.92 144 ASN B C 1
ATOM 4918 O O . ASN B 1 144 ? 66.498 24.625 -23.022 1.00 25.81 144 ASN B O 1
ATOM 4929 N N . TRP B 1 145 ? 67.145 25.980 -24.702 1.00 24.28 145 TRP B N 1
ATOM 4930 C CA . TRP B 1 145 ? 66.625 27.186 -24.087 1.00 23.23 145 TRP B CA 1
ATOM 4931 C C . TRP B 1 145 ? 65.287 27.598 -24.682 1.00 25.31 145 TRP B C 1
ATOM 4932 O O . TRP B 1 145 ? 65.195 27.977 -25.850 1.00 23.96 145 TRP B O 1
ATOM 4953 N N . VAL B 1 146 ? 64.265 27.540 -23.864 1.00 21.91 146 VAL B N 1
ATOM 4954 C CA . VAL B 1 146 ? 62.894 27.919 -24.253 1.00 19.79 146 VAL B CA 1
ATOM 4955 C C . VAL B 1 146 ? 62.545 29.197 -23.523 1.00 22.06 146 VAL B C 1
ATOM 4956 O O . VAL B 1 146 ? 62.517 29.218 -22.288 1.00 21.46 146 VAL B O 1
ATOM 4969 N N . SER B 1 147 ? 62.342 30.285 -24.252 1.00 20.05 147 SER B N 1
ATOM 4970 C CA . SER B 1 147 ? 62.139 31.580 -23.632 1.00 18.94 147 SER B CA 1
ATOM 4971 C C . SER B 1 147 ? 60.844 32.254 -24.084 1.00 22.51 147 SER B C 1
ATOM 4972 O O . SER B 1 147 ? 60.449 32.127 -25.241 1.00 22.50 147 SER B O 1
ATOM 4980 N N . SER B 1 148 ? 60.202 32.977 -23.159 1.00 20.07 148 SER B N 1
ATOM 4981 C CA . SER B 1 148 ? 58.999 33.742 -23.402 1.00 20.09 148 SER B CA 1
ATOM 4982 C C . SER B 1 148 ? 59.077 35.115 -22.701 1.00 21.84 148 SER B C 1
ATOM 4983 O O . SER B 1 148 ? 60.016 35.392 -21.958 1.00 21.32 148 SER B O 1
ATOM 4991 N N . ARG B 1 149 ? 58.111 35.990 -22.981 1.00 20.64 149 ARG B N 1
ATOM 4992 C CA . ARG B 1 149 ? 58.180 37.384 -22.563 1.00 20.27 149 ARG B CA 1
ATOM 4993 C C . ARG B 1 149 ? 57.370 37.765 -21.361 1.00 22.09 149 ARG B C 1
ATOM 4994 O O . ARG B 1 149 ? 57.870 38.458 -20.491 1.00 21.43 149 ARG B O 1
ATOM 5015 N N . VAL B 1 150 ? 56.068 37.458 -21.392 1.00 19.97 150 VAL B N 1
ATOM 5016 C CA . VAL B 1 150 ? 55.101 37.952 -20.423 1.00 20.57 150 VAL B CA 1
ATOM 5017 C C . VAL B 1 150 ? 54.050 36.889 -20.087 1.00 21.61 150 VAL B C 1
ATOM 5018 O O . VAL B 1 150 ? 53.941 35.874 -20.779 1.00 20.68 150 VAL B O 1
ATOM 5031 N N . PRO B 1 151 ? 53.230 37.099 -19.046 1.00 20.90 151 PRO B N 1
ATOM 5032 C CA . PRO B 1 151 ? 52.193 36.106 -18.717 1.00 22.47 151 PRO B CA 1
ATOM 5033 C C . PRO B 1 151 ? 51.260 35.718 -19.857 1.00 22.85 151 PRO B C 1
ATOM 5034 O O . PRO B 1 151 ? 50.841 34.570 -19.932 1.00 21.84 151 PRO B O 1
ATOM 5045 N N . ALA B 1 152 ? 50.979 36.629 -20.809 1.00 21.99 152 ALA B N 1
ATOM 5046 C CA . ALA B 1 152 ? 50.136 36.275 -21.950 1.00 22.48 152 ALA B CA 1
ATOM 5047 C C . ALA B 1 152 ? 50.709 35.133 -22.802 1.00 22.72 152 ALA B C 1
ATOM 5048 O O . ALA B 1 152 ? 49.971 34.496 -23.572 1.00 23.03 152 ALA B O 1
ATOM 5055 N N . ASP B 1 153 ? 52.033 34.884 -22.682 1.00 19.94 153 ASP B N 1
ATOM 5056 C CA . ASP B 1 153 ? 52.743 33.876 -23.443 1.00 20.10 153 ASP B CA 1
ATOM 5057 C C . ASP B 1 153 ? 52.755 32.503 -22.791 1.00 22.84 153 ASP B C 1
ATOM 5058 O O . ASP B 1 153 ? 53.294 31.591 -23.383 1.00 21.67 153 ASP B O 1
ATOM 5067 N N . LEU B 1 154 ? 52.224 32.350 -21.566 1.00 20.31 154 LEU B N 1
ATOM 5068 C CA . LEU B 1 154 ? 52.337 31.083 -20.854 1.00 19.54 154 LEU B CA 1
ATOM 5069 C C . LEU B 1 154 ? 51.982 29.866 -21.675 1.00 21.29 154 LEU B C 1
ATOM 5070 O O . LEU B 1 154 ? 52.683 28.868 -21.626 1.00 22.61 154 LEU B O 1
ATOM 5086 N N . TYR B 1 155 ? 50.828 29.902 -22.373 1.00 19.86 155 TYR B N 1
ATOM 5087 C CA . TYR B 1 155 ? 50.388 28.733 -23.135 1.00 20.78 155 TYR B CA 1
ATOM 5088 C C . TYR B 1 155 ? 51.481 28.234 -24.097 1.00 24.59 155 TYR B C 1
ATOM 5089 O O . TYR B 1 155 ? 51.733 27.023 -24.201 1.00 23.56 155 TYR B O 1
ATOM 5107 N N . ALA B 1 156 ? 52.101 29.154 -24.807 1.00 22.92 156 ALA B N 1
ATOM 5108 C CA . ALA B 1 156 ? 53.102 28.808 -25.825 1.00 21.82 156 ALA B CA 1
ATOM 5109 C C . ALA B 1 156 ? 54.447 28.423 -25.196 1.00 23.95 156 ALA B C 1
ATOM 5110 O O . ALA B 1 156 ? 55.118 27.518 -25.679 1.00 24.59 156 ALA B O 1
ATOM 5117 N N . TRP B 1 157 ? 54.776 29.065 -24.080 1.00 21.60 157 TRP B N 1
ATOM 5118 C CA . TRP B 1 157 ? 56.014 28.818 -23.342 1.00 19.80 157 TRP B CA 1
ATOM 5119 C C . TRP B 1 157 ? 56.094 27.340 -22.917 1.00 22.36 157 TRP B C 1
ATOM 5120 O O . TRP B 1 157 ? 57.042 26.645 -23.259 1.00 22.74 157 TRP B O 1
ATOM 5141 N N . MET B 1 158 ? 55.080 26.862 -22.196 1.00 20.35 158 MET B N 1
ATOM 5142 C CA . MET B 1 158 ? 55.114 25.459 -21.770 1.00 20.51 158 MET B CA 1
ATOM 5143 C C . MET B 1 158 ? 54.750 24.513 -22.872 1.00 22.44 158 MET B C 1
ATOM 5144 O O . MET B 1 158 ? 55.163 23.351 -22.819 1.00 24.06 158 MET B O 1
ATOM 5158 N N . ARG B 1 159 ? 53.972 24.946 -23.895 1.00 23.47 159 ARG B N 1
ATOM 5159 C CA . ARG B 1 159 ? 53.710 24.037 -25.033 1.00 23.66 159 ARG B CA 1
ATOM 5160 C C . ARG B 1 159 ? 55.075 23.544 -25.596 1.00 27.78 159 ARG B C 1
ATOM 5161 O O . ARG B 1 159 ? 55.279 22.348 -25.861 1.00 26.88 159 ARG B O 1
ATOM 5182 N N . GLU B 1 160 ? 55.998 24.469 -25.752 1.00 25.42 160 GLU B N 1
ATOM 5183 C CA . GLU B 1 160 ? 57.320 24.143 -26.263 1.00 25.18 160 GLU B CA 1
ATOM 5184 C C . GLU B 1 160 ? 58.208 23.476 -25.234 1.00 27.51 160 GLU B C 1
ATOM 5185 O O . GLU B 1 160 ? 58.933 22.559 -25.585 1.00 27.89 160 GLU B O 1
ATOM 5197 N N . PHE B 1 161 ? 58.172 23.916 -23.981 1.00 23.89 161 PHE B N 1
ATOM 5198 C CA . PHE B 1 161 ? 59.057 23.314 -22.974 1.00 22.12 161 PHE B CA 1
ATOM 5199 C C . PHE B 1 161 ? 58.720 21.850 -22.707 1.00 26.25 161 PHE B C 1
ATOM 5200 O O . PHE B 1 161 ? 59.630 21.048 -22.575 1.00 26.22 161 PHE B O 1
ATOM 5217 N N . VAL B 1 162 ? 57.442 21.492 -22.664 1.00 24.68 162 VAL B N 1
ATOM 5218 C CA . VAL B 1 162 ? 57.071 20.097 -22.378 1.00 25.32 162 VAL B CA 1
ATOM 5219 C C . VAL B 1 162 ? 57.615 19.185 -23.441 1.00 31.81 162 VAL B C 1
ATOM 5220 O O . VAL B 1 162 ? 57.989 18.056 -23.127 1.00 31.21 162 VAL B O 1
ATOM 5233 N N . LYS B 1 163 ? 57.707 19.669 -24.693 1.00 31.10 163 LYS B N 1
ATOM 5234 C CA . LYS B 1 163 ? 58.282 18.846 -25.779 1.00 32.56 163 LYS B CA 1
ATOM 5235 C C . LYS B 1 163 ? 59.735 18.470 -25.523 1.00 35.91 163 LYS B C 1
ATOM 5236 O O . LYS B 1 163 ? 60.149 17.387 -25.916 1.00 36.81 163 LYS B O 1
ATOM 5255 N N . LEU B 1 164 ? 60.528 19.357 -24.888 1.00 32.04 164 LEU B N 1
ATOM 5256 C CA . LEU B 1 164 ? 61.945 19.064 -24.582 1.00 32.29 164 LEU B CA 1
ATOM 5257 C C . LEU B 1 164 ? 62.131 18.027 -23.518 1.00 37.28 164 LEU B C 1
ATOM 5258 O O . LEU B 1 164 ? 63.206 17.442 -23.429 1.00 38.35 164 LEU B O 1
ATOM 5274 N N . LEU B 1 165 ? 61.186 17.896 -22.628 1.00 33.08 165 LEU B N 1
ATOM 5275 C CA . LEU B 1 165 ? 61.314 16.952 -21.523 1.00 34.63 165 LEU B CA 1
ATOM 5276 C C . LEU B 1 165 ? 60.815 15.556 -21.911 1.00 44.33 165 LEU B C 1
ATOM 5277 O O . LEU B 1 165 ? 60.896 14.659 -21.081 1.00 46.21 165 LEU B O 1
ATOM 5293 N N . LYS B 1 166 ? 60.182 15.409 -23.103 1.00 43.49 166 LYS B N 1
ATOM 5294 C CA . LYS B 1 166 ? 59.620 14.135 -23.586 1.00 49.63 166 LYS B CA 1
ATOM 5295 C C . LYS B 1 166 ? 60.660 13.311 -24.312 1.00 59.21 166 LYS B C 1
ATOM 5296 O O . LYS B 1 166 ? 60.406 12.099 -24.475 1.00 67.44 166 LYS B O 1
ATOM 5316 N N . MET C 1 1 ? 69.533 77.285 -13.759 1.00 47.71 1 MET C N 1
ATOM 5317 C CA . MET C 1 1 ? 69.549 76.042 -14.540 1.00 44.51 1 MET C CA 1
ATOM 5318 C C . MET C 1 1 ? 68.153 75.424 -14.630 1.00 41.22 1 MET C C 1
ATOM 5319 O O . MET C 1 1 ? 67.375 75.529 -13.679 1.00 40.22 1 MET C O 1
ATOM 5332 N N . LYS C 1 2 ? 67.820 74.817 -15.787 1.00 32.41 2 LYS C N 1
ATOM 5333 C CA . LYS C 1 2 ? 66.558 74.118 -16.002 1.00 30.15 2 LYS C CA 1
ATOM 5334 C C . LYS C 1 2 ? 66.910 72.639 -15.991 1.00 31.08 2 LYS C C 1
ATOM 5335 O O . LYS C 1 2 ? 67.698 72.188 -16.818 1.00 30.16 2 LYS C O 1
ATOM 5355 N N . VAL C 1 3 ? 66.372 71.910 -15.028 1.00 27.63 3 VAL C N 1
ATOM 5356 C CA . VAL C 1 3 ? 66.686 70.499 -14.834 1.00 25.28 3 VAL C CA 1
ATOM 5357 C C . VAL C 1 3 ? 65.505 69.653 -15.241 1.00 28.19 3 VAL C C 1
ATOM 5358 O O . VAL C 1 3 ? 64.401 69.851 -14.738 1.00 26.75 3 VAL C O 1
ATOM 5371 N N . LEU C 1 4 ? 65.746 68.690 -16.142 1.00 24.02 4 LEU C N 1
ATOM 5372 C CA . LEU C 1 4 ? 64.723 67.796 -16.621 1.00 23.02 4 LEU C CA 1
ATOM 5373 C C . LEU C 1 4 ? 64.803 66.467 -15.913 1.00 25.03 4 LEU C C 1
ATOM 5374 O O . LEU C 1 4 ? 65.897 65.964 -15.694 1.00 23.97 4 LEU C O 1
ATOM 5390 N N . PHE C 1 5 ? 63.640 65.894 -15.573 1.00 23.04 5 PHE C N 1
ATOM 5391 C CA . PHE C 1 5 ? 63.548 64.554 -15.001 1.00 22.77 5 PHE C CA 1
ATOM 5392 C C . PHE C 1 5 ? 62.836 63.680 -16.044 1.00 26.59 5 PHE C C 1
ATOM 5393 O O . PHE C 1 5 ? 61.792 64.085 -16.542 1.00 28.36 5 PHE C O 1
ATOM 5410 N N . LEU C 1 6 ? 63.348 62.485 -16.341 1.00 23.16 6 LEU C N 1
ATOM 5411 C CA . LEU C 1 6 ? 62.674 61.533 -17.239 1.00 23.30 6 LEU C CA 1
ATOM 5412 C C . LEU C 1 6 ? 62.216 60.396 -16.345 1.00 23.44 6 LEU C C 1
ATOM 5413 O O . LEU C 1 6 ? 63.036 59.766 -15.685 1.00 22.70 6 LEU C O 1
ATOM 5429 N N . THR C 1 7 ? 60.889 60.194 -16.245 1.00 22.31 7 THR C N 1
ATOM 5430 C CA . THR C 1 7 ? 60.335 59.221 -15.305 1.00 20.88 7 THR C CA 1
ATOM 5431 C C . THR C 1 7 ? 58.943 58.780 -15.768 1.00 24.53 7 THR C C 1
ATOM 5432 O O . THR C 1 7 ? 58.521 59.084 -16.906 1.00 23.82 7 THR C O 1
ATOM 5443 N N . ALA C 1 8 ? 58.298 57.959 -14.957 1.00 21.80 8 ALA C N 1
ATOM 5444 C CA . ALA C 1 8 ? 57.002 57.383 -15.302 1.00 23.04 8 ALA C CA 1
ATOM 5445 C C . ALA C 1 8 ? 56.397 56.765 -14.067 1.00 24.63 8 ALA C C 1
ATOM 5446 O O . ALA C 1 8 ? 56.999 56.817 -12.992 1.00 23.18 8 ALA C O 1
ATOM 5453 N N . ASN C 1 9 ? 55.210 56.182 -14.191 1.00 24.68 9 ASN C N 1
ATOM 5454 C CA . ASN C 1 9 ? 54.618 55.461 -13.062 1.00 24.78 9 ASN C CA 1
ATOM 5455 C C . ASN C 1 9 ? 55.577 54.405 -12.502 1.00 25.33 9 ASN C C 1
ATOM 5456 O O . ASN C 1 9 ? 56.412 53.858 -13.218 1.00 24.03 9 ASN C O 1
ATOM 5467 N N . GLU C 1 10 ? 55.485 54.176 -11.187 1.00 22.54 10 GLU C N 1
ATOM 5468 C CA . GLU C 1 10 ? 56.309 53.201 -10.465 1.00 21.47 10 GLU C CA 1
ATOM 5469 C C . GLU C 1 10 ? 57.747 53.671 -10.318 1.00 22.75 10 GLU C C 1
ATOM 5470 O O . GLU C 1 10 ? 58.648 52.888 -10.074 1.00 23.60 10 GLU C O 1
ATOM 5482 N N . PHE C 1 11 ? 57.943 55.003 -10.343 1.00 20.82 11 PHE C N 1
ATOM 5483 C CA . PHE C 1 11 ? 59.230 55.569 -9.974 1.00 19.83 11 PHE C CA 1
ATOM 5484 C C . PHE C 1 11 ? 59.452 55.306 -8.469 1.00 22.36 11 PHE C C 1
ATOM 5485 O O . PHE C 1 11 ? 58.496 55.140 -7.707 1.00 22.12 11 PHE C O 1
ATOM 5502 N N . GLU C 1 12 ? 60.705 55.249 -8.047 1.00 19.53 12 GLU C N 1
ATOM 5503 C CA . GLU C 1 12 ? 61.072 55.094 -6.625 1.00 18.67 12 GLU C CA 1
ATOM 5504 C C . GLU C 1 12 ? 60.847 56.469 -6.050 1.00 21.90 12 GLU C C 1
ATOM 5505 O O . GLU C 1 12 ? 61.505 57.425 -6.441 1.00 20.84 12 GLU C O 1
ATOM 5517 N N . ASP C 1 13 ? 59.853 56.593 -5.176 1.00 20.73 13 ASP C N 1
ATOM 5518 C CA . ASP C 1 13 ? 59.347 57.897 -4.744 1.00 20.86 13 ASP C CA 1
ATOM 5519 C C . ASP C 1 13 ? 60.385 58.883 -4.260 1.00 22.63 13 ASP C C 1
ATOM 5520 O O . ASP C 1 13 ? 60.441 60.020 -4.768 1.00 22.05 13 ASP C O 1
ATOM 5529 N N . VAL C 1 14 ? 61.188 58.490 -3.294 1.00 20.54 14 VAL C N 1
ATOM 5530 C CA . VAL C 1 14 ? 62.183 59.411 -2.737 1.00 20.54 14 VAL C CA 1
ATOM 5531 C C . VAL C 1 14 ? 63.285 59.752 -3.735 1.00 21.83 14 VAL C C 1
ATOM 5532 O O . VAL C 1 14 ? 63.844 60.839 -3.672 1.00 20.89 14 VAL C O 1
ATOM 5545 N N . GLU C 1 15 ? 63.544 58.874 -4.715 1.00 19.91 15 GLU C N 1
ATOM 5546 C CA . GLU C 1 15 ? 64.557 59.155 -5.725 1.00 19.23 15 GLU C CA 1
ATOM 5547 C C . GLU C 1 15 ? 64.148 60.234 -6.701 1.00 21.26 15 GLU C C 1
ATOM 5548 O O . GLU C 1 15 ? 64.997 60.772 -7.385 1.00 22.71 15 GLU C O 1
ATOM 5560 N N . LEU C 1 16 ? 62.841 60.506 -6.825 1.00 19.25 16 LEU C N 1
ATOM 5561 C CA . LEU C 1 16 ? 62.329 61.623 -7.593 1.00 18.83 16 LEU C CA 1
ATOM 5562 C C . LEU C 1 16 ? 62.171 62.826 -6.689 1.00 22.35 16 LEU C C 1
ATOM 5563 O O . LEU C 1 16 ? 62.611 63.907 -7.024 1.00 23.43 16 LEU C O 1
ATOM 5579 N N . ILE C 1 17 ? 61.466 62.648 -5.568 1.00 20.19 17 ILE C N 1
ATOM 5580 C CA . ILE C 1 17 ? 61.115 63.773 -4.692 1.00 20.58 17 ILE C CA 1
ATOM 5581 C C . ILE C 1 17 ? 62.346 64.454 -4.070 1.00 23.84 17 ILE C C 1
ATOM 5582 O O . ILE C 1 17 ? 62.380 65.700 -4.005 1.00 22.32 17 ILE C O 1
ATOM 5598 N N . TYR C 1 18 ? 63.337 63.682 -3.647 1.00 21.62 18 TYR C N 1
ATOM 5599 C CA . TYR C 1 18 ? 64.532 64.243 -3.040 1.00 20.85 18 TYR C CA 1
ATOM 5600 C C . TYR C 1 18 ? 65.282 65.184 -3.976 1.00 22.25 18 TYR C C 1
ATOM 5601 O O . TYR C 1 18 ? 65.444 66.363 -3.639 1.00 22.22 18 TYR C O 1
ATOM 5619 N N . PRO C 1 19 ? 65.724 64.752 -5.174 1.00 19.91 19 PRO C N 1
ATOM 5620 C CA . PRO C 1 19 ? 66.431 65.695 -6.053 1.00 21.11 19 PRO C CA 1
ATOM 5621 C C . PRO C 1 19 ? 65.543 66.844 -6.516 1.00 23.37 19 PRO C C 1
ATOM 5622 O O . PRO C 1 19 ? 66.027 67.958 -6.733 1.00 23.06 19 PRO C O 1
ATOM 5633 N N . TYR C 1 20 ? 64.232 66.595 -6.692 1.00 22.30 20 TYR C N 1
ATOM 5634 C CA . TYR C 1 20 ? 63.302 67.638 -7.094 1.00 22.77 20 TYR C CA 1
ATOM 5635 C C . TYR C 1 20 ? 63.384 68.827 -6.115 1.00 22.92 20 TYR C C 1
ATOM 5636 O O . TYR C 1 20 ? 63.657 69.967 -6.494 1.00 23.92 20 TYR C O 1
ATOM 5654 N N . HIS C 1 21 ? 63.212 68.542 -4.827 1.00 21.27 21 HIS C N 1
ATOM 5655 C CA . HIS C 1 21 ? 63.281 69.595 -3.842 1.00 20.86 21 HIS C CA 1
ATOM 5656 C C . HIS C 1 21 ? 64.707 70.120 -3.608 1.00 23.50 21 HIS C C 1
ATOM 5657 O O . HIS C 1 21 ? 64.893 71.340 -3.425 1.00 24.91 21 HIS C O 1
ATOM 5670 N N . ARG C 1 22 ? 65.689 69.246 -3.615 1.00 22.26 22 ARG C N 1
ATOM 5671 C CA . ARG C 1 22 ? 67.069 69.667 -3.386 1.00 23.47 22 ARG C CA 1
ATOM 5672 C C . ARG C 1 22 ? 67.526 70.681 -4.425 1.00 26.20 22 ARG C C 1
ATOM 5673 O O . ARG C 1 22 ? 68.211 71.662 -4.097 1.00 25.63 22 ARG C O 1
ATOM 5694 N N . LEU C 1 23 ? 67.163 70.434 -5.690 1.00 25.17 23 LEU C N 1
ATOM 5695 C CA . LEU C 1 23 ? 67.545 71.346 -6.758 1.00 25.85 23 LEU C CA 1
ATOM 5696 C C . LEU C 1 23 ? 66.709 72.618 -6.736 1.00 27.56 23 LEU C C 1
ATOM 5697 O O . LEU C 1 23 ? 67.255 73.695 -6.982 1.00 28.19 23 LEU C O 1
ATOM 5713 N N . LYS C 1 24 ? 65.407 72.550 -6.341 1.00 25.67 24 LYS C N 1
ATOM 5714 C CA . LYS C 1 24 ? 64.621 73.777 -6.176 1.00 25.48 24 LYS C CA 1
ATOM 5715 C C . LYS C 1 24 ? 65.219 74.661 -5.090 1.00 28.94 24 LYS C C 1
ATOM 5716 O O . LYS C 1 24 ? 65.140 75.897 -5.194 1.00 29.77 24 LYS C O 1
ATOM 5735 N N . GLU C 1 25 ? 65.792 74.056 -4.025 1.00 26.73 25 GLU C N 1
ATOM 5736 C CA . GLU C 1 25 ? 66.421 74.840 -2.951 1.00 27.30 25 GLU C CA 1
ATOM 5737 C C . GLU C 1 25 ? 67.469 75.803 -3.528 1.00 31.39 25 GLU C C 1
ATOM 5738 O O . GLU C 1 25 ? 67.566 76.943 -3.068 1.00 31.91 25 GLU C O 1
ATOM 5750 N N . GLU C 1 26 ? 68.226 75.329 -4.525 1.00 29.31 26 GLU C N 1
ATOM 5751 C CA . GLU C 1 26 ? 69.268 76.133 -5.189 1.00 30.48 26 GLU C CA 1
ATOM 5752 C C . GLU C 1 26 ? 68.738 77.229 -6.091 1.00 36.25 26 GLU C C 1
ATOM 5753 O O . GLU C 1 26 ? 69.519 78.070 -6.534 1.00 36.97 26 GLU C O 1
ATOM 5765 N N . GLY C 1 27 ? 67.446 77.206 -6.386 1.00 32.85 27 GLY C N 1
ATOM 5766 C CA . GLY C 1 27 ? 66.817 78.162 -7.281 1.00 33.45 27 GLY C CA 1
ATOM 5767 C C . GLY C 1 27 ? 66.727 77.635 -8.697 1.00 34.86 27 GLY C C 1
ATOM 5768 O O . GLY C 1 27 ? 66.285 78.360 -9.590 1.00 36.02 27 GLY C O 1
ATOM 5772 N N . HIS C 1 28 ? 67.096 76.362 -8.925 1.00 30.33 28 HIS C N 1
ATOM 5773 C CA . HIS C 1 28 ? 66.988 75.780 -10.259 1.00 28.86 28 HIS C CA 1
ATOM 5774 C C . HIS C 1 28 ? 65.513 75.497 -10.547 1.00 30.92 28 HIS C C 1
ATOM 5775 O O . HIS C 1 28 ? 64.726 75.249 -9.626 1.00 30.03 28 HIS C O 1
ATOM 5788 N N . GLU C 1 29 ? 65.143 75.535 -11.819 1.00 29.80 29 GLU C N 1
ATOM 5789 C CA . GLU C 1 29 ? 63.800 75.180 -12.246 1.00 29.72 29 GLU C CA 1
ATOM 5790 C C . GLU C 1 29 ? 63.837 73.683 -12.518 1.00 31.44 29 GLU C C 1
ATOM 5791 O O . GLU C 1 29 ? 64.800 73.187 -13.103 1.00 31.24 29 GLU C O 1
ATOM 5803 N N . VAL C 1 30 ? 62.789 72.984 -12.118 1.00 28.01 30 VAL C N 1
ATOM 5804 C CA . VAL C 1 30 ? 62.712 71.529 -12.223 1.00 26.17 30 VAL C CA 1
ATOM 5805 C C . VAL C 1 30 ? 61.475 71.150 -13.005 1.00 30.17 30 VAL C C 1
ATOM 5806 O O . VAL C 1 30 ? 60.406 71.733 -12.792 1.00 30.03 30 VAL C O 1
ATOM 5819 N N . TYR C 1 31 ? 61.633 70.209 -13.951 1.00 27.14 31 TYR C N 1
ATOM 5820 C CA . TYR C 1 31 ? 60.571 69.801 -14.859 1.00 26.33 31 TYR C CA 1
ATOM 5821 C C . TYR C 1 31 ? 60.457 68.296 -14.902 1.00 28.26 31 TYR C C 1
ATOM 5822 O O . TYR C 1 31 ? 61.446 67.628 -15.129 1.00 27.07 31 TYR C O 1
ATOM 5840 N N . ILE C 1 32 ? 59.247 67.776 -14.738 1.00 25.49 32 ILE C N 1
ATOM 5841 C CA . ILE C 1 32 ? 58.994 66.341 -14.797 1.00 25.65 32 ILE C CA 1
ATOM 5842 C C . ILE C 1 32 ? 58.448 66.031 -16.173 1.00 29.00 32 ILE C C 1
ATOM 5843 O O . ILE C 1 32 ? 57.369 66.547 -16.529 1.00 28.45 32 ILE C O 1
ATOM 5859 N N . ALA C 1 33 ? 59.152 65.162 -16.928 1.00 25.80 33 ALA C N 1
ATOM 5860 C CA . ALA C 1 33 ? 58.675 64.701 -18.213 1.00 25.65 33 ALA C CA 1
ATOM 5861 C C . ALA C 1 33 ? 58.293 63.227 -18.130 1.00 26.98 33 ALA C C 1
ATOM 5862 O O . ALA C 1 33 ? 58.978 62.422 -17.503 1.00 25.15 33 ALA C O 1
ATOM 5869 N N . SER C 1 34 ? 57.162 62.875 -18.746 1.00 26.92 34 SER C N 1
ATOM 5870 C CA . SER C 1 34 ? 56.723 61.487 -18.800 1.00 25.39 34 SER C CA 1
ATOM 5871 C C . SER C 1 34 ? 55.906 61.225 -20.058 1.00 30.30 34 SER C C 1
ATOM 5872 O O . SER C 1 34 ? 55.894 62.050 -20.969 1.00 29.54 34 SER C O 1
ATOM 5880 N N . PHE C 1 35 ? 55.244 60.079 -20.129 1.00 27.15 35 PHE C N 1
ATOM 5881 C CA . PHE C 1 35 ? 54.501 59.692 -21.338 1.00 27.38 35 PHE C CA 1
ATOM 5882 C C . PHE C 1 35 ? 53.354 60.636 -21.666 1.00 33.88 35 PHE C C 1
ATOM 5883 O O . PHE C 1 35 ? 53.107 60.917 -22.838 1.00 33.93 35 PHE C O 1
ATOM 5900 N N . GLU C 1 36 ? 52.643 61.078 -20.642 1.00 31.66 36 GLU C N 1
ATOM 5901 C CA . GLU C 1 36 ? 51.467 61.929 -20.785 1.00 34.84 36 GLU C CA 1
ATOM 5902 C C . GLU C 1 36 ? 51.400 62.962 -19.702 1.00 37.67 36 GLU C C 1
ATOM 5903 O O . GLU C 1 36 ? 51.885 62.733 -18.593 1.00 34.75 36 GLU C O 1
ATOM 5915 N N . ARG C 1 37 ? 50.660 64.032 -19.965 1.00 36.99 37 ARG C N 1
ATOM 5916 C CA . ARG C 1 37 ? 50.395 65.054 -18.948 1.00 37.74 37 ARG C CA 1
ATOM 5917 C C . ARG C 1 37 ? 49.407 64.452 -17.939 1.00 40.37 37 ARG C C 1
ATOM 5918 O O . ARG C 1 37 ? 48.878 63.359 -18.140 1.00 41.07 37 ARG C O 1
ATOM 5939 N N . GLY C 1 38 ? 49.256 65.118 -16.824 1.00 36.07 38 GLY C N 1
ATOM 5940 C CA . GLY C 1 38 ? 48.439 64.642 -15.719 1.00 36.00 38 GLY C CA 1
ATOM 5941 C C . GLY C 1 38 ? 49.361 64.322 -14.565 1.00 37.97 38 GLY C C 1
ATOM 5942 O O . GLY C 1 38 ? 50.251 65.116 -14.274 1.00 37.41 38 GLY C O 1
ATOM 5946 N N . THR C 1 39 ? 49.192 63.150 -13.940 1.00 33.22 39 THR C N 1
ATOM 5947 C CA . THR C 1 39 ? 50.003 62.753 -12.804 1.00 32.70 39 THR C CA 1
ATOM 5948 C C . THR C 1 39 ? 50.573 61.369 -13.036 1.00 33.90 39 THR C C 1
ATOM 5949 O O . THR C 1 39 ? 50.106 60.607 -13.889 1.00 32.46 39 THR C O 1
ATOM 5960 N N . ILE C 1 40 ? 51.590 61.068 -12.263 1.00 28.46 40 ILE C N 1
ATOM 5961 C CA . ILE C 1 40 ? 52.202 59.757 -12.206 1.00 25.37 40 ILE C CA 1
ATOM 5962 C C . ILE C 1 40 ? 52.329 59.424 -10.727 1.00 26.71 40 ILE C C 1
ATOM 5963 O O . ILE C 1 40 ? 52.429 60.323 -9.908 1.00 26.83 40 ILE C O 1
ATOM 5979 N N . THR C 1 41 ? 52.360 58.143 -10.404 1.00 25.11 41 THR C N 1
ATOM 5980 C CA . THR C 1 41 ? 52.352 57.653 -9.021 1.00 24.30 41 THR C CA 1
ATOM 5981 C C . THR C 1 41 ? 53.543 56.738 -8.787 1.00 25.83 41 THR C C 1
ATOM 5982 O O . THR C 1 41 ? 53.817 55.841 -9.594 1.00 24.56 41 THR C O 1
ATOM 5993 N N . GLY C 1 42 ? 54.224 56.935 -7.677 1.00 23.17 42 GLY C N 1
ATOM 5994 C CA . GLY C 1 42 ? 55.400 56.152 -7.331 1.00 22.84 42 GLY C CA 1
ATOM 5995 C C . GLY C 1 42 ? 55.050 54.769 -6.816 1.00 23.41 42 GLY C C 1
ATOM 5996 O O . GLY C 1 42 ? 53.880 54.480 -6.496 1.00 23.76 42 GLY C O 1
ATOM 6000 N N . LYS C 1 43 ? 56.063 53.945 -6.665 1.00 22.21 43 LYS C N 1
ATOM 6001 C CA . LYS C 1 43 ? 55.938 52.597 -6.078 1.00 22.72 43 LYS C CA 1
ATOM 6002 C C . LYS C 1 43 ? 55.254 52.640 -4.714 1.00 27.15 43 LYS C C 1
ATOM 6003 O O . LYS C 1 43 ? 54.478 51.747 -4.359 1.00 28.12 43 LYS C O 1
ATOM 6022 N N . HIS C 1 44 ? 55.559 53.693 -3.943 1.00 23.73 44 HIS C N 1
ATOM 6023 C CA . HIS C 1 44 ? 55.032 53.879 -2.601 1.00 24.06 44 HIS C CA 1
ATOM 6024 C C . HIS C 1 44 ? 53.803 54.759 -2.516 1.00 28.45 44 HIS C C 1
ATOM 6025 O O . HIS C 1 44 ? 53.351 55.036 -1.407 1.00 27.60 44 HIS C O 1
ATOM 6038 N N . GLY C 1 45 ? 53.232 55.157 -3.643 1.00 24.85 45 GLY C N 1
ATOM 6039 C CA . GLY C 1 45 ? 51.968 55.870 -3.679 1.00 25.72 45 GLY C CA 1
ATOM 6040 C C . GLY C 1 45 ? 52.010 57.385 -3.684 1.00 29.38 45 GLY C C 1
ATOM 6041 O O . GLY C 1 45 ? 50.956 58.003 -3.705 1.00 29.92 45 GLY C O 1
ATOM 6045 N N . TYR C 1 46 ? 53.197 58.013 -3.710 1.00 23.21 46 TYR C N 1
ATOM 6046 C CA . TYR C 1 46 ? 53.234 59.478 -3.833 1.00 22.69 46 TYR C CA 1
ATOM 6047 C C . TYR C 1 46 ? 52.873 59.846 -5.271 1.00 27.93 46 TYR C C 1
ATOM 6048 O O . TYR C 1 46 ? 53.356 59.198 -6.195 1.00 28.15 46 TYR C O 1
ATOM 6066 N N . SER C 1 47 ? 52.073 60.897 -5.456 1.00 26.13 47 SER C N 1
ATOM 6067 C CA A SER C 1 47 ? 51.639 61.365 -6.775 0.50 27.10 47 SER C CA 1
ATOM 6068 C CA B SER C 1 47 ? 51.705 61.333 -6.799 0.50 26.48 47 SER C CA 1
ATOM 6069 C C . SER C 1 47 ? 52.360 62.653 -7.129 1.00 29.89 47 SER C C 1
ATOM 6070 O O . SER C 1 47 ? 52.462 63.526 -6.278 1.00 30.05 47 SER C O 1
ATOM 6085 N N . VAL C 1 48 ? 52.831 62.798 -8.378 1.00 27.73 48 VAL C N 1
ATOM 6086 C CA . VAL C 1 48 ? 53.468 64.030 -8.818 1.00 27.73 48 VAL C CA 1
ATOM 6087 C C . VAL C 1 48 ? 52.884 64.421 -10.150 1.00 31.26 48 VAL C C 1
ATOM 6088 O O . VAL C 1 48 ? 52.503 63.563 -10.949 1.00 29.63 48 VAL C O 1
ATOM 6101 N N . LYS C 1 49 ? 52.852 65.716 -10.395 1.00 28.99 49 LYS C N 1
ATOM 6102 C CA . LYS C 1 49 ? 52.344 66.276 -11.633 1.00 29.39 49 LYS C CA 1
ATOM 6103 C C . LYS C 1 49 ? 53.416 66.177 -12.722 1.00 31.38 49 LYS C C 1
ATOM 6104 O O . LYS C 1 49 ? 54.586 66.479 -12.487 1.00 31.73 49 LYS C O 1
ATOM 6123 N N . VAL C 1 50 ? 52.994 65.793 -13.926 1.00 29.81 50 VAL C N 1
ATOM 6124 C CA . VAL C 1 50 ? 53.855 65.767 -15.096 1.00 28.62 50 VAL C CA 1
ATOM 6125 C C . VAL C 1 50 ? 53.798 67.175 -15.729 1.00 33.39 50 VAL C C 1
ATOM 6126 O O . VAL C 1 50 ? 52.703 67.675 -16.016 1.00 33.87 50 VAL C O 1
ATOM 6139 N N . ASP C 1 51 ? 54.950 67.787 -15.981 1.00 28.84 51 ASP C N 1
ATOM 6140 C CA . ASP C 1 51 ? 55.018 69.119 -16.602 1.00 29.67 51 ASP C CA 1
ATOM 6141 C C . ASP C 1 51 ? 54.920 69.075 -18.102 1.00 34.72 51 ASP C C 1
ATOM 6142 O O . ASP C 1 51 ? 54.312 69.968 -18.697 1.00 35.80 51 ASP C O 1
ATOM 6151 N N . LEU C 1 52 ? 55.547 68.078 -18.735 1.00 31.95 52 LEU C N 1
ATOM 6152 C CA . LEU C 1 52 ? 55.516 67.954 -20.177 1.00 32.00 52 LEU C CA 1
ATOM 6153 C C . LEU C 1 52 ? 55.722 66.533 -20.614 1.00 31.31 52 LEU C C 1
ATOM 6154 O O . LEU C 1 52 ? 56.208 65.712 -19.852 1.00 29.35 52 LEU C O 1
ATOM 6170 N N . THR C 1 53 ? 55.301 66.220 -21.836 1.00 28.81 53 THR C N 1
ATOM 6171 C CA . THR C 1 53 ? 55.463 64.865 -22.344 1.00 28.37 53 THR C CA 1
ATOM 6172 C C . THR C 1 53 ? 56.845 64.712 -22.981 1.00 31.42 53 THR C C 1
ATOM 6173 O O . THR C 1 53 ? 57.442 65.709 -23.387 1.00 31.10 53 THR C O 1
ATOM 6184 N N . PHE C 1 54 ? 57.309 63.473 -23.160 1.00 29.23 54 PHE C N 1
ATOM 6185 C CA . PHE C 1 54 ? 58.594 63.243 -23.839 1.00 28.06 54 PHE C CA 1
ATOM 6186 C C . PHE C 1 54 ? 58.589 63.896 -25.227 1.00 32.46 54 PHE C C 1
ATOM 6187 O O . PHE C 1 54 ? 59.582 64.503 -25.636 1.00 30.43 54 PHE C O 1
ATOM 6204 N N . ASP C 1 55 ? 57.479 63.791 -25.941 1.00 31.75 55 ASP C N 1
ATOM 6205 C CA . ASP C 1 55 ? 57.346 64.372 -27.279 1.00 33.35 55 ASP C CA 1
ATOM 6206 C C . ASP C 1 55 ? 57.555 65.868 -27.322 1.00 37.03 55 ASP C C 1
ATOM 6207 O O . ASP C 1 55 ? 58.056 66.387 -28.323 1.00 38.09 55 ASP C O 1
ATOM 6216 N N . LYS C 1 56 ? 57.154 66.562 -26.275 1.00 34.18 56 LYS C N 1
ATOM 6217 C CA . LYS C 1 56 ? 57.278 68.019 -26.208 1.00 35.70 56 LYS C CA 1
ATOM 6218 C C . LYS C 1 56 ? 58.630 68.488 -25.709 1.00 39.41 56 LYS C C 1
ATOM 6219 O O . LYS C 1 56 ? 58.916 69.673 -25.794 1.00 40.51 56 LYS C O 1
ATOM 6238 N N . VAL C 1 57 ? 59.501 67.576 -25.250 1.00 33.90 57 VAL C N 1
ATOM 6239 C CA . VAL C 1 57 ? 60.818 67.987 -24.784 1.00 32.22 57 VAL C CA 1
ATOM 6240 C C . VAL C 1 57 ? 61.757 68.327 -25.939 1.00 36.82 57 VAL C C 1
ATOM 6241 O O . VAL C 1 57 ? 61.977 67.491 -26.814 1.00 36.92 57 VAL C O 1
ATOM 6254 N N . ASN C 1 58 ? 62.358 69.516 -25.901 1.00 35.23 58 ASN C N 1
ATOM 6255 C CA . ASN C 1 58 ? 63.448 69.898 -26.790 1.00 36.03 58 ASN C CA 1
ATOM 6256 C C . ASN C 1 58 ? 64.669 69.872 -25.857 1.00 38.32 58 ASN C C 1
ATOM 6257 O O . ASN C 1 58 ? 64.762 70.732 -24.986 1.00 37.86 58 ASN C O 1
ATOM 6268 N N . PRO C 1 59 ? 65.585 68.890 -25.996 1.00 36.84 59 PRO C N 1
ATOM 6269 C CA . PRO C 1 59 ? 66.739 68.811 -25.072 1.00 35.11 59 PRO C CA 1
ATOM 6270 C C . PRO C 1 59 ? 67.614 70.064 -24.993 1.00 37.91 59 PRO C C 1
ATOM 6271 O O . PRO C 1 59 ? 68.215 70.336 -23.961 1.00 34.65 59 PRO C O 1
ATOM 6282 N N . GLU C 1 60 ? 67.614 70.874 -26.055 1.00 36.98 60 GLU C N 1
ATOM 6283 C CA . GLU C 1 60 ? 68.386 72.114 -26.068 1.00 38.49 60 GLU C CA 1
ATOM 6284 C C . GLU C 1 60 ? 67.882 73.138 -25.055 1.00 42.24 60 GLU C C 1
ATOM 6285 O O . GLU C 1 60 ? 68.633 74.041 -24.696 1.00 43.61 60 GLU C O 1
ATOM 6297 N N . GLU C 1 61 ? 66.623 73.013 -24.592 1.00 37.31 61 GLU C N 1
ATOM 6298 C CA . GLU C 1 61 ? 66.042 73.921 -23.615 1.00 37.72 61 GLU C CA 1
ATOM 6299 C C . GLU C 1 61 ? 66.396 73.566 -22.176 1.00 39.12 61 GLU C C 1
ATOM 6300 O O . GLU C 1 61 ? 66.018 74.321 -21.285 1.00 39.96 61 GLU C O 1
ATOM 6312 N N . PHE C 1 62 ? 67.072 72.419 -21.923 1.00 33.17 62 PHE C N 1
ATOM 6313 C CA . PHE C 1 62 ? 67.377 71.969 -20.557 1.00 30.53 62 PHE C CA 1
ATOM 6314 C C . PHE C 1 62 ? 68.879 71.891 -20.346 1.00 34.13 62 PHE C C 1
ATOM 6315 O O . PHE C 1 62 ? 69.632 71.558 -21.264 1.00 32.66 62 PHE C O 1
ATOM 6332 N N . ASP C 1 63 ? 69.307 72.214 -19.129 1.00 29.99 63 ASP C N 1
ATOM 6333 C CA . ASP C 1 63 ? 70.718 72.268 -18.763 1.00 29.58 63 ASP C CA 1
ATOM 6334 C C . ASP C 1 63 ? 71.247 71.003 -18.107 1.00 29.92 63 ASP C C 1
ATOM 6335 O O . ASP C 1 63 ? 72.459 70.774 -18.121 1.00 28.84 63 ASP C O 1
ATOM 6344 N N . ALA C 1 64 ? 70.386 70.223 -17.517 1.00 26.37 64 ALA C N 1
ATOM 6345 C CA . ALA C 1 64 ? 70.779 69.019 -16.779 1.00 25.21 64 ALA C CA 1
ATOM 6346 C C . ALA C 1 64 ? 69.660 68.027 -16.754 1.00 26.51 64 ALA C C 1
ATOM 6347 O O . ALA C 1 64 ? 68.502 68.375 -17.009 1.00 25.06 64 ALA C O 1
ATOM 6354 N N . LEU C 1 65 ? 70.000 66.785 -16.431 1.00 24.18 65 LEU C N 1
ATOM 6355 C CA . LEU C 1 65 ? 69.070 65.665 -16.480 1.00 22.87 65 LEU C CA 1
ATOM 6356 C C . LEU C 1 65 ? 69.171 64.814 -15.251 1.00 23.59 65 LEU C C 1
ATOM 6357 O O . LEU C 1 65 ? 70.288 64.542 -14.798 1.00 22.95 65 LEU C O 1
ATOM 6373 N N . VAL C 1 66 ? 68.022 64.408 -14.692 1.00 22.09 66 VAL C N 1
ATOM 6374 C CA . VAL C 1 66 ? 67.972 63.511 -13.537 1.00 21.43 66 VAL C CA 1
ATOM 6375 C C . VAL C 1 66 ? 67.167 62.284 -13.938 1.00 22.69 66 VAL C C 1
ATOM 6376 O O . VAL C 1 66 ? 66.042 62.398 -14.456 1.00 22.59 66 VAL C O 1
ATOM 6389 N N . LEU C 1 67 ? 67.695 61.113 -13.584 1.00 20.91 67 LEU C N 1
ATOM 6390 C CA . LEU C 1 67 ? 67.106 59.824 -13.859 1.00 20.15 67 LEU C CA 1
ATOM 6391 C C . LEU C 1 67 ? 66.885 59.073 -12.556 1.00 21.16 67 LEU C C 1
ATOM 6392 O O . LEU C 1 67 ? 67.751 58.306 -12.108 1.00 21.18 67 LEU C O 1
ATOM 6408 N N . PRO C 1 68 ? 65.688 59.227 -11.964 1.00 20.40 68 PRO C N 1
ATOM 6409 C CA . PRO C 1 68 ? 65.357 58.448 -10.756 1.00 18.90 68 PRO C CA 1
ATOM 6410 C C . PRO C 1 68 ? 65.198 56.970 -11.105 1.00 20.86 68 PRO C C 1
ATOM 6411 O O . PRO C 1 68 ? 65.044 56.595 -12.273 1.00 20.81 68 PRO C O 1
ATOM 6422 N N . GLY C 1 69 ? 65.134 56.153 -10.088 1.00 17.85 69 GLY C N 1
ATOM 6423 C CA . GLY C 1 69 ? 64.961 54.720 -10.256 1.00 17.63 69 GLY C CA 1
ATOM 6424 C C . GLY C 1 69 ? 63.540 54.232 -10.073 1.00 21.37 69 GLY C C 1
ATOM 6425 O O . GLY C 1 69 ? 62.590 54.923 -10.439 1.00 20.90 69 GLY C O 1
ATOM 6429 N N . GLY C 1 70 ? 63.433 53.017 -9.537 1.00 20.59 70 GLY C N 1
ATOM 6430 C CA . GLY C 1 70 ? 62.190 52.280 -9.404 1.00 22.50 70 GLY C CA 1
ATOM 6431 C C . GLY C 1 70 ? 62.000 51.383 -10.614 1.00 23.27 70 GLY C C 1
ATOM 6432 O O . GLY C 1 70 ? 62.979 50.996 -11.277 1.00 22.78 70 GLY C O 1
ATOM 6436 N N . ARG C 1 71 ? 60.746 51.073 -10.923 1.00 21.16 71 ARG C N 1
ATOM 6437 C CA . ARG C 1 71 ? 60.398 50.286 -12.105 1.00 22.12 71 ARG C CA 1
ATOM 6438 C C . ARG C 1 71 ? 60.132 51.178 -13.333 1.00 23.68 71 ARG C C 1
ATOM 6439 O O . ARG C 1 71 ? 60.018 50.669 -14.435 1.00 24.82 71 ARG C O 1
ATOM 6460 N N . ALA C 1 72 ? 60.055 52.495 -13.152 1.00 20.58 72 ALA C N 1
ATOM 6461 C CA . ALA C 1 72 ? 59.825 53.425 -14.246 1.00 20.42 72 ALA C CA 1
ATOM 6462 C C . ALA C 1 72 ? 60.888 53.366 -15.336 1.00 21.97 72 ALA C C 1
ATOM 6463 O O . ALA C 1 72 ? 60.533 53.400 -16.517 1.00 22.93 72 ALA C O 1
ATOM 6470 N N . PRO C 1 73 ? 62.195 53.231 -15.035 1.00 19.34 73 PRO C N 1
ATOM 6471 C CA . PRO C 1 73 ? 63.167 53.205 -16.140 1.00 19.11 73 PRO C CA 1
ATOM 6472 C C . PRO C 1 73 ? 62.952 52.100 -17.156 1.00 20.41 73 PRO C C 1
ATOM 6473 O O . PRO C 1 73 ? 63.269 52.294 -18.330 1.00 20.10 73 PRO C O 1
ATOM 6484 N N . GLU C 1 74 ? 62.442 50.925 -16.741 1.00 20.13 74 GLU C N 1
ATOM 6485 C CA . GLU C 1 74 ? 62.185 49.867 -17.710 1.00 21.83 74 GLU C CA 1
ATOM 6486 C C . GLU C 1 74 ? 61.049 50.231 -18.686 1.00 24.77 74 GLU C C 1
ATOM 6487 O O . GLU C 1 74 ? 61.008 49.689 -19.793 1.00 25.34 74 GLU C O 1
ATOM 6499 N N . ARG C 1 75 ? 60.181 51.172 -18.315 1.00 24.28 75 ARG C N 1
ATOM 6500 C CA . ARG C 1 75 ? 59.148 51.700 -19.217 1.00 24.18 75 ARG C CA 1
ATOM 6501 C C . ARG C 1 75 ? 59.774 52.809 -20.095 1.00 25.49 75 ARG C C 1
ATOM 6502 O O . ARG C 1 75 ? 59.628 52.816 -21.332 1.00 23.78 75 ARG C O 1
ATOM 6523 N N . VAL C 1 76 ? 60.456 53.758 -19.446 1.00 22.59 76 VAL C N 1
ATOM 6524 C CA . VAL C 1 76 ? 61.053 54.917 -20.125 1.00 22.32 76 VAL C CA 1
ATOM 6525 C C . VAL C 1 76 ? 62.027 54.464 -21.209 1.00 25.14 76 VAL C C 1
ATOM 6526 O O . VAL C 1 76 ? 62.059 55.055 -22.300 1.00 25.72 76 VAL C O 1
ATOM 6539 N N . ARG C 1 77 ? 62.841 53.421 -20.919 1.00 22.99 77 ARG C N 1
ATOM 6540 C CA . ARG C 1 77 ? 63.870 52.987 -21.855 1.00 22.34 77 ARG C CA 1
ATOM 6541 C C . ARG C 1 77 ? 63.326 52.362 -23.134 1.00 24.07 77 ARG C C 1
ATOM 6542 O O . ARG C 1 77 ? 64.105 52.135 -24.063 1.00 24.59 77 ARG C O 1
ATOM 6563 N N . LEU C 1 78 ? 62.011 52.082 -23.201 1.00 22.96 78 LEU C N 1
ATOM 6564 C CA . LEU C 1 78 ? 61.404 51.581 -24.430 1.00 24.82 78 LEU C CA 1
ATOM 6565 C C . LEU C 1 78 ? 60.820 52.720 -25.275 1.00 29.33 78 LEU C C 1
ATOM 6566 O O . LEU C 1 78 ? 60.349 52.466 -26.378 1.00 30.47 78 LEU C O 1
ATOM 6582 N N . ASN C 1 79 ? 60.856 53.959 -24.775 1.00 25.59 79 ASN C N 1
ATOM 6583 C CA . ASN C 1 79 ? 60.326 55.124 -25.498 1.00 25.38 79 ASN C CA 1
ATOM 6584 C C . ASN C 1 79 ? 61.489 55.744 -26.259 1.00 29.73 79 ASN C C 1
ATOM 6585 O O . ASN C 1 79 ? 62.419 56.264 -25.663 1.00 26.62 79 ASN C O 1
ATOM 6596 N N . GLU C 1 80 ? 61.447 55.682 -27.603 1.00 26.97 80 GLU C N 1
ATOM 6597 C CA . GLU C 1 80 ? 62.538 56.206 -28.417 1.00 27.01 80 GLU C CA 1
ATOM 6598 C C . GLU C 1 80 ? 62.823 57.682 -28.140 1.00 28.50 80 GLU C C 1
ATOM 6599 O O . GLU C 1 80 ? 63.990 58.063 -28.091 1.00 28.78 80 GLU C O 1
ATOM 6611 N N . LYS C 1 81 ? 61.793 58.504 -27.968 1.00 26.55 81 LYS C N 1
ATOM 6612 C CA . LYS C 1 81 ? 62.008 59.931 -27.712 1.00 26.64 81 LYS C CA 1
ATOM 6613 C C . LYS C 1 81 ? 62.686 60.154 -26.367 1.00 28.40 81 LYS C C 1
ATOM 6614 O O . LYS C 1 81 ? 63.680 60.888 -26.320 1.00 28.68 81 LYS C O 1
ATOM 6633 N N . ALA C 1 82 ? 62.255 59.453 -25.319 1.00 24.49 82 ALA C N 1
ATOM 6634 C CA . ALA C 1 82 ? 62.897 59.617 -24.009 1.00 23.24 82 ALA C CA 1
ATOM 6635 C C . ALA C 1 82 ? 64.363 59.201 -24.066 1.00 25.69 82 ALA C C 1
ATOM 6636 O O . ALA C 1 82 ? 65.226 59.891 -23.544 1.00 24.99 82 ALA C O 1
ATOM 6643 N N . VAL C 1 83 ? 64.644 58.058 -24.697 1.00 22.82 83 VAL C N 1
ATOM 6644 C CA . VAL C 1 83 ? 66.023 57.579 -24.838 1.00 22.68 83 VAL C CA 1
ATOM 6645 C C . VAL C 1 83 ? 66.865 58.577 -25.649 1.00 26.49 83 VAL C C 1
ATOM 6646 O O . VAL C 1 83 ? 68.023 58.815 -25.311 1.00 25.22 83 VAL C O 1
ATOM 6659 N N . SER C 1 84 ? 66.286 59.175 -26.699 1.00 25.92 84 SER C N 1
ATOM 6660 C CA A SER C 1 84 ? 66.992 60.173 -27.514 0.50 25.48 84 SER C CA 1
ATOM 6661 C CA B SER C 1 84 ? 66.996 60.161 -27.507 0.50 26.08 84 SER C CA 1
ATOM 6662 C C . SER C 1 84 ? 67.320 61.422 -26.714 1.00 29.45 84 SER C C 1
ATOM 6663 O O . SER C 1 84 ? 68.400 61.992 -26.886 1.00 28.78 84 SER C O 1
ATOM 6676 N N . ILE C 1 85 ? 66.417 61.832 -25.811 1.00 25.94 85 ILE C N 1
ATOM 6677 C CA . ILE C 1 85 ? 66.675 63.003 -24.948 1.00 25.50 85 ILE C CA 1
ATOM 6678 C C . ILE C 1 85 ? 67.889 62.702 -24.075 1.00 26.73 85 ILE C C 1
ATOM 6679 O O . ILE C 1 85 ? 68.795 63.519 -23.986 1.00 26.01 85 ILE C O 1
ATOM 6695 N N . ALA C 1 86 ? 67.909 61.534 -23.436 1.00 23.81 86 ALA C N 1
ATOM 6696 C CA . ALA C 1 86 ? 69.010 61.137 -22.568 1.00 22.88 86 ALA C CA 1
ATOM 6697 C C . ALA C 1 86 ? 70.292 61.022 -23.355 1.00 25.95 86 ALA C C 1
ATOM 6698 O O . ALA C 1 86 ? 71.329 61.492 -22.914 1.00 25.39 86 ALA C O 1
ATOM 6705 N N . ARG C 1 87 ? 70.233 60.423 -24.541 1.00 24.56 87 ARG C N 1
ATOM 6706 C CA . ARG C 1 87 ? 71.426 60.288 -25.383 1.00 24.05 87 ARG C CA 1
ATOM 6707 C C . ARG C 1 87 ? 72.034 61.649 -25.713 1.00 28.63 87 ARG C C 1
ATOM 6708 O O . ARG C 1 87 ? 73.257 61.835 -25.602 1.00 28.41 87 ARG C O 1
ATOM 6729 N N . LYS C 1 88 ? 71.204 62.567 -26.171 1.00 26.75 88 LYS C N 1
ATOM 6730 C CA . LYS C 1 88 ? 71.627 63.913 -26.568 1.00 28.08 88 LYS C CA 1
ATOM 6731 C C . LYS C 1 88 ? 72.221 64.688 -25.407 1.00 31.01 88 LYS C C 1
ATOM 6732 O O . LYS C 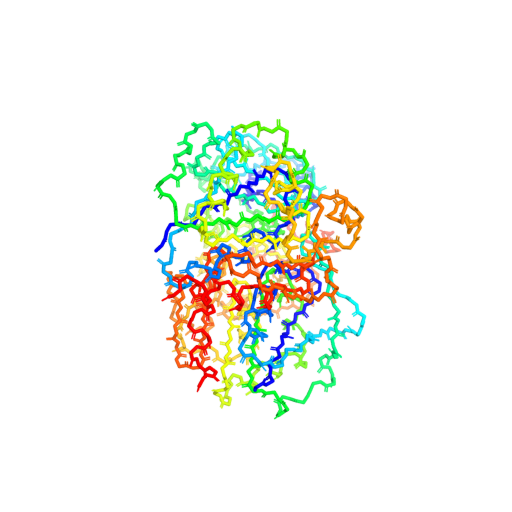1 88 ? 73.351 65.176 -25.500 1.00 30.41 88 LYS C O 1
ATOM 6751 N N . MET C 1 89 ? 71.497 64.752 -24.292 1.00 26.53 89 MET C N 1
ATOM 6752 C CA . MET C 1 89 ? 71.992 65.499 -23.153 1.00 25.00 89 MET C CA 1
ATOM 6753 C C . MET C 1 89 ? 73.284 64.907 -22.590 1.00 28.26 89 MET C C 1
ATOM 6754 O O . MET C 1 89 ? 74.237 65.636 -22.312 1.00 27.70 89 MET C O 1
ATOM 6768 N N . PHE C 1 90 ? 73.343 63.574 -22.444 1.00 24.57 90 PHE C N 1
ATOM 6769 C CA . PHE C 1 90 ? 74.528 62.937 -21.907 1.00 24.06 90 PHE C CA 1
ATOM 6770 C C . PHE C 1 90 ? 75.712 63.108 -22.842 1.00 28.16 90 PHE C C 1
ATOM 6771 O O . PHE C 1 90 ? 76.809 63.446 -22.397 1.00 27.87 90 PHE C O 1
ATOM 6788 N N . SER C 1 91 ? 75.517 62.846 -24.132 1.00 25.69 91 SER C N 1
ATOM 6789 C CA . SER C 1 91 ? 76.613 62.913 -25.080 1.00 27.74 91 SER C CA 1
ATOM 6790 C C . SER C 1 91 ? 77.146 64.349 -25.307 1.00 32.20 91 SER C C 1
ATOM 6791 O O . SER C 1 91 ? 78.317 64.529 -25.647 1.00 34.36 91 SER C O 1
ATOM 6799 N N . GLU C 1 92 ? 76.311 65.363 -25.075 1.00 30.04 92 GLU C N 1
ATOM 6800 C CA . GLU C 1 92 ? 76.730 66.766 -25.129 1.00 31.16 92 GLU C CA 1
ATOM 6801 C C . GLU C 1 92 ? 77.492 67.220 -23.871 1.00 34.16 92 GLU C C 1
ATOM 6802 O O . GLU C 1 92 ? 77.960 68.360 -23.824 1.00 34.72 92 GLU C O 1
ATOM 6814 N N . GLY C 1 93 ? 77.610 66.354 -22.873 1.00 30.02 93 GLY C N 1
ATOM 6815 C CA . GLY C 1 93 ? 78.348 66.666 -21.657 1.00 29.50 93 GLY C CA 1
ATOM 6816 C C . GLY C 1 93 ? 77.560 67.425 -20.614 1.00 33.38 93 GLY C C 1
ATOM 6817 O O . GLY C 1 93 ? 78.145 67.971 -19.673 1.00 32.34 93 GLY C O 1
ATOM 6821 N N . LYS C 1 94 ? 76.230 67.488 -20.760 1.00 27.87 94 LYS C N 1
ATOM 6822 C CA . LYS C 1 94 ? 75.417 68.150 -19.750 1.00 26.68 94 LYS C CA 1
ATOM 6823 C C . LYS C 1 94 ? 75.409 67.288 -18.489 1.00 26.88 94 LYS C C 1
ATOM 6824 O O . LYS C 1 94 ? 75.449 66.056 -18.586 1.00 26.20 94 LYS C O 1
ATOM 6843 N N . PRO C 1 95 ? 75.303 67.885 -17.302 1.00 25.34 95 PRO C N 1
ATOM 6844 C CA . PRO C 1 95 ? 75.227 67.060 -16.092 1.00 23.98 95 PRO C CA 1
ATOM 6845 C C . PRO C 1 95 ? 74.046 66.095 -16.115 1.00 27.58 95 PRO C C 1
ATOM 6846 O O . PRO C 1 95 ? 72.912 66.485 -16.404 1.00 24.42 95 PRO C O 1
ATOM 6857 N N . VAL C 1 96 ? 74.326 64.817 -15.811 1.00 23.91 96 VAL C N 1
ATOM 6858 C CA . VAL C 1 96 ? 73.316 63.782 -15.747 1.00 22.43 96 VAL C CA 1
ATOM 6859 C C . VAL C 1 96 ? 73.467 63.034 -14.423 1.00 23.66 96 VAL C C 1
ATOM 6860 O O . VAL C 1 96 ? 74.553 62.516 -14.155 1.00 22.90 96 VAL C O 1
ATOM 6873 N N . ALA C 1 97 ? 72.414 63.009 -13.602 1.00 21.03 97 ALA C N 1
ATOM 6874 C CA . ALA C 1 97 ? 72.413 62.297 -12.351 1.00 20.87 97 ALA C CA 1
ATOM 6875 C C . ALA C 1 97 ? 71.541 61.063 -12.509 1.00 23.17 97 ALA C C 1
ATOM 6876 O O . ALA C 1 97 ? 70.380 61.180 -12.933 1.00 22.35 97 ALA C O 1
ATOM 6883 N N . SER C 1 98 ? 72.053 59.890 -12.134 1.00 20.89 98 SER C N 1
ATOM 6884 C CA . SER C 1 98 ? 71.268 58.668 -12.135 1.00 19.64 98 SER C CA 1
ATOM 6885 C C . SER C 1 98 ? 71.348 57.977 -10.801 1.00 20.83 98 SER C C 1
ATOM 6886 O O . SER C 1 98 ? 72.364 58.032 -10.128 1.00 20.72 98 SER C O 1
ATOM 6894 N N . ILE C 1 99 ? 70.287 57.277 -10.436 1.00 18.87 99 ILE C N 1
ATOM 6895 C CA . ILE C 1 99 ? 70.294 56.469 -9.219 1.00 17.98 99 ILE C CA 1
ATOM 6896 C C . ILE C 1 99 ? 69.549 55.165 -9.444 1.00 21.12 99 ILE C C 1
ATOM 6897 O O . ILE C 1 99 ? 68.554 55.134 -10.168 1.00 20.78 99 ILE C O 1
ATOM 6913 N N . CYS C 1 100 ? 70.010 54.105 -8.799 1.00 21.16 100 CYS C N 1
ATOM 6914 C CA . CYS C 1 100 ? 69.320 52.839 -8.739 1.00 20.31 100 CYS C CA 1
ATOM 6915 C C . CYS C 1 100 ? 69.055 52.239 -10.139 1.00 21.28 100 CYS C C 1
ATOM 6916 O O . CYS C 1 100 ? 70.051 51.911 -10.791 1.00 19.21 100 CYS C O 1
ATOM 6924 N N . HIS C 1 101 ? 67.821 52.092 -10.631 1.00 18.77 101 HIS C N 1
ATOM 6925 C CA . HIS C 1 101 ? 67.588 51.581 -12.001 1.00 16.99 101 HIS C CA 1
ATOM 6926 C C . HIS C 1 101 ? 67.648 52.688 -13.033 1.00 16.66 101 HIS C C 1
ATOM 6927 O O . HIS C 1 101 ? 67.612 52.402 -14.256 1.00 18.82 101 HIS C O 1
ATOM 6940 N N . GLY C 1 102 ? 67.746 53.953 -12.601 1.00 18.12 102 GLY C N 1
ATOM 6941 C CA . GLY C 1 102 ? 67.826 55.087 -13.526 1.00 18.65 102 GLY C CA 1
ATOM 6942 C C . GLY C 1 102 ? 68.755 54.916 -14.715 1.00 20.08 102 GLY C C 1
ATOM 6943 O O . GLY C 1 102 ? 68.395 55.272 -15.854 1.00 21.15 102 GLY C O 1
ATOM 6947 N N . PRO C 1 103 ? 70.000 54.383 -14.532 1.00 18.81 103 PRO C N 1
ATOM 6948 C CA . PRO C 1 103 ? 70.897 54.271 -15.684 1.00 17.87 103 PRO C CA 1
ATOM 6949 C C . PRO C 1 103 ? 70.533 53.204 -16.714 1.00 19.83 103 PRO C C 1
ATOM 6950 O O . PRO C 1 103 ? 71.180 53.158 -17.761 1.00 20.41 103 PRO C O 1
ATOM 6961 N N . GLN C 1 104 ? 69.427 52.461 -16.521 1.00 18.46 104 GLN C N 1
ATOM 6962 C CA . GLN C 1 104 ? 68.925 51.590 -17.591 1.00 18.47 104 GLN C CA 1
ATOM 6963 C C . GLN C 1 104 ? 68.597 52.436 -18.805 1.00 19.72 104 GLN C C 1
ATOM 6964 O O . GLN C 1 104 ? 68.742 51.976 -19.949 1.00 19.52 104 GLN C O 1
ATOM 6978 N N . ILE C 1 105 ? 68.164 53.690 -18.597 1.00 19.32 105 ILE C N 1
ATOM 6979 C CA . ILE C 1 105 ? 67.852 54.596 -19.711 1.00 19.28 105 ILE C CA 1
ATOM 6980 C C . ILE C 1 105 ? 69.130 54.956 -20.473 1.00 20.51 105 ILE C C 1
ATOM 6981 O O . ILE C 1 105 ? 69.126 55.026 -21.705 1.00 21.85 105 ILE C O 1
ATOM 6997 N N . LEU C 1 106 ? 70.228 55.145 -19.753 1.00 19.10 106 LEU C N 1
ATOM 6998 C CA . LEU C 1 106 ? 71.533 55.445 -20.348 1.00 20.09 106 LEU C CA 1
ATOM 6999 C C . LEU C 1 106 ? 72.104 54.222 -21.063 1.00 20.90 106 LEU C C 1
ATOM 7000 O O . LEU C 1 106 ? 72.676 54.369 -22.152 1.00 22.67 106 LEU C O 1
ATOM 7016 N N . ILE C 1 107 ? 71.882 53.021 -20.521 1.00 18.74 107 ILE C N 1
ATOM 7017 C CA . ILE C 1 107 ? 72.261 51.810 -21.233 1.00 18.36 107 ILE C CA 1
ATOM 7018 C C . ILE C 1 107 ? 71.598 51.819 -22.603 1.00 21.29 107 ILE C C 1
ATOM 7019 O O . ILE C 1 107 ? 72.270 51.637 -23.618 1.00 23.14 107 ILE C O 1
ATOM 7035 N N . SER C 1 108 ? 70.276 52.030 -22.630 1.00 19.86 108 SER C N 1
ATOM 7036 C CA . SER C 1 108 ? 69.527 52.004 -23.875 1.00 19.49 108 SER C CA 1
ATOM 7037 C C . SER C 1 108 ? 69.902 53.120 -24.845 1.00 23.61 108 SER C C 1
ATOM 7038 O O . SER C 1 108 ? 69.792 52.951 -26.065 1.00 25.00 108 SER C O 1
ATOM 7046 N N . ALA C 1 109 ? 70.382 54.236 -24.306 1.00 22.03 109 ALA C N 1
ATOM 7047 C CA . ALA C 1 109 ? 70.868 55.359 -25.107 1.00 23.15 109 ALA C CA 1
ATOM 7048 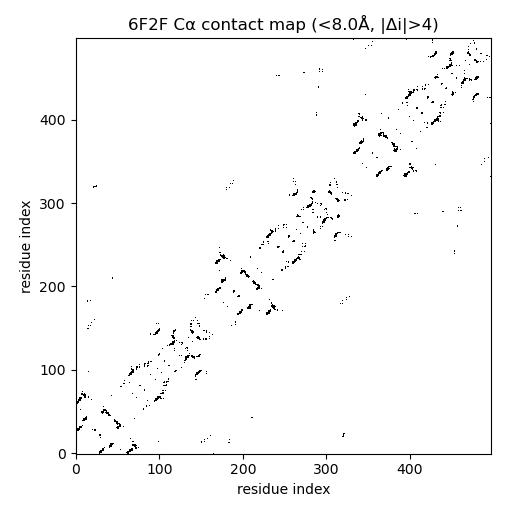C C . ALA C 1 109 ? 72.198 55.061 -25.793 1.00 27.06 109 ALA C C 1
ATOM 7049 O O . ALA C 1 109 ? 72.568 55.783 -26.723 1.00 27.81 109 ALA C O 1
ATOM 7056 N N . GLY C 1 110 ? 72.907 54.028 -25.337 1.00 24.91 110 GLY C N 1
ATOM 7057 C CA . GLY C 1 110 ? 74.165 53.599 -25.935 1.00 26.32 110 GLY C CA 1
ATOM 7058 C C . GLY C 1 110 ? 75.334 54.511 -25.662 1.00 29.90 110 GLY C C 1
ATOM 7059 O O . GLY C 1 110 ? 76.293 54.531 -26.437 1.00 32.33 110 GLY C O 1
ATOM 7063 N N . VAL C 1 111 ? 75.297 55.232 -24.540 1.00 23.87 111 VAL C N 1
ATOM 7064 C CA . VAL C 1 111 ? 76.294 56.232 -24.195 1.00 23.64 111 VAL C CA 1
ATOM 7065 C C . VAL C 1 111 ? 77.262 55.832 -23.081 1.00 27.83 111 VAL C C 1
ATOM 7066 O O . VAL C 1 111 ? 78.137 56.625 -22.762 1.00 27.23 111 VAL C O 1
ATOM 7079 N N . LEU C 1 112 ? 77.137 54.637 -22.502 1.00 25.40 112 LEU C N 1
ATOM 7080 C CA . LEU C 1 112 ? 77.948 54.290 -21.350 1.00 24.79 112 LEU C CA 1
ATOM 7081 C C . LEU C 1 112 ? 79.222 53.519 -21.635 1.00 26.51 112 LEU C C 1
ATOM 7082 O O . LEU C 1 112 ? 79.976 53.267 -20.696 1.00 25.06 112 LEU C O 1
ATOM 7098 N N . ARG C 1 113 ? 79.506 53.192 -22.894 1.00 24.81 113 ARG C N 1
ATOM 7099 C CA . ARG C 1 113 ? 80.689 52.407 -23.189 1.00 25.16 113 ARG C CA 1
ATOM 7100 C C . ARG C 1 113 ? 81.949 53.157 -22.768 1.00 27.48 113 ARG C C 1
ATOM 7101 O O . ARG C 1 113 ? 82.165 54.318 -23.142 1.00 26.76 113 ARG C O 1
ATOM 7122 N N . GLY C 1 114 ? 82.745 52.520 -21.927 1.00 23.93 114 GLY C N 1
ATOM 7123 C CA . GLY C 1 114 ? 83.989 53.109 -21.472 1.00 25.41 114 GLY C CA 1
ATOM 7124 C C . GLY C 1 114 ? 83.850 54.091 -20.319 1.00 27.66 114 GLY C C 1
ATOM 7125 O O . GLY C 1 114 ? 84.850 54.676 -19.918 1.00 26.85 114 GLY C O 1
ATOM 7129 N N . ARG C 1 115 ? 82.630 54.246 -19.733 1.00 24.03 115 ARG C N 1
ATOM 7130 C CA . ARG C 1 115 ? 82.350 55.159 -18.612 1.00 23.54 115 ARG C CA 1
ATOM 7131 C C . ARG C 1 115 ? 82.417 54.417 -17.295 1.00 26.72 115 ARG C C 1
ATOM 7132 O O . ARG C 1 115 ? 82.616 53.210 -17.292 1.00 25.82 115 ARG C O 1
ATOM 7153 N N . LYS C 1 116 ? 82.419 55.145 -16.211 1.00 24.00 116 LYS C N 1
ATOM 7154 C CA . LYS C 1 116 ? 82.564 54.566 -14.872 1.00 23.70 116 LYS C CA 1
ATOM 7155 C C . LYS C 1 116 ? 81.447 55.112 -13.984 1.00 23.12 116 LYS C C 1
ATOM 7156 O O . LYS C 1 116 ? 81.173 56.312 -13.978 1.00 23.52 116 LYS C O 1
ATOM 7175 N N . GLY C 1 117 ? 80.808 54.234 -13.261 1.00 21.29 117 GLY C N 1
ATOM 7176 C CA . GLY C 1 117 ? 79.670 54.622 -12.425 1.00 21.61 117 GLY C CA 1
ATOM 7177 C C . GLY C 1 117 ? 79.086 53.469 -11.663 1.00 22.41 117 GLY C C 1
ATOM 7178 O O . GLY C 1 117 ? 79.694 52.390 -11.561 1.00 21.37 117 GLY C O 1
ATOM 7182 N N . THR C 1 118 ? 77.874 53.679 -11.143 1.00 19.57 118 THR C N 1
ATOM 7183 C CA . THR C 1 118 ? 77.228 52.687 -10.331 1.00 18.86 118 THR C CA 1
ATOM 7184 C C . THR C 1 118 ? 75.733 52.684 -10.613 1.00 21.37 118 THR C C 1
ATOM 7185 O O . THR C 1 118 ? 75.227 53.412 -11.487 1.00 19.28 118 THR C O 1
ATOM 7196 N N . SER C 1 119 ? 75.048 51.811 -9.899 1.00 18.31 119 SER C N 1
ATOM 7197 C CA . SER C 1 119 ? 73.614 51.589 -10.098 1.00 16.30 119 SER C CA 1
ATOM 7198 C C . SER C 1 119 ? 73.122 50.731 -8.945 1.00 18.82 119 SER C C 1
ATOM 7199 O O . SER C 1 119 ? 73.892 50.292 -8.092 1.00 20.16 119 SER C O 1
ATOM 7207 N N . TYR C 1 120 ? 71.854 50.392 -8.987 1.00 18.56 120 TYR C N 1
ATOM 7208 C CA . TYR C 1 120 ? 71.322 49.386 -8.104 1.00 18.55 120 TYR C CA 1
ATOM 7209 C C . TYR C 1 120 ? 72.175 48.132 -8.345 1.00 19.95 120 TYR C C 1
ATOM 7210 O O . TYR C 1 120 ? 72.429 47.771 -9.516 1.00 18.04 120 TYR C O 1
ATOM 7228 N N . PRO C 1 121 ? 72.682 47.457 -7.303 1.00 20.19 121 PRO C N 1
ATOM 7229 C CA . PRO C 1 121 ? 73.577 46.309 -7.543 1.00 20.46 121 PRO C CA 1
ATOM 7230 C C . PRO C 1 121 ? 72.961 45.172 -8.340 1.00 21.31 121 PRO C C 1
ATOM 7231 O O . PRO C 1 121 ? 73.666 44.481 -9.045 1.00 20.29 121 PRO C O 1
ATOM 7242 N N . GLY C 1 122 ? 71.642 45.011 -8.260 1.00 19.68 122 GLY C N 1
ATOM 7243 C CA . GLY C 1 122 ? 70.960 43.983 -9.023 1.00 19.34 122 GLY C CA 1
ATOM 7244 C C . GLY C 1 122 ? 71.153 44.080 -10.520 1.00 20.92 122 GLY C C 1
ATOM 7245 O O . GLY C 1 122 ? 70.978 43.079 -11.212 1.00 21.39 122 GLY C O 1
ATOM 7249 N N . ILE C 1 123 ? 71.467 45.266 -11.050 1.00 17.62 123 ILE C N 1
ATOM 7250 C CA . ILE C 1 123 ? 71.691 45.403 -12.498 1.00 16.23 123 ILE C CA 1
ATOM 7251 C C . ILE C 1 123 ? 73.168 45.663 -12.813 1.00 16.57 123 ILE C C 1
ATOM 7252 O O . ILE C 1 123 ? 73.478 46.042 -13.952 1.00 18.30 123 ILE C O 1
ATOM 7268 N N . LYS C 1 124 ? 74.074 45.402 -11.870 1.00 17.56 124 LYS C N 1
ATOM 7269 C CA . LYS C 1 124 ? 75.505 45.615 -12.157 1.00 17.77 124 LYS C CA 1
ATOM 7270 C C . LYS C 1 124 ? 75.962 44.869 -13.394 1.00 20.98 124 LYS C C 1
ATOM 7271 O O . LYS C 1 124 ? 76.759 45.381 -14.179 1.00 19.68 124 LYS C O 1
ATOM 7290 N N . ASP C 1 125 ? 75.513 43.607 -13.588 1.00 16.90 125 ASP C N 1
ATOM 7291 C CA . ASP C 1 125 ? 75.939 42.862 -14.768 1.00 15.95 125 ASP C CA 1
ATOM 7292 C C . ASP C 1 125 ? 75.529 43.523 -16.060 1.00 18.74 125 ASP C C 1
ATOM 7293 O O . ASP C 1 125 ? 76.230 43.411 -17.070 1.00 18.72 125 ASP C O 1
ATOM 7302 N N . ASP C 1 126 ? 74.355 44.168 -16.055 1.00 17.94 126 ASP C N 1
ATOM 7303 C CA . ASP C 1 126 ? 73.853 44.852 -17.245 1.00 17.15 126 ASP C CA 1
ATOM 7304 C C . ASP C 1 126 ? 74.633 46.125 -17.513 1.00 19.26 126 ASP C C 1
ATOM 7305 O O . ASP C 1 126 ? 74.921 46.467 -18.657 1.00 18.85 126 ASP C O 1
ATOM 7314 N N . MET C 1 127 ? 75.052 46.799 -16.450 1.00 18.28 127 MET C N 1
ATOM 7315 C CA . MET C 1 127 ? 75.935 47.972 -16.589 1.00 17.59 127 MET C CA 1
ATOM 7316 C C . MET C 1 127 ? 77.300 47.546 -17.152 1.00 19.82 127 MET C C 1
ATOM 7317 O O . MET C 1 127 ? 77.814 48.126 -18.107 1.00 20.25 127 MET C O 1
ATOM 7331 N N . ILE C 1 128 ? 77.873 46.434 -16.611 1.00 18.95 128 ILE C N 1
ATOM 7332 C CA . ILE C 1 128 ? 79.149 45.912 -17.088 1.00 19.13 128 ILE C CA 1
ATOM 7333 C C . ILE C 1 128 ? 79.033 45.546 -18.568 1.00 19.45 128 ILE C C 1
ATOM 7334 O O . ILE C 1 128 ? 79.925 45.900 -19.376 1.00 19.61 128 ILE C O 1
ATOM 7350 N N . ASN C 1 129 ? 77.934 44.855 -18.947 1.00 18.92 129 ASN C N 1
ATOM 7351 C CA . ASN C 1 129 ? 77.756 44.433 -20.359 1.00 17.60 129 ASN C CA 1
ATOM 7352 C C . ASN C 1 129 ? 77.529 45.586 -21.308 1.00 20.32 129 ASN C C 1
ATOM 7353 O O . ASN C 1 129 ? 77.822 45.423 -22.500 1.00 22.38 129 ASN C O 1
ATOM 7364 N N . ALA C 1 130 ? 77.127 46.751 -20.793 1.00 19.05 130 ALA C N 1
ATOM 7365 C CA . ALA C 1 130 ? 76.998 47.987 -21.577 1.00 21.50 130 ALA C CA 1
ATOM 7366 C C . ALA C 1 130 ? 78.334 48.726 -21.703 1.00 25.38 130 ALA C C 1
ATOM 7367 O O . ALA C 1 130 ? 78.412 49.732 -22.415 1.00 25.82 130 ALA C O 1
ATOM 7374 N N . GLY C 1 131 ? 79.372 48.258 -21.020 1.00 20.28 131 GLY C N 1
ATOM 7375 C CA . GLY C 1 131 ? 80.697 48.842 -21.079 1.00 18.85 131 GLY C CA 1
ATOM 7376 C C . GLY C 1 131 ? 81.020 49.796 -19.938 1.00 21.66 131 GLY C C 1
ATOM 7377 O O . GLY C 1 131 ? 81.934 50.610 -20.077 1.00 22.28 131 GLY C O 1
ATOM 7381 N N . VAL C 1 132 ? 80.362 49.634 -18.770 1.00 19.26 132 VAL C N 1
ATOM 7382 C CA . VAL C 1 132 ? 80.628 50.461 -17.596 1.00 19.32 132 VAL C CA 1
ATOM 7383 C C . VAL C 1 132 ? 81.600 49.763 -16.681 1.00 23.94 132 VAL C C 1
ATOM 7384 O O . VAL C 1 132 ? 81.421 48.567 -16.423 1.00 22.49 132 VAL C O 1
ATOM 7397 N N . GLU C 1 133 ? 82.591 50.497 -16.147 1.00 24.72 133 GLU C N 1
ATOM 7398 C CA . GLU C 1 133 ? 83.414 50.024 -15.027 1.00 23.39 133 GLU C CA 1
ATOM 7399 C C . GLU C 1 133 ? 82.547 50.306 -13.811 1.00 24.28 133 GLU C C 1
ATOM 7400 O O . GLU C 1 133 ? 82.357 51.462 -13.419 1.00 22.80 133 GLU C O 1
ATOM 7412 N N . TRP C 1 134 ? 81.983 49.274 -13.259 1.00 22.38 134 TRP C N 1
ATOM 7413 C CA . TRP C 1 134 ? 81.008 49.389 -12.184 1.00 23.09 134 TRP C CA 1
ATOM 7414 C C . TRP C 1 134 ? 81.690 49.453 -10.838 1.00 27.26 134 TRP C C 1
ATOM 7415 O O . TRP C 1 134 ? 82.543 48.623 -10.525 1.00 26.75 134 TRP C O 1
ATOM 7436 N N . VAL C 1 135 ? 81.329 50.456 -10.040 1.00 23.11 135 VAL C N 1
ATOM 7437 C CA . VAL C 1 135 ? 81.960 50.730 -8.747 1.00 24.22 135 VAL C CA 1
ATOM 7438 C C . VAL C 1 135 ? 80.906 50.589 -7.663 1.00 27.27 135 VAL C C 1
ATOM 7439 O O . VAL C 1 135 ? 79.808 51.123 -7.795 1.00 25.51 135 VAL C O 1
ATOM 7452 N N . ASP C 1 136 ? 81.254 49.902 -6.571 1.00 24.48 136 ASP C N 1
ATOM 7453 C CA . ASP C 1 136 ? 80.313 49.769 -5.468 1.00 24.57 136 ASP C CA 1
ATOM 7454 C C . ASP C 1 136 ? 80.576 50.912 -4.488 1.00 27.14 136 ASP C C 1
ATOM 7455 O O . ASP C 1 136 ? 81.354 50.778 -3.526 1.00 28.77 136 ASP C O 1
ATOM 7464 N N . ALA C 1 137 ? 80.007 52.077 -4.796 1.00 24.01 137 ALA C N 1
ATOM 7465 C CA . ALA C 1 137 ? 80.166 53.272 -3.974 1.00 24.03 137 ALA C CA 1
ATOM 7466 C C . ALA C 1 137 ? 78.873 54.060 -3.916 1.00 24.31 137 ALA C C 1
ATOM 7467 O O . ALA C 1 137 ? 78.076 54.011 -4.849 1.00 23.11 137 ALA C O 1
ATOM 7474 N N . GLU C 1 138 ? 78.680 54.821 -2.813 1.00 22.94 138 GLU C N 1
ATOM 7475 C CA . GLU C 1 138 ? 77.456 55.614 -2.630 1.00 21.35 138 GLU C CA 1
ATOM 7476 C C . GLU C 1 138 ? 77.273 56.681 -3.704 1.00 23.34 138 GLU C C 1
ATOM 7477 O O . GLU C 1 138 ? 76.151 57.007 -4.048 1.00 22.19 138 GLU C O 1
ATOM 7489 N N . VAL C 1 139 ? 78.374 57.211 -4.226 1.00 21.37 139 VAL C N 1
ATOM 7490 C CA . VAL C 1 139 ? 78.318 58.129 -5.356 1.00 19.79 139 VAL C CA 1
ATOM 7491 C C . VAL C 1 139 ? 79.593 58.001 -6.162 1.00 22.85 139 VAL C C 1
ATOM 7492 O O . VAL C 1 139 ? 80.686 57.844 -5.598 1.00 24.11 139 VAL C O 1
ATOM 7505 N N . VAL C 1 140 ? 79.446 58.085 -7.477 1.00 21.16 140 VAL C N 1
ATOM 7506 C CA . VAL C 1 140 ? 80.554 58.085 -8.411 1.00 21.31 140 VAL C CA 1
ATOM 7507 C C . VAL C 1 140 ? 80.377 59.315 -9.290 1.00 25.20 140 VAL C C 1
ATOM 7508 O O . VAL C 1 140 ? 79.261 59.602 -9.735 1.00 24.22 140 VAL C O 1
ATOM 7521 N N . VAL C 1 141 ? 81.471 60.013 -9.554 1.00 23.76 141 VAL C N 1
ATOM 7522 C CA . VAL C 1 141 ? 81.472 61.193 -10.412 1.00 23.57 141 VAL C CA 1
ATOM 7523 C C . VAL C 1 141 ? 82.413 60.883 -11.561 1.00 27.09 141 VAL C C 1
ATOM 7524 O O . VAL C 1 141 ? 83.608 60.721 -11.344 1.00 27.65 141 VAL C O 1
ATOM 7537 N N . ASP C 1 142 ? 81.882 60.790 -12.771 1.00 23.94 142 ASP C N 1
ATOM 7538 C CA . ASP C 1 142 ? 82.679 60.521 -13.961 1.00 23.40 142 ASP C CA 1
ATOM 7539 C C . ASP C 1 142 ? 82.374 61.614 -14.947 1.00 27.68 142 ASP C C 1
ATOM 7540 O O . ASP C 1 142 ? 81.454 61.478 -15.745 1.00 25.23 142 ASP C O 1
ATOM 7549 N N . GLY C 1 143 ? 83.102 62.715 -14.840 1.00 27.26 143 GLY C N 1
ATOM 7550 C CA . GLY C 1 143 ? 82.857 63.891 -15.665 1.00 27.82 143 GLY C CA 1
ATOM 7551 C C . GLY C 1 143 ? 81.466 64.448 -15.391 1.00 29.87 143 GLY C C 1
ATOM 7552 O O . GLY C 1 143 ? 81.141 64.799 -14.260 1.00 30.41 143 GLY C O 1
ATOM 7556 N N . ASN C 1 144 ? 80.618 64.420 -16.396 1.00 25.50 144 ASN C N 1
ATOM 7557 C CA . ASN C 1 144 ? 79.237 64.919 -16.261 1.00 25.52 144 ASN C CA 1
ATOM 7558 C C . ASN C 1 144 ? 78.274 63.944 -15.622 1.00 27.53 144 ASN C C 1
ATOM 7559 O O . ASN C 1 144 ? 77.128 64.307 -15.364 1.00 25.82 144 ASN C O 1
ATOM 7570 N N . TRP C 1 145 ? 78.694 62.674 -15.417 1.00 24.42 145 TRP C N 1
ATOM 7571 C CA . TRP C 1 145 ? 77.790 61.637 -14.933 1.00 22.65 145 TRP C CA 1
ATOM 7572 C C . TRP C 1 145 ? 77.975 61.368 -13.459 1.00 24.15 145 TRP C C 1
ATOM 7573 O O . TRP C 1 145 ? 79.026 60.882 -13.037 1.00 23.95 145 TRP C O 1
ATOM 7594 N N . VAL C 1 146 ? 76.950 61.676 -12.683 1.00 20.86 146 VAL C N 1
ATOM 7595 C CA . VAL C 1 146 ? 76.925 61.463 -11.234 1.00 20.84 146 VAL C CA 1
ATOM 7596 C C . VAL C 1 146 ? 75.968 60.337 -10.950 1.00 22.83 146 VAL C C 1
ATOM 7597 O O . VAL C 1 146 ? 74.769 60.450 -11.229 1.00 20.88 146 VAL C O 1
ATOM 7610 N N . SER C 1 147 ? 76.472 59.213 -10.428 1.00 21.21 147 SER C N 1
ATOM 7611 C CA . SER C 1 147 ? 75.656 58.036 -10.246 1.00 19.69 147 SER C CA 1
ATOM 7612 C C . SER C 1 147 ? 75.684 57.528 -8.821 1.00 21.69 147 SER C C 1
ATOM 7613 O O . SER C 1 147 ? 76.721 57.583 -8.167 1.00 21.82 147 SER C O 1
ATOM 7621 N N . SER C 1 148 ? 74.543 57.019 -8.357 1.00 18.66 148 SER C N 1
ATOM 7622 C CA . SER C 1 148 ? 74.376 56.422 -7.040 1.00 17.72 148 SER C CA 1
ATOM 7623 C C . SER C 1 148 ? 73.541 55.119 -7.132 1.00 21.01 148 SER C C 1
ATOM 7624 O O . SER C 1 148 ? 73.010 54.784 -8.188 1.00 20.48 148 SER C O 1
ATOM 7632 N N . ARG C 1 149 ? 73.455 54.382 -6.035 1.00 19.24 149 ARG C N 1
ATOM 7633 C CA . ARG C 1 149 ? 72.885 53.034 -6.042 1.00 20.11 149 ARG C CA 1
ATOM 7634 C C . ARG C 1 149 ? 71.482 52.901 -5.527 1.00 22.33 149 ARG C C 1
ATOM 7635 O O . ARG C 1 149 ? 70.667 52.240 -6.158 1.00 20.68 149 ARG C O 1
ATOM 7656 N N . VAL C 1 150 ? 71.242 53.407 -4.307 1.00 19.00 150 VAL C N 1
ATOM 7657 C CA . VAL C 1 150 ? 70.010 53.153 -3.565 1.00 18.48 150 VAL C CA 1
ATOM 7658 C C . VAL C 1 150 ? 69.586 54.379 -2.772 1.00 21.23 150 VAL C C 1
ATOM 7659 O O . VAL C 1 150 ? 70.355 55.312 -2.624 1.00 21.96 150 VAL C O 1
ATOM 7672 N N . PRO C 1 151 ? 68.348 54.401 -2.230 1.00 20.24 151 PRO C N 1
ATOM 7673 C CA . PRO C 1 151 ? 67.915 55.564 -1.447 1.00 21.01 151 PRO C CA 1
ATOM 7674 C C . PRO C 1 151 ? 68.838 55.980 -0.307 1.00 24.13 151 PRO C C 1
ATOM 7675 O O . PRO C 1 151 ? 68.946 57.180 -0.014 1.00 22.15 151 PRO C O 1
ATOM 7686 N N . ALA C 1 152 ? 69.550 55.035 0.327 1.00 21.72 152 ALA C N 1
ATOM 7687 C CA . ALA C 1 152 ? 70.492 55.400 1.392 1.00 22.16 152 ALA C CA 1
ATOM 7688 C C . ALA C 1 152 ? 71.611 56.357 0.917 1.00 23.46 152 ALA C C 1
ATOM 7689 O O . ALA C 1 152 ? 72.242 57.030 1.725 1.00 22.74 152 ALA C O 1
ATOM 7696 N N . ASP C 1 153 ? 71.832 56.420 -0.407 1.00 21.08 153 ASP C N 1
ATOM 7697 C CA . ASP C 1 153 ? 72.872 57.230 -1.014 1.00 20.86 153 ASP C CA 1
ATOM 7698 C C . ASP C 1 153 ? 72.427 58.643 -1.370 1.00 22.40 153 ASP C C 1
ATOM 7699 O O . ASP C 1 153 ? 73.242 59.406 -1.838 1.00 22.21 153 ASP C O 1
ATOM 7708 N N . LEU C 1 154 ? 71.132 58.991 -1.200 1.00 19.80 154 LEU C N 1
ATOM 7709 C CA . LEU C 1 154 ? 70.642 60.288 -1.631 1.00 20.26 154 LEU C CA 1
ATOM 7710 C C . LEU C 1 154 ? 71.498 61.461 -1.219 1.00 21.70 154 LEU C C 1
ATOM 7711 O O . LEU C 1 154 ? 71.751 62.347 -2.025 1.00 22.12 154 LEU C O 1
ATOM 7727 N N . TYR C 1 155 ? 71.903 61.533 0.046 1.00 20.67 155 TYR C N 1
ATOM 7728 C CA . TYR C 1 155 ? 72.668 62.673 0.531 1.00 21.24 155 TYR C CA 1
ATOM 7729 C C . TYR C 1 155 ? 73.928 62.915 -0.300 1.00 25.65 155 TYR C C 1
ATOM 7730 O O . TYR C 1 155 ? 74.239 64.049 -0.664 1.00 23.16 155 TYR C O 1
ATOM 7748 N N . ALA C 1 156 ? 74.640 61.830 -0.626 1.00 22.56 156 ALA C N 1
ATOM 7749 C CA . ALA C 1 156 ? 75.909 61.927 -1.361 1.00 22.99 156 ALA C CA 1
ATOM 7750 C C . ALA C 1 156 ? 75.681 62.170 -2.844 1.00 24.69 156 ALA C C 1
ATOM 7751 O O . ALA C 1 156 ? 76.434 62.924 -3.472 1.00 24.21 156 ALA C O 1
ATOM 7758 N N . TRP C 1 157 ? 74.599 61.602 -3.378 1.00 22.10 157 TRP C N 1
ATOM 7759 C CA . TRP C 1 157 ? 74.223 61.738 -4.782 1.00 21.69 157 TRP C CA 1
ATOM 7760 C C . TRP C 1 157 ? 74.025 63.217 -5.131 1.00 23.99 157 TRP C C 1
ATOM 7761 O O . TRP C 1 157 ? 74.682 63.735 -6.029 1.00 22.48 157 TRP C O 1
ATOM 7782 N N . MET C 1 158 ? 73.144 63.918 -4.392 1.00 21.22 158 MET C N 1
ATOM 7783 C CA . MET C 1 158 ? 72.917 65.335 -4.685 1.00 21.00 158 MET C CA 1
ATOM 7784 C C . MET C 1 158 ? 74.005 66.229 -4.157 1.00 25.18 158 MET C C 1
ATOM 7785 O O . MET C 1 158 ? 74.211 67.298 -4.714 1.00 24.89 158 MET C O 1
ATOM 7799 N N . ARG C 1 159 ? 74.738 65.837 -3.103 1.00 23.61 159 ARG C N 1
ATOM 7800 C CA . ARG C 1 159 ? 75.885 66.650 -2.708 1.00 24.65 159 ARG C CA 1
ATOM 7801 C C . ARG C 1 159 ? 76.822 66.847 -3.922 1.00 26.72 159 ARG C C 1
ATOM 7802 O O . ARG C 1 159 ? 77.236 67.981 -4.220 1.00 27.23 159 ARG C O 1
ATOM 7823 N N . GLU C 1 160 ? 77.100 65.758 -4.652 1.00 24.51 160 GLU C N 1
ATOM 7824 C CA . GLU C 1 160 ? 77.973 65.831 -5.818 1.00 23.52 160 GLU C CA 1
ATOM 7825 C C . GLU C 1 160 ? 77.286 66.465 -6.991 1.00 26.22 160 GLU C C 1
ATOM 7826 O O . GLU C 1 160 ? 77.927 67.217 -7.707 1.00 27.77 160 GLU C O 1
ATOM 7838 N N . PHE C 1 161 ? 75.999 66.181 -7.221 1.00 22.83 161 PHE C N 1
ATOM 7839 C CA . PHE C 1 161 ? 75.336 66.737 -8.396 1.00 22.74 161 PHE C CA 1
ATOM 7840 C C . PHE C 1 161 ? 75.182 68.253 -8.290 1.00 27.41 161 PHE C C 1
ATOM 7841 O O . PHE C 1 161 ? 75.390 68.938 -9.269 1.00 28.79 161 PHE C O 1
ATOM 7858 N N . VAL C 1 162 ? 74.829 68.769 -7.110 1.00 24.61 162 VAL C N 1
ATOM 7859 C CA . VAL C 1 162 ? 74.698 70.216 -6.900 1.00 26.21 162 VAL C CA 1
ATOM 7860 C C . VAL C 1 162 ? 75.981 70.940 -7.296 1.00 31.55 162 VAL C C 1
ATOM 7861 O O . VAL C 1 162 ? 75.910 72.019 -7.879 1.00 31.23 162 VAL C O 1
ATOM 7874 N N . LYS C 1 163 ? 77.142 70.346 -7.013 1.00 31.20 163 LYS C N 1
ATOM 7875 C CA . LYS C 1 163 ? 78.426 70.952 -7.386 1.00 32.50 163 LYS C CA 1
ATOM 7876 C C . LYS C 1 163 ? 78.589 71.138 -8.893 1.00 36.96 163 LYS C C 1
ATOM 7877 O O . LYS C 1 163 ? 79.210 72.111 -9.295 1.00 35.40 163 LYS C O 1
ATOM 7896 N N . LEU C 1 164 ? 78.089 70.200 -9.728 1.00 36.25 164 LEU C N 1
ATOM 7897 C CA . LEU C 1 164 ? 78.193 70.300 -11.193 1.00 35.86 164 LEU C CA 1
ATOM 7898 C C . LEU C 1 164 ? 77.360 71.388 -11.763 1.00 41.00 164 LEU C C 1
ATOM 7899 O O . LEU C 1 164 ? 77.652 71.847 -12.869 1.00 41.30 164 LEU C O 1
ATOM 7915 N N . LEU C 1 165 ? 76.276 71.742 -11.097 1.00 34.93 165 LEU C N 1
ATOM 7916 C CA . LEU C 1 165 ? 75.376 72.748 -11.618 1.00 35.47 165 LEU C CA 1
ATOM 7917 C C . LEU C 1 165 ? 75.781 74.146 -11.227 1.00 45.91 165 LEU C C 1
ATOM 7918 O O . LEU C 1 165 ? 75.172 75.086 -11.726 1.00 48.96 165 LEU C O 1
ATOM 7934 N N . LYS C 1 166 ? 76.712 74.292 -10.258 1.00 45.49 166 LYS C N 1
ATOM 7935 C CA . LYS C 1 166 ? 77.157 75.613 -9.789 1.00 51.27 166 LYS C CA 1
ATOM 7936 C C . LYS C 1 166 ? 78.121 76.218 -10.794 1.00 59.53 166 LYS C C 1
ATOM 7937 O O . LYS C 1 166 ? 78.875 75.455 -11.436 1.00 59.15 166 LYS C O 1
#

Radius of gyration: 25.57 Å; Cα contacts (8 Å, |Δi|>4): 1235; chains: 3; bounding box: 64×67×36 Å

Nearest PDB structures (foldseek):
  6f2f-assembly1_A  TM=1.006E+00  e=4.488E-38  Pyrococcus horikoshii
  6q3t-assembly1_A  TM=1.005E+00  e=3.812E-35  Pyrococcus horikoshii
  3l18-assembly1_B  TM=1.004E+00  e=3.565E-33  Thermococcus onnurineus NA1
  7r66-assembly2_C  TM=1.000E+00  e=4.166E-32  Thermococcus thioreducens
  4hcj-assembly1_A  TM=9.542E-01  e=1.040E-15  Brachyspira murdochii DSM 12563

Sequence (498 aa):
MKVLFLTANEFEEDVELIYPYHRLKEEGHEVYIASFERGTITGKHGYSVKVDLTFDDKVNPEEFDALVLPGGRAPERVRLNEEKAVSIARKMFSEGKPVASICHGPQILISAGVLRGRKGTSYPGIKDDMINAGVEWVDAEVVVDGNWVSSRVPADLYAWMREFVKLLKMKVLFLTANEFEEDVELIYPYHRLKEEGHEVYIASFERGTITGKHGYSSVKVDLTFDKVNPEEFDALVLPGGRAPERVRLNEKAVSIARKMFSEGKPVASICHGPQILISAGVLRGRKGTSYPGIKDDMINAGVEWVDAEVVVDGNWVSSRVPADLYAWMREFVKLLKMKVLFLTANEFEDVELIYPYHRLKEEGHEVYIASFERGTITGKHGYSSVKVDLTFDKVNPEEFDALVLPGGRAPERVRLNEKAVSSIARKMFSEGKPVASICHGPQILISAGVLRGRKGTSYPGIKDDMINAGVEWVDAEVVVDGNWVSSRVPADLYAWMREFVKLLK

B-factor: mean 29.5, std 14.08, range [3.0, 119.32]

Solvent-accessible surface area: 19226 Å² total; per-residue (Å²): 88,65,0,0,0,1,2,1,59,42,0,14,0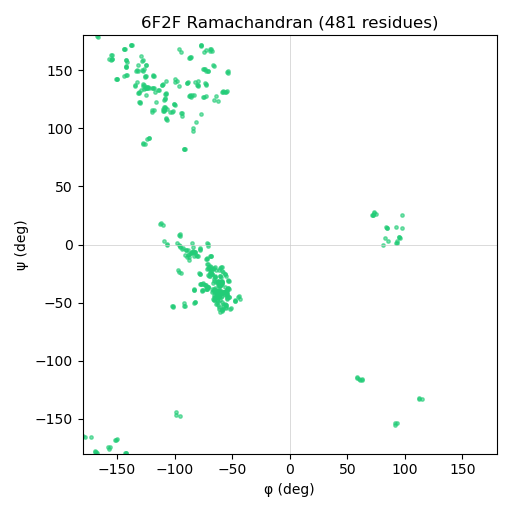,3,0,2,16,2,0,54,12,6,0,62,22,61,63,23,95,17,58,3,0,1,88,126,180,42,94,9,51,3,85,49,40,24,73,26,146,2,49,31,25,4,109,156,5,55,23,142,93,6,54,0,0,0,0,2,0,5,134,1,1,94,112,0,61,145,39,137,68,0,10,55,0,0,125,106,0,4,76,107,44,40,20,0,0,0,0,11,37,0,0,6,0,0,34,50,4,48,22,2,203,72,59,86,0,0,0,86,55,61,13,81,83,73,0,83,131,23,33,8,105,46,41,101,31,60,23,13,72,34,59,21,0,0,0,0,50,40,42,68,3,0,33,0,0,0,71,26,0,4,119,50,12,181,90,64,0,0,0,1,2,1,59,43,0,13,0,2,0,3,16,4,0,53,12,6,0,61,24,60,61,23,93,17,58,3,0,1,87,127,155,42,94,10,56,3,84,51,41,22,78,26,134,1,47,32,23,2,105,156,5,66,7,111,95,6,53,0,0,0,0,2,0,5,83,1,1,20,109,0,9,85,36,156,56,0,9,25,0,0,101,93,1,5,79,96,43,38,18,0,0,0,0,11,26,0,0,1,0,0,8,19,6,64,28,2,177,64,58,87,0,0,0,66,37,1,0,57,29,0,0,85,46,9,22,8,100,46,43,102,30,60,24,14,74,34,54,19,0,0,0,0,52,40,42,69,3,0,34,0,0,0,69,28,0,4,120,63,12,180,88,87,0,0,0,1,2,1,58,44,0,18,1,65,0,1,49,82,0,56,110,59,0,106,129,59,61,26,86,16,58,4,0,1,87,128,155,39,91,10,56,3,80,128,51,132,72,29,130,0,52,31,26,3,108,157,4,59,20,132,107,10,55,0,0,0,0,2,0,5,83,1,1,18,106,0,7,82,38,149,59,0,11,41,0,0,95,86,0,4,78,90,45,42,18,0,0,0,0,10,26,0,0,1,0,0,8,22,4,62,25,2,205,69,59,99,0,0,0,67,34,1,0,60,40,0,0,85,54,18,30,6,123,41,44,100,30,60,24,13,76,34,56,19,0,0,0,0,50,40,52,84,3,21,125,0,0,1,107,30,0,9,121,65,9,198

Organism: Pyrococcus horikoshii (strain ATCC 700860 / DSM 12428 / JCM 9974 / NBRC 100139 / OT-3) (NCBI:txid70601)

InterPro domains:
  IPR002818 DJ-1/PfpI [PF01965] (1-163)
  IPR006286 Deglycase PfpI-like [PS51276] (1-166)
  IPR006286 Deglycase PfpI-like [PTHR42733] (2-166)
  IPR006286 Deglycase PfpI-like [TIGR01382] (2-166)
  IPR029062 Class I glutamine amidotransferase-like [G3DSA:3.40.50.880] (1-166)
  IPR029062 Class I glutamine amidotransferase-like [SSF52317] (1-165)
  IPR053435 Peptidase C56 Deglycase [NF040823] (1-166)

CATH classification: 3.40.50.880